Protein AF-A0A542FRR4-F1 (afdb_monomer_lite)

Foldseek 3Di:
DDDDLVQLLVVCQLAPAKEFEAAPAPWFFWDVQCLQLQWFKKKAAQPAQDLLRIADPDDPPPSDFHDGVAHGNQEDLDPPFDQPQPDDPVPPPGGHHYQCDDDPPDDSPNQDADVRMFMEIARQFAVVDNIRGPPDFQFFHRQVSLVVSLVVPDPVCVVQIGLAKFKEKQFQVNLLVLLVVVCVPPPPLSVVCCVVLPGKIKIKIKGKIQWFQDAQPPCLVPDPGRSLQIFGMDMWMKIFIARQDPDHCPPDPPRDGDATQKMWTKFFEFAADPVDDLLPRTMFIDMDGSVPFPDDNSHGYFQQFHRRRTTDRDAFWDQGRYPPLQVDHPCNVQSQPQQDVVSVVVVVVVVVVVVVVVPVPDPDLVVQLVVQLPVQPPPDNPRNSSRNSNSVVVSVVVVVVPDDDPPDQDPVSVRVSNIGNGHDQVSATEEMEDAPVCQVVLVVDPSRRYPYYYYRHDRSSVSYDDLVSQQCPPDDPVHRHRQHFNGARGRPRRSCSRYGDGHRPHSNSVSVVVSVVVVVVPD

Secondary structure (DSSP, 8-state):
-PPPHHHHHHHHHHT--EEEE-TT-----B-HHHHHHTSEEEEESSSSS-GGGBSSPPPTT---SB--SB-TT-EE--TTS-SSS---SS-SSS--EETT--BTTTB-TTTSPPTT-EEEEESS-BTTBSSB-SS----SB-HHHHHHHHHHS-TTTGGGSBS--EEEEE-HHHHHHHHHHHHTT-HHHHHHHHHHH-SEEEEEEEEEEEEE--PPTT-TTSHHHH-TT-EEEEEEEEEEEEEPPSS-TTSSTTPPPPPPSEEEEEEEPBS--TTS-GGGSSEEEEEEETTTS-EETTEEEEEEPTTT--EESSSS-B---B-TTSSS-HHHHHTT----HHHHHHHHHHHHHHHHHHTTS--SHHHHHHHHHHHTTTSTTHHHHHHHHHHHHHHHHHHHTTS--S-PPPHHHHHHHH-B----TTT-EEEEEE-HHHHHHHHT-TT--EEEEEEPPS-HHHHB--TTT-TTSPPBTTB----SBBS---TT-GGGSSSPBPPP-HHHHHHHHHHHHHHHHH-

pLDDT: mean 73.29, std 20.28, range [28.5, 98.12]

Sequence (523 aa):
MALTTEQKLQLIEAYAPVLIFHPDETYVPIKPQLFLEGSALWRVSPTDDDKAHWGKPAVHGETFPRVANIPQRGISLDPGADVEGASDVDGDGVPDWYLGHKQGDQILTYLIGTEGTENFLEHGSWMHATEVTKDSDNRLADIDGAAARWKELPMSFERTMTDWYHADVSEPSDIERLLLSFGASGGDAVDTLRRLLGEIWVVWYYFFYPAHEGTLRRCEFFLDGGHVSSTEGDWHAIAVVVPRPLTLPWEAPGNPFPDPSHVGYSARLRGVSKYLTPDLATTGMFIREWKDASRLGLHPRAFVAKGYHNNHPQPGSQPPANFELLGVPVEELGCGLLESLQDVKEDVEDFIDDLGDFAEGAGITIAKAVAGASIGAGFLGIGAALGAAAGLAAGIAEALAGSDDDDRPTPEEIAAAEEEHAPDREAGYGTVLAPEGLADPLTQIPRESATEIRRWLGPPSARLIDYSTQLWWPSNDVRPGFEGRWGVRVTDDPHDLRSGRKFPAFGLALMNDLAIGFAKLHG

Radius of gyration: 24.57 Å; chains: 1; bounding box: 65×53×79 Å

Structure (mmCIF, N/CA/C/O backbone):
data_AF-A0A542FRR4-F1
#
_entry.id   AF-A0A542FRR4-F1
#
loop_
_atom_site.group_PDB
_atom_site.id
_atom_site.type_symbol
_atom_site.label_atom_id
_atom_site.label_alt_id
_atom_site.label_comp_id
_atom_site.label_asym_id
_atom_site.label_entity_id
_atom_site.label_seq_id
_atom_site.pdbx_PDB_ins_code
_atom_site.Cartn_x
_atom_site.Cartn_y
_atom_site.Cartn_z
_atom_site.occupancy
_atom_site.B_iso_or_equiv
_atom_site.auth_seq_id
_atom_site.auth_comp_id
_atom_site.auth_asym_id
_atom_site.auth_atom_id
_atom_site.pdbx_PDB_model_num
ATOM 1 N N . MET A 1 1 ? -5.666 19.100 20.548 1.00 72.62 1 MET A N 1
ATOM 2 C CA . MET A 1 1 ? -4.227 18.898 20.823 1.00 72.62 1 MET A CA 1
ATOM 3 C C . MET A 1 1 ? -3.794 17.713 19.998 1.00 72.62 1 MET A C 1
ATOM 5 O O . MET A 1 1 ? -4.575 16.771 19.946 1.00 72.62 1 MET A O 1
ATOM 9 N N . ALA A 1 2 ? -2.632 17.806 19.352 1.00 89.00 2 ALA A N 1
ATOM 10 C CA . ALA A 1 2 ? -2.099 16.706 18.561 1.00 89.00 2 ALA A CA 1
ATOM 11 C C . ALA A 1 2 ? -1.704 15.531 19.469 1.00 89.00 2 ALA A C 1
ATOM 13 O O . ALA A 1 2 ? -1.252 15.765 20.596 1.00 89.00 2 ALA A O 1
ATOM 14 N N . LEU A 1 3 ? -1.878 14.301 18.993 1.00 93.25 3 LEU A N 1
ATOM 15 C CA . LEU A 1 3 ? -1.437 13.096 19.693 1.00 93.25 3 LEU A CA 1
ATOM 16 C C . LEU A 1 3 ? 0.095 13.035 19.747 1.00 93.25 3 LEU A C 1
ATOM 18 O O . LEU A 1 3 ? 0.774 13.306 18.754 1.00 93.25 3 LEU A O 1
ATOM 22 N N . THR A 1 4 ? 0.652 12.642 20.895 1.00 95.12 4 THR A N 1
ATOM 23 C CA . THR A 1 4 ? 2.087 12.322 20.987 1.00 95.12 4 THR A CA 1
ATOM 24 C C . THR A 1 4 ? 2.387 10.994 20.295 1.00 95.12 4 THR A C 1
ATOM 26 O O . THR A 1 4 ? 1.492 10.169 20.093 1.00 95.12 4 THR A O 1
ATOM 29 N N . THR A 1 5 ? 3.658 10.750 19.974 1.00 94.69 5 THR A N 1
ATOM 30 C CA . THR A 1 5 ? 4.118 9.470 19.418 1.00 94.69 5 THR A CA 1
ATOM 31 C C . THR A 1 5 ? 3.663 8.290 20.275 1.00 94.69 5 THR A C 1
ATOM 33 O O . THR A 1 5 ? 3.095 7.336 19.757 1.00 94.69 5 THR A O 1
ATOM 36 N N . GLU A 1 6 ? 3.818 8.372 21.596 1.00 94.94 6 GLU A N 1
ATOM 37 C CA . GLU A 1 6 ? 3.415 7.314 22.527 1.00 94.94 6 GLU A CA 1
ATOM 38 C C . GLU A 1 6 ? 1.904 7.056 22.492 1.00 94.94 6 GLU A C 1
ATOM 40 O O . GLU A 1 6 ? 1.474 5.906 22.546 1.00 94.94 6 GLU A O 1
ATOM 45 N N . GLN A 1 7 ? 1.089 8.106 22.364 1.00 95.25 7 GLN A N 1
ATOM 46 C CA . GLN A 1 7 ? -0.368 7.977 22.261 1.00 95.25 7 GLN A CA 1
ATOM 47 C C . GLN A 1 7 ? -0.783 7.327 20.936 1.00 95.25 7 GLN A C 1
ATOM 49 O O . GLN A 1 7 ? -1.684 6.489 20.921 1.00 95.25 7 GLN A O 1
ATOM 54 N N . LYS A 1 8 ? -0.103 7.658 19.829 1.00 96.06 8 LYS A N 1
ATOM 55 C CA . LYS A 1 8 ? -0.320 6.988 18.538 1.00 96.06 8 LYS A CA 1
ATOM 56 C C . LYS A 1 8 ? 0.041 5.505 18.618 1.00 96.06 8 LYS A C 1
ATOM 58 O O . LYS A 1 8 ? -0.744 4.674 18.173 1.00 96.06 8 LYS A O 1
ATOM 63 N N . LEU A 1 9 ? 1.169 5.165 19.245 1.00 95.56 9 LEU A N 1
ATOM 64 C CA . LEU A 1 9 ? 1.584 3.771 19.442 1.00 95.56 9 LEU A CA 1
ATOM 65 C C . LEU A 1 9 ? 0.567 2.976 20.261 1.00 95.56 9 LEU A C 1
ATOM 67 O O . LEU A 1 9 ? 0.203 1.872 19.872 1.00 95.56 9 LEU A O 1
ATOM 71 N N . GLN A 1 10 ? 0.038 3.566 21.332 1.00 94.38 10 GLN A N 1
ATOM 72 C CA . GLN A 1 10 ? -1.015 2.948 22.134 1.00 94.38 10 GLN A CA 1
ATOM 73 C C . GLN A 1 10 ? -2.282 2.633 21.321 1.00 94.38 10 GLN A C 1
ATOM 75 O O . GLN A 1 10 ? -2.850 1.555 21.481 1.00 94.38 10 GLN A O 1
ATOM 80 N N . LEU A 1 11 ? -2.712 3.535 20.430 1.00 95.81 11 LEU A N 1
ATOM 81 C CA . LEU A 1 11 ? -3.839 3.277 19.524 1.00 95.81 11 LEU A CA 1
ATOM 82 C C . LEU A 1 11 ? -3.504 2.167 18.516 1.00 95.81 11 LEU A C 1
ATOM 84 O O . LEU A 1 11 ? -4.295 1.246 18.333 1.00 95.81 11 LEU A O 1
ATOM 88 N N . ILE A 1 12 ? -2.324 2.224 17.896 1.00 96.06 12 ILE A N 1
ATOM 89 C CA . ILE A 1 12 ? -1.874 1.232 16.909 1.00 96.06 12 ILE A CA 1
ATOM 90 C C . ILE A 1 12 ? -1.825 -0.172 17.517 1.00 96.06 12 ILE A C 1
ATOM 92 O O . ILE A 1 12 ? -2.252 -1.130 16.876 1.00 96.06 12 ILE A O 1
ATOM 96 N N . GLU A 1 13 ? -1.328 -0.307 18.744 1.00 94.25 13 GLU A N 1
ATOM 97 C CA . GLU A 1 13 ? -1.279 -1.585 19.456 1.00 94.25 13 GLU A CA 1
ATOM 98 C C . GLU A 1 13 ? -2.676 -2.089 19.828 1.00 94.25 13 GLU A C 1
ATOM 100 O O . GLU A 1 13 ? -2.971 -3.269 19.632 1.00 94.25 13 GLU A O 1
ATOM 105 N N . ALA A 1 14 ? -3.546 -1.202 20.323 1.00 94.31 14 ALA A N 1
ATOM 106 C CA . ALA A 1 14 ? -4.882 -1.564 20.790 1.00 94.31 14 ALA A CA 1
ATOM 107 C C . ALA A 1 14 ? -5.783 -2.128 19.681 1.00 94.31 14 ALA A C 1
ATOM 109 O O . ALA A 1 14 ? -6.585 -3.021 19.953 1.00 94.31 14 ALA A O 1
ATOM 110 N N . TYR A 1 15 ? -5.643 -1.632 18.448 1.00 96.81 15 TYR A N 1
ATOM 111 C CA . TYR A 1 15 ? -6.516 -1.997 17.326 1.00 96.81 15 TYR A CA 1
ATOM 112 C C . TYR A 1 15 ? -5.820 -2.813 16.229 1.00 96.81 15 TYR A C 1
ATOM 114 O O . TYR A 1 15 ? -6.372 -2.969 15.140 1.00 96.81 15 TYR A O 1
ATOM 122 N N . ALA A 1 16 ? -4.612 -3.333 16.490 1.00 96.44 16 ALA A N 1
ATOM 123 C CA . ALA A 1 16 ? -3.816 -4.021 15.474 1.00 96.44 16 ALA A CA 1
ATOM 124 C C . ALA A 1 16 ? -4.591 -5.194 14.836 1.00 96.44 16 ALA A C 1
ATOM 126 O O . ALA A 1 16 ? -5.140 -6.018 15.571 1.00 96.44 16 ALA A O 1
ATOM 127 N N . PRO A 1 17 ? -4.649 -5.302 13.499 1.00 96.50 17 PRO A N 1
ATOM 128 C CA . PRO A 1 17 ? -5.474 -6.294 12.826 1.00 96.50 17 PRO A CA 1
ATOM 129 C C . PRO A 1 17 ? -4.887 -7.704 12.925 1.00 96.50 17 PRO A C 1
ATOM 131 O O . PRO A 1 17 ? -3.686 -7.900 13.141 1.00 96.50 17 PRO A O 1
ATOM 134 N N . VAL A 1 18 ? -5.763 -8.684 12.715 1.00 95.44 18 VAL A N 1
ATOM 135 C CA . VAL A 1 18 ? -5.414 -10.080 12.451 1.00 95.44 18 VAL A CA 1
ATOM 136 C C . VAL A 1 18 ? -5.690 -10.369 10.977 1.00 95.44 18 VAL A C 1
ATOM 138 O O . VAL A 1 18 ? -6.843 -10.277 10.550 1.00 95.44 18 VAL A O 1
ATOM 141 N N . LEU A 1 19 ? -4.655 -10.716 10.209 1.00 95.81 19 LEU A N 1
ATOM 142 C CA . LEU A 1 19 ? -4.815 -11.173 8.826 1.00 95.81 19 LEU A CA 1
ATOM 143 C C . LEU A 1 19 ? -4.908 -12.694 8.795 1.00 95.81 19 LEU A C 1
ATOM 145 O O . LEU A 1 19 ? -4.094 -13.381 9.409 1.00 95.81 19 LEU A O 1
ATOM 149 N N . ILE A 1 20 ? -5.899 -13.210 8.081 1.00 93.62 20 ILE A N 1
ATOM 150 C CA . ILE A 1 20 ? -6.154 -14.637 7.902 1.00 93.62 20 ILE A CA 1
ATOM 151 C C . ILE A 1 20 ? -6.076 -14.897 6.406 1.00 93.62 20 ILE A C 1
ATOM 153 O O . ILE A 1 20 ? -6.931 -14.428 5.663 1.00 93.62 20 ILE A O 1
ATOM 157 N N . PHE A 1 21 ? -5.050 -15.611 5.968 1.00 92.88 21 PHE A N 1
ATOM 158 C CA . PHE A 1 21 ? -4.765 -15.833 4.557 1.00 92.88 21 PHE A CA 1
ATOM 159 C C . PHE A 1 21 ? -5.470 -17.074 4.023 1.00 92.88 21 PHE A C 1
ATOM 161 O O . PHE A 1 21 ? -5.669 -18.059 4.747 1.00 92.88 21 PHE A O 1
ATOM 168 N N . HIS A 1 22 ? -5.831 -17.032 2.740 1.00 90.75 22 HIS A N 1
ATOM 169 C CA . HIS A 1 22 ? -6.219 -18.227 2.001 1.00 90.75 22 HIS A CA 1
ATOM 170 C C . HIS A 1 22 ? -5.103 -19.296 2.106 1.00 90.75 22 HIS A C 1
ATOM 172 O O . HIS A 1 22 ? -3.924 -18.937 2.120 1.00 90.75 22 HIS A O 1
ATOM 178 N N . PRO A 1 23 ? -5.423 -20.601 2.217 1.00 87.75 23 PRO A N 1
ATOM 179 C CA . PRO A 1 23 ? -4.418 -21.667 2.342 1.00 87.75 23 PRO A CA 1
ATOM 180 C C . PRO A 1 23 ? -3.401 -21.710 1.200 1.00 87.75 23 PRO A C 1
ATOM 182 O O . PRO A 1 23 ? -2.237 -22.018 1.438 1.00 87.75 23 PRO A O 1
ATOM 185 N N . ASP A 1 24 ? -3.838 -21.350 -0.003 1.00 86.44 24 ASP A N 1
ATOM 186 C CA . ASP A 1 24 ? -2.984 -21.273 -1.191 1.00 86.44 24 ASP A CA 1
ATOM 187 C C . ASP A 1 24 ? -2.421 -19.867 -1.454 1.00 86.44 24 ASP A C 1
ATOM 189 O O . ASP A 1 24 ? -1.965 -19.608 -2.565 1.00 86.44 24 ASP A O 1
ATOM 193 N N . GLU A 1 25 ? -2.534 -18.929 -0.510 1.00 88.00 25 GLU A N 1
ATOM 194 C CA . GLU A 1 25 ? -1.918 -17.615 -0.689 1.00 88.00 25 GLU A CA 1
ATOM 195 C C . GLU A 1 25 ? -0.401 -17.722 -0.522 1.00 88.00 25 GLU A C 1
ATOM 197 O O . GLU A 1 25 ? 0.100 -18.162 0.518 1.00 88.00 25 GLU A O 1
ATOM 202 N N . THR A 1 26 ? 0.323 -17.322 -1.563 1.00 84.06 26 THR A N 1
ATOM 203 C CA . THR A 1 26 ? 1.782 -17.414 -1.634 1.00 84.06 26 THR A CA 1
ATOM 204 C C . THR A 1 26 ? 2.450 -16.256 -0.898 1.00 84.06 26 THR A C 1
ATOM 206 O O . THR A 1 26 ? 3.522 -16.429 -0.307 1.00 84.06 26 THR A O 1
ATOM 209 N N . TYR A 1 27 ? 1.840 -15.071 -0.930 1.00 88.44 27 TYR A N 1
ATOM 210 C CA . TYR A 1 27 ? 2.467 -13.833 -0.497 1.00 88.44 27 TYR A CA 1
ATOM 211 C C . TYR A 1 27 ? 1.893 -13.328 0.821 1.00 88.44 27 TYR A C 1
ATOM 213 O O . TYR A 1 27 ? 0.690 -13.207 1.028 1.00 88.44 27 TYR A O 1
ATOM 221 N N . VAL A 1 28 ? 2.800 -12.955 1.719 1.00 91.06 28 VAL A N 1
ATOM 222 C CA . VAL A 1 28 ? 2.477 -12.232 2.951 1.00 91.06 28 VAL A CA 1
ATOM 223 C C . VAL A 1 28 ? 3.056 -10.820 2.890 1.00 91.06 28 VAL A C 1
ATOM 225 O O . VAL A 1 28 ? 4.012 -10.594 2.143 1.00 91.06 28 VAL A O 1
ATOM 228 N N . PRO A 1 29 ? 2.530 -9.872 3.684 1.00 94.06 29 PRO A N 1
ATOM 229 C CA . PRO A 1 29 ? 3.061 -8.523 3.742 1.00 94.06 29 PRO A CA 1
ATOM 230 C C . PRO A 1 29 ? 4.539 -8.505 4.125 1.00 94.06 29 PRO A C 1
ATOM 232 O O . PRO A 1 29 ? 4.962 -9.192 5.060 1.00 94.06 29 PRO A O 1
ATOM 235 N N . ILE A 1 30 ? 5.307 -7.671 3.438 1.00 90.88 30 ILE A N 1
ATOM 236 C CA . ILE A 1 30 ? 6.734 -7.473 3.662 1.00 90.88 30 ILE A CA 1
ATOM 237 C C . ILE A 1 30 ? 7.031 -6.034 4.070 1.00 90.88 30 ILE A C 1
ATOM 239 O O . ILE A 1 30 ? 6.204 -5.131 3.931 1.00 90.88 30 ILE A O 1
ATOM 243 N N . LYS A 1 31 ? 8.246 -5.807 4.565 1.00 90.56 31 LYS A N 1
ATOM 244 C CA . LYS A 1 31 ? 8.765 -4.472 4.845 1.00 90.56 31 LYS A CA 1
ATOM 245 C C . LYS A 1 31 ? 9.078 -3.739 3.516 1.00 90.56 31 LYS A C 1
ATOM 247 O O . LYS A 1 31 ? 10.031 -4.130 2.840 1.00 90.56 31 LYS A O 1
ATOM 252 N N . PRO A 1 32 ? 8.338 -2.673 3.141 1.00 91.06 32 PRO A N 1
ATOM 253 C CA . PRO A 1 32 ? 8.438 -2.044 1.813 1.00 91.06 32 PRO A CA 1
ATOM 254 C C . PRO A 1 32 ? 9.821 -1.464 1.484 1.00 91.06 32 PRO A C 1
ATOM 256 O O . PRO A 1 32 ? 10.217 -1.407 0.325 1.00 91.06 32 PRO A O 1
ATOM 259 N N . GLN A 1 33 ? 10.575 -1.059 2.506 1.00 89.44 33 GLN A N 1
ATOM 260 C CA . GLN A 1 33 ? 11.942 -0.553 2.384 1.00 89.44 33 GLN A CA 1
ATOM 261 C C . GLN A 1 33 ? 12.849 -1.534 1.643 1.00 89.44 33 GLN A C 1
ATOM 263 O O . GLN A 1 33 ? 13.678 -1.117 0.854 1.00 89.44 33 GLN A O 1
ATOM 268 N N . LEU A 1 34 ? 12.653 -2.833 1.859 1.00 84.88 34 LEU A N 1
ATOM 269 C CA . LEU A 1 34 ? 13.467 -3.869 1.231 1.00 84.88 34 LEU A CA 1
ATOM 270 C C . LEU A 1 34 ? 13.125 -4.046 -0.239 1.00 84.88 34 LEU A C 1
ATOM 272 O O . LEU A 1 34 ? 14.004 -4.298 -1.055 1.00 84.88 34 LEU A O 1
ATOM 276 N N . PHE A 1 35 ? 11.842 -3.910 -0.574 1.00 89.75 35 PHE A N 1
ATOM 277 C CA . PHE A 1 35 ? 11.420 -3.892 -1.964 1.00 89.75 35 PHE A CA 1
ATOM 278 C C . PHE A 1 35 ? 12.052 -2.699 -2.677 1.00 89.75 35 PHE A C 1
ATOM 280 O O . PHE A 1 35 ? 12.622 -2.879 -3.745 1.00 89.75 35 PHE A O 1
ATOM 287 N N . LEU A 1 36 ? 12.028 -1.513 -2.058 1.00 91.12 36 LEU A N 1
ATOM 288 C CA . LEU A 1 36 ? 12.701 -0.318 -2.570 1.00 91.12 36 LEU A CA 1
ATOM 289 C C . LEU A 1 36 ? 14.206 -0.534 -2.748 1.00 91.12 36 LEU A C 1
ATOM 291 O O . LEU A 1 36 ? 14.693 -0.407 -3.861 1.00 91.12 36 LEU A O 1
ATOM 295 N N . GLU A 1 37 ? 14.926 -0.885 -1.684 1.00 88.69 37 GLU A N 1
ATOM 296 C CA . GLU A 1 37 ? 16.386 -1.062 -1.709 1.00 88.69 37 GLU A CA 1
ATOM 297 C C . GLU A 1 37 ? 16.798 -2.164 -2.696 1.00 88.69 37 GLU A C 1
ATOM 299 O O . GLU A 1 37 ? 17.770 -2.017 -3.425 1.00 88.69 37 GLU A O 1
ATOM 304 N N . GLY A 1 38 ? 16.009 -3.236 -2.814 1.00 88.12 38 GLY A N 1
ATOM 305 C CA . GLY A 1 38 ? 16.245 -4.325 -3.762 1.00 88.12 38 GLY A CA 1
ATOM 306 C C . GLY A 1 38 ? 15.778 -4.067 -5.198 1.00 88.12 38 GLY A C 1
ATOM 307 O O . GLY A 1 38 ? 15.960 -4.950 -6.039 1.00 88.12 38 GLY A O 1
ATOM 308 N N . SER A 1 39 ? 15.156 -2.924 -5.494 1.00 92.56 39 SER A N 1
ATOM 309 C CA . SER A 1 39 ? 14.652 -2.582 -6.832 1.00 92.56 39 SER A CA 1
ATOM 310 C C . SER A 1 39 ? 15.636 -1.724 -7.621 1.00 92.56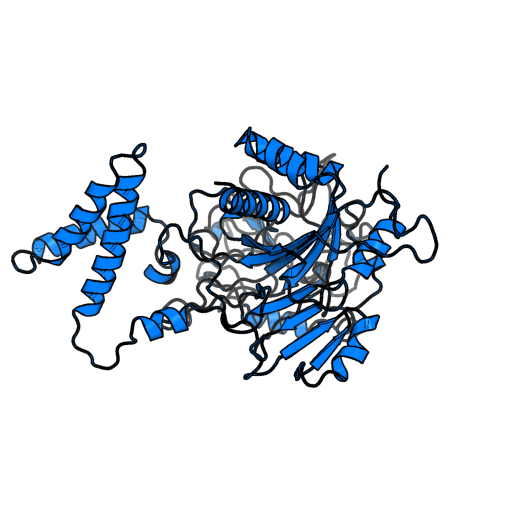 39 SER A C 1
ATOM 312 O O . SER A 1 39 ? 16.478 -1.026 -7.060 1.00 92.56 39 SER A O 1
ATOM 314 N N . ALA A 1 40 ? 15.512 -1.745 -8.944 1.00 94.19 40 ALA A N 1
ATOM 315 C CA . ALA A 1 40 ? 16.036 -0.697 -9.807 1.00 94.19 40 ALA A CA 1
ATOM 316 C C . ALA A 1 40 ? 15.027 0.459 -9.899 1.00 94.19 40 ALA A C 1
ATOM 318 O O . ALA A 1 40 ? 13.816 0.233 -9.885 1.00 94.19 40 ALA A O 1
ATOM 319 N N . LEU A 1 41 ? 15.510 1.698 -10.038 1.00 94.94 41 LEU A N 1
ATOM 320 C CA . LEU A 1 41 ? 14.658 2.862 -10.301 1.00 94.94 41 LEU A CA 1
ATOM 321 C C . LEU A 1 41 ? 14.721 3.230 -11.777 1.00 94.94 41 LEU A C 1
ATOM 323 O O . LEU A 1 41 ? 15.779 3.598 -12.297 1.00 94.94 41 LEU A O 1
ATOM 327 N N . TRP A 1 42 ? 13.569 3.233 -12.425 1.00 94.38 42 TRP A N 1
ATOM 328 C CA . TRP A 1 42 ? 13.403 3.628 -13.813 1.00 94.38 42 TRP A CA 1
ATOM 329 C C . TRP A 1 42 ? 12.629 4.938 -13.913 1.00 94.38 42 TRP A C 1
ATOM 331 O O . TRP A 1 42 ? 11.861 5.298 -13.021 1.00 94.38 42 TRP A O 1
ATOM 341 N N . ARG A 1 43 ? 12.827 5.654 -15.021 1.00 92.06 43 ARG A N 1
ATOM 342 C CA . ARG A 1 43 ? 12.048 6.840 -15.386 1.00 92.06 43 ARG A CA 1
ATOM 343 C C . ARG A 1 43 ? 11.460 6.692 -16.780 1.00 92.06 43 ARG A C 1
ATOM 345 O O . ARG A 1 43 ? 12.124 6.163 -17.657 1.00 92.06 43 ARG A O 1
ATOM 352 N N . VAL A 1 44 ? 10.270 7.227 -16.999 1.00 89.44 44 VAL A N 1
ATOM 353 C CA . VAL A 1 44 ? 9.598 7.300 -18.302 1.00 89.44 44 VAL A CA 1
ATOM 354 C C . VAL A 1 44 ? 9.381 8.767 -18.675 1.00 89.44 44 VAL A C 1
ATOM 356 O O . VAL A 1 44 ? 9.076 9.577 -17.797 1.00 89.44 44 VAL A O 1
ATOM 359 N N . SER A 1 45 ? 9.614 9.132 -19.942 1.00 85.38 45 SER A N 1
ATOM 360 C CA . SER A 1 45 ? 9.492 10.511 -20.448 1.00 85.38 45 SER A CA 1
ATOM 361 C C . SER A 1 45 ? 9.375 10.562 -21.989 1.00 85.38 45 SER A C 1
ATOM 363 O O . SER A 1 45 ? 10.404 10.395 -22.650 1.00 85.38 45 SER A O 1
ATOM 365 N N . PRO A 1 46 ? 8.216 10.919 -22.582 1.00 80.81 46 PRO A N 1
ATOM 366 C CA . PRO A 1 46 ? 6.950 11.287 -21.930 1.00 80.81 46 PRO A CA 1
ATOM 367 C C . PRO A 1 46 ? 6.282 10.077 -21.256 1.00 80.81 46 PRO A C 1
ATOM 369 O O . PRO A 1 46 ? 6.744 8.965 -21.454 1.00 80.81 46 PRO A O 1
ATOM 372 N N . THR A 1 47 ? 5.231 10.270 -20.449 1.00 69.12 47 THR A N 1
ATOM 373 C CA . THR A 1 47 ? 4.510 9.202 -19.712 1.00 69.12 47 THR A CA 1
ATOM 374 C C . THR A 1 47 ? 3.669 8.268 -20.598 1.00 69.12 47 THR A C 1
ATOM 376 O O . THR A 1 47 ? 2.532 7.958 -20.244 1.00 69.12 47 THR A O 1
ATOM 379 N N . ASP A 1 48 ? 4.196 7.835 -21.739 1.00 72.56 48 ASP A N 1
ATOM 380 C CA . ASP A 1 48 ? 3.589 6.822 -22.605 1.00 72.56 48 ASP A CA 1
ATOM 381 C C . ASP A 1 48 ? 4.121 5.411 -22.297 1.00 72.56 48 ASP A C 1
ATOM 383 O O . ASP A 1 48 ? 5.053 5.229 -21.507 1.00 72.56 48 ASP A O 1
ATOM 387 N N . ASP A 1 49 ? 3.490 4.398 -22.892 1.00 67.19 49 ASP A N 1
ATOM 388 C CA . ASP A 1 49 ? 3.859 2.989 -22.700 1.00 67.19 49 ASP A CA 1
ATOM 389 C C . ASP A 1 49 ? 4.987 2.534 -23.637 1.00 67.19 49 ASP A C 1
ATOM 391 O O . ASP A 1 49 ? 5.344 1.356 -23.665 1.00 67.19 49 ASP A O 1
ATOM 395 N N . ASP A 1 50 ? 5.605 3.459 -24.383 1.00 81.56 50 ASP A N 1
ATOM 396 C CA . ASP A 1 50 ? 6.716 3.129 -25.267 1.00 81.56 50 ASP A CA 1
ATOM 397 C C . ASP A 1 50 ? 8.021 2.985 -24.472 1.00 81.56 50 ASP A C 1
ATOM 399 O O . ASP A 1 50 ? 8.641 3.946 -23.995 1.00 81.56 50 ASP A O 1
ATOM 403 N N . LYS A 1 51 ? 8.505 1.744 -24.404 1.00 88.69 51 LYS A N 1
ATOM 404 C CA . LYS A 1 51 ? 9.782 1.390 -23.777 1.00 88.69 51 LYS A CA 1
ATOM 405 C C . LYS A 1 51 ? 11.007 2.092 -24.367 1.00 88.69 51 LYS A C 1
ATOM 407 O O . LYS A 1 51 ? 12.056 2.121 -23.717 1.00 88.69 51 LYS A O 1
ATOM 412 N N . ALA A 1 52 ? 10.916 2.698 -25.554 1.00 87.00 52 ALA A N 1
ATOM 413 C CA . ALA A 1 52 ? 11.987 3.519 -26.124 1.00 87.00 52 ALA A CA 1
ATOM 414 C C . ALA A 1 52 ? 12.383 4.705 -25.219 1.00 87.00 52 ALA A C 1
ATOM 416 O O . ALA A 1 52 ? 13.513 5.210 -25.311 1.00 87.00 52 ALA A O 1
ATOM 417 N N . HIS A 1 53 ? 11.488 5.113 -24.316 1.00 86.75 53 HIS A N 1
ATOM 418 C CA . HIS A 1 53 ? 11.664 6.243 -23.409 1.00 86.75 53 HIS A CA 1
ATOM 419 C C . HIS A 1 53 ? 11.972 5.850 -21.958 1.00 86.75 53 HIS A C 1
ATOM 421 O O . HIS A 1 53 ? 12.095 6.730 -21.105 1.00 86.75 53 HIS A O 1
ATOM 427 N N . TRP A 1 54 ? 12.132 4.559 -21.656 1.00 91.56 54 TRP A N 1
ATOM 428 C CA . TRP A 1 54 ? 12.341 4.092 -20.283 1.00 91.56 54 TRP A CA 1
ATOM 429 C C . TRP A 1 54 ? 13.806 4.197 -19.841 1.00 91.56 54 TRP A C 1
ATOM 431 O O . TRP A 1 54 ? 14.730 3.950 -20.611 1.00 91.56 54 TRP A O 1
ATOM 441 N N . GLY A 1 55 ? 14.054 4.521 -18.580 1.00 90.12 55 GLY A N 1
ATOM 442 C CA . GLY A 1 55 ? 15.389 4.595 -17.993 1.00 90.12 55 GLY A CA 1
ATOM 443 C C . GLY A 1 55 ? 16.199 5.829 -18.411 1.00 90.12 55 GLY A C 1
ATOM 444 O O . GLY A 1 55 ? 15.665 6.899 -18.716 1.00 90.12 55 GLY A O 1
ATOM 445 N N . LYS A 1 56 ? 17.528 5.687 -18.414 1.00 85.81 56 LYS A N 1
ATOM 446 C CA . LYS A 1 56 ? 18.471 6.763 -18.751 1.00 85.81 56 LYS A CA 1
ATOM 447 C C . LYS A 1 56 ? 18.263 7.261 -20.188 1.00 85.81 56 LYS A C 1
ATOM 449 O O . LYS A 1 56 ? 18.053 6.443 -21.084 1.00 85.81 56 LYS A O 1
ATOM 454 N N . PRO A 1 57 ? 18.380 8.580 -20.444 1.00 78.44 57 PRO A N 1
ATOM 455 C CA . PRO A 1 57 ? 18.343 9.110 -21.802 1.00 78.44 57 PRO A CA 1
ATOM 456 C C . PRO A 1 57 ? 19.385 8.429 -22.695 1.00 78.44 57 PRO A C 1
ATOM 458 O O . PRO A 1 57 ? 20.530 8.240 -22.281 1.00 78.44 57 PRO A O 1
ATOM 461 N N . ALA A 1 58 ? 18.996 8.104 -23.928 1.00 71.44 58 ALA A N 1
ATOM 462 C CA . ALA A 1 58 ? 19.895 7.532 -24.924 1.00 71.44 58 ALA A CA 1
ATOM 463 C C . ALA A 1 58 ? 21.101 8.457 -25.163 1.00 71.44 58 ALA A C 1
ATOM 465 O O . ALA A 1 58 ? 20.942 9.645 -25.458 1.00 71.44 58 ALA A O 1
ATOM 466 N N . VAL A 1 59 ? 22.315 7.911 -25.071 1.00 68.44 59 VAL A N 1
ATOM 467 C CA . VAL A 1 59 ? 23.558 8.645 -25.333 1.00 68.44 59 VAL A CA 1
ATOM 468 C C . VAL A 1 59 ? 24.080 8.229 -26.713 1.00 68.44 59 VAL A C 1
ATOM 470 O O . VAL A 1 59 ? 24.153 7.050 -27.031 1.00 68.44 59 VAL A O 1
ATOM 473 N N . HIS A 1 60 ? 24.430 9.198 -27.566 1.00 62.06 60 HIS A N 1
ATOM 474 C CA . HIS A 1 60 ? 25.069 8.961 -28.875 1.00 62.06 60 HIS A CA 1
ATOM 475 C C . HIS A 1 60 ? 24.317 8.046 -29.870 1.00 62.06 60 HIS A C 1
ATOM 477 O O . HIS A 1 60 ? 24.938 7.427 -30.729 1.00 62.06 60 HIS A O 1
ATOM 483 N N . GLY A 1 61 ? 22.982 8.019 -29.828 1.00 65.19 61 GLY A N 1
ATOM 484 C CA . GLY A 1 61 ? 22.160 7.284 -30.801 1.00 65.19 61 GLY A CA 1
ATOM 485 C C . GLY A 1 61 ? 21.951 5.802 -30.477 1.00 65.19 61 GLY A C 1
ATOM 486 O O . GLY A 1 61 ? 21.172 5.147 -31.166 1.00 65.19 61 GLY A O 1
ATOM 487 N N . GLU A 1 62 ? 22.569 5.286 -29.412 1.00 64.75 62 GLU A N 1
ATOM 488 C CA . GLU A 1 62 ? 22.245 3.970 -28.858 1.00 64.75 62 GLU A CA 1
ATOM 489 C C . GLU A 1 62 ? 20.957 4.076 -28.041 1.00 64.75 62 GLU A C 1
ATOM 491 O O . GLU A 1 62 ? 20.910 4.709 -26.988 1.00 64.75 62 GLU A O 1
ATOM 496 N N . THR A 1 63 ? 19.876 3.510 -28.578 1.00 78.69 63 THR A N 1
ATOM 497 C CA . THR A 1 63 ? 18.546 3.562 -27.954 1.00 78.69 63 THR A CA 1
ATOM 498 C C . THR A 1 63 ? 18.260 2.349 -27.080 1.00 78.69 63 THR A C 1
ATOM 500 O O . THR A 1 63 ? 17.375 2.448 -26.243 1.00 78.69 63 THR A O 1
ATOM 503 N N . PHE A 1 64 ? 18.986 1.239 -27.264 1.00 87.38 64 PHE A N 1
ATOM 504 C CA . PHE A 1 64 ? 18.809 -0.038 -26.566 1.00 87.38 64 PHE A CA 1
ATOM 505 C C . PHE A 1 64 ? 20.167 -0.750 -26.363 1.00 87.38 64 PHE A C 1
ATOM 507 O O . PHE A 1 64 ? 21.054 -0.552 -27.198 1.00 87.38 64 PHE A O 1
ATOM 514 N N . PRO A 1 65 ? 20.317 -1.618 -25.340 1.00 90.62 65 PRO A N 1
ATOM 515 C CA . PRO A 1 65 ? 19.342 -1.885 -24.277 1.00 90.62 65 PRO A CA 1
ATOM 516 C C . PRO A 1 65 ? 19.123 -0.653 -23.389 1.00 90.62 65 PRO A C 1
ATOM 518 O O . PRO A 1 65 ? 20.017 0.179 -23.228 1.00 90.62 65 PRO A O 1
ATOM 521 N N . ARG A 1 66 ? 17.908 -0.499 -22.853 1.00 91.75 66 ARG A N 1
ATOM 522 C CA . ARG A 1 66 ? 17.629 0.550 -21.868 1.00 91.75 66 ARG A CA 1
ATOM 523 C C . ARG A 1 66 ? 18.237 0.163 -20.535 1.00 91.75 66 ARG A C 1
ATOM 525 O O . ARG A 1 66 ? 18.331 -1.012 -20.194 1.00 91.75 66 ARG A O 1
ATOM 532 N N . VAL A 1 67 ? 18.622 1.181 -19.779 1.00 91.94 67 VAL A N 1
ATOM 533 C CA . VAL A 1 67 ? 19.264 1.018 -18.479 1.00 91.94 67 VAL A CA 1
ATOM 534 C C . VAL A 1 67 ? 18.523 1.867 -17.464 1.00 91.94 67 VAL A C 1
ATOM 536 O O . VAL A 1 67 ? 18.240 3.037 -17.733 1.00 91.94 67 VAL A O 1
ATOM 539 N N . ALA A 1 68 ? 18.253 1.293 -16.296 1.00 93.75 68 ALA A N 1
ATOM 540 C CA . ALA A 1 68 ? 17.653 1.989 -15.169 1.00 93.75 68 ALA A CA 1
ATOM 541 C C . ALA A 1 68 ? 18.437 3.258 -14.781 1.00 93.75 68 ALA A C 1
ATOM 543 O O . ALA A 1 68 ? 19.654 3.369 -14.988 1.00 93.75 68 ALA A O 1
ATOM 544 N N . ASN A 1 69 ? 17.740 4.224 -14.186 1.00 90.62 69 ASN A N 1
ATOM 545 C CA . ASN A 1 69 ? 18.351 5.436 -13.644 1.00 90.62 69 ASN A CA 1
ATOM 546 C C . ASN A 1 69 ? 19.250 5.085 -12.457 1.00 90.62 69 ASN A C 1
ATOM 548 O O . ASN A 1 69 ? 20.411 5.498 -12.439 1.00 90.62 69 ASN A O 1
ATOM 552 N N . ILE A 1 70 ? 18.719 4.275 -11.542 1.00 91.81 70 ILE A N 1
ATOM 553 C CA . ILE A 1 70 ? 19.449 3.642 -10.444 1.00 91.81 70 ILE A CA 1
ATOM 554 C C . ILE A 1 70 ? 19.378 2.131 -10.692 1.00 91.81 70 ILE A C 1
ATOM 556 O O . ILE A 1 70 ? 18.271 1.620 -10.875 1.00 91.81 70 ILE A O 1
ATOM 560 N N . PRO A 1 71 ? 20.515 1.421 -10.777 1.00 91.88 71 PRO A N 1
ATOM 561 C CA . PRO A 1 71 ? 20.514 -0.025 -10.956 1.00 91.88 71 PRO A CA 1
ATOM 562 C C . PRO A 1 71 ? 19.887 -0.728 -9.750 1.00 91.88 71 PRO A C 1
ATOM 564 O O . PRO A 1 71 ? 19.775 -0.162 -8.664 1.00 91.88 71 PRO A O 1
ATOM 567 N N . GLN A 1 72 ? 19.508 -1.986 -9.946 1.00 89.62 72 GLN A N 1
ATOM 568 C CA . GLN A 1 72 ? 19.010 -2.825 -8.866 1.00 89.62 72 GLN A CA 1
ATOM 569 C C . GLN A 1 72 ? 20.019 -2.895 -7.712 1.00 89.62 72 GLN A C 1
ATOM 571 O O . GLN A 1 72 ? 21.217 -2.986 -7.975 1.00 89.62 72 GLN A O 1
ATOM 576 N N . ARG A 1 73 ? 19.528 -2.866 -6.464 1.00 87.62 73 ARG A N 1
ATOM 577 C CA . ARG A 1 73 ? 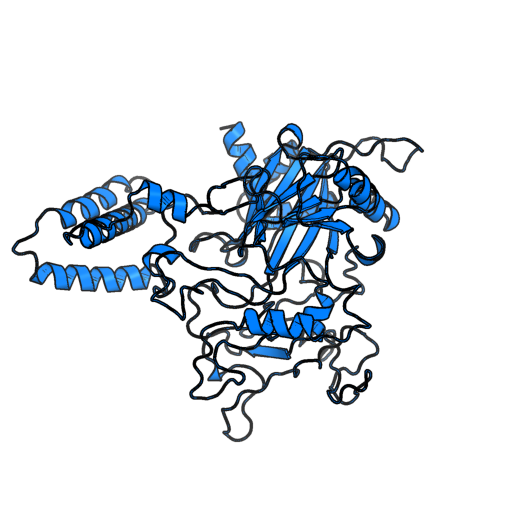20.329 -2.779 -5.222 1.00 87.62 73 ARG A CA 1
ATOM 578 C C . ARG A 1 73 ? 21.047 -1.454 -4.986 1.00 87.62 73 ARG A C 1
ATOM 580 O O . ARG A 1 73 ? 21.582 -1.251 -3.913 1.00 87.62 73 ARG A O 1
ATOM 587 N N . GLY A 1 74 ? 20.985 -0.520 -5.932 1.00 88.94 74 GLY A N 1
ATOM 588 C CA . GLY A 1 74 ? 21.591 0.795 -5.757 1.00 88.94 74 GLY A CA 1
ATOM 589 C C . GLY A 1 74 ? 20.718 1.798 -4.999 1.00 88.94 74 GLY A C 1
ATOM 590 O O . GLY A 1 74 ? 21.146 2.925 -4.788 1.00 88.94 74 GLY A O 1
ATOM 591 N N . ILE A 1 75 ? 19.471 1.484 -4.639 1.00 90.44 75 ILE A N 1
ATOM 592 C CA . ILE A 1 75 ? 18.614 2.437 -3.915 1.00 90.44 75 ILE A CA 1
ATOM 593 C C . ILE A 1 75 ? 18.954 2.378 -2.427 1.00 90.44 75 ILE A C 1
ATOM 595 O O . ILE A 1 75 ? 18.805 1.336 -1.803 1.00 90.44 75 ILE A O 1
ATOM 599 N N . SER A 1 76 ? 19.297 3.523 -1.835 1.00 88.25 76 SER A N 1
ATOM 600 C CA . SER A 1 76 ? 19.500 3.650 -0.392 1.00 88.25 76 SER A CA 1
ATOM 601 C C . SER A 1 76 ? 18.459 4.564 0.252 1.00 88.25 76 SER A C 1
ATOM 603 O O . SER A 1 76 ? 18.100 5.625 -0.274 1.00 88.25 76 SER A O 1
ATOM 605 N N . LEU A 1 77 ? 17.983 4.164 1.432 1.00 86.88 77 LEU A N 1
ATOM 606 C CA . LEU A 1 77 ? 17.097 4.966 2.278 1.00 86.88 77 LEU A CA 1
ATOM 607 C C . LEU A 1 77 ? 17.846 5.690 3.406 1.00 86.88 77 LEU A C 1
ATOM 609 O O . LEU A 1 77 ? 17.222 6.445 4.155 1.00 86.88 77 LEU A O 1
ATOM 613 N N . ASP A 1 78 ? 19.160 5.483 3.530 1.00 83.38 78 ASP A N 1
ATOM 614 C CA . ASP A 1 78 ? 20.001 6.147 4.526 1.00 83.38 78 ASP A CA 1
ATOM 615 C C . ASP A 1 78 ? 20.410 7.551 4.038 1.00 83.38 78 ASP A C 1
ATOM 617 O O . ASP A 1 78 ? 21.109 7.666 3.030 1.00 83.38 78 ASP A O 1
ATOM 621 N N . PRO A 1 79 ? 20.051 8.640 4.750 1.00 77.69 79 PRO A N 1
ATOM 622 C CA . PRO A 1 79 ? 20.509 9.989 4.413 1.00 77.69 79 PRO A CA 1
ATOM 623 C C . PRO A 1 79 ? 22.034 10.177 4.454 1.00 77.69 79 PRO A C 1
ATOM 625 O O . PRO A 1 79 ? 22.527 11.201 3.980 1.00 77.69 79 PRO A O 1
ATOM 628 N N . GLY A 1 80 ? 22.769 9.253 5.083 1.00 74.50 80 GLY A N 1
ATOM 629 C CA . GLY A 1 80 ? 24.229 9.211 5.096 1.00 74.50 80 GLY A CA 1
ATOM 630 C C . GLY A 1 80 ? 24.860 8.564 3.859 1.00 74.50 80 GLY A C 1
ATOM 631 O O . GLY A 1 80 ? 26.074 8.695 3.693 1.00 74.50 80 GLY A O 1
ATOM 632 N N . ALA A 1 81 ? 24.075 7.892 3.012 1.00 72.38 81 ALA A N 1
ATOM 633 C CA . ALA A 1 81 ? 24.547 7.312 1.759 1.00 72.38 81 ALA A CA 1
ATOM 634 C C . ALA A 1 81 ? 24.803 8.389 0.693 1.00 72.38 81 ALA A C 1
ATOM 636 O O . ALA A 1 81 ? 24.316 9.522 0.779 1.00 72.38 81 ALA A O 1
ATOM 637 N N . ASP A 1 82 ? 25.593 8.039 -0.322 1.00 67.19 82 ASP A N 1
ATOM 638 C CA . ASP A 1 82 ? 25.880 8.946 -1.426 1.00 67.19 82 ASP A CA 1
ATOM 639 C C . ASP A 1 82 ? 24.637 9.196 -2.286 1.00 67.19 82 ASP A C 1
ATOM 641 O O . ASP A 1 82 ? 23.755 8.364 -2.457 1.00 67.19 82 ASP A O 1
ATOM 645 N N . VAL A 1 83 ? 24.554 10.406 -2.812 1.00 66.38 83 VAL A N 1
ATOM 646 C CA . VAL A 1 83 ? 23.458 10.898 -3.632 1.00 66.38 83 VAL A CA 1
ATOM 647 C C . VAL A 1 83 ? 23.728 10.769 -5.134 1.00 66.38 83 VAL A C 1
ATOM 649 O O . VAL A 1 83 ? 22.791 10.846 -5.933 1.00 66.38 83 VAL A O 1
ATOM 652 N N . GLU A 1 84 ? 24.992 10.586 -5.526 1.00 68.88 84 GLU A N 1
ATOM 653 C CA . GLU A 1 84 ? 25.427 10.530 -6.928 1.00 68.88 84 GLU A CA 1
ATOM 654 C C . GLU A 1 84 ? 25.893 9.133 -7.377 1.00 68.88 84 GLU A C 1
ATOM 656 O O . GLU A 1 84 ? 26.164 8.949 -8.567 1.00 68.88 84 GLU A O 1
ATOM 661 N N . GLY A 1 85 ? 25.929 8.134 -6.485 1.00 70.00 85 GLY A N 1
ATOM 662 C CA . GLY A 1 85 ? 26.363 6.777 -6.835 1.00 70.00 85 GLY A CA 1
ATOM 663 C C . GLY A 1 85 ? 27.869 6.628 -7.009 1.00 70.00 85 GLY A C 1
ATOM 664 O O . GLY A 1 85 ? 28.323 5.916 -7.906 1.00 70.00 85 GLY A O 1
ATOM 665 N N . ALA A 1 86 ? 28.658 7.334 -6.202 1.00 71.44 86 ALA A N 1
ATOM 666 C CA . ALA A 1 86 ? 30.111 7.217 -6.130 1.00 71.44 86 ALA A CA 1
ATOM 667 C C . ALA A 1 86 ? 30.600 6.405 -4.914 1.00 71.44 86 ALA A C 1
ATOM 669 O O . ALA A 1 86 ? 31.775 6.028 -4.890 1.00 71.44 86 ALA A O 1
ATOM 670 N N . SER A 1 87 ? 29.743 6.108 -3.929 1.00 73.88 87 SER A N 1
ATOM 671 C CA . SER A 1 87 ? 30.054 5.201 -2.815 1.00 73.88 87 SER A CA 1
ATOM 672 C C . SER A 1 87 ? 29.232 3.922 -2.868 1.00 73.88 87 SER A C 1
ATOM 674 O O . SER A 1 87 ? 28.048 3.991 -3.147 1.00 73.88 87 SER A O 1
ATOM 676 N N . ASP A 1 88 ? 29.848 2.804 -2.513 1.00 78.31 88 ASP A N 1
ATOM 677 C CA . ASP A 1 88 ? 29.222 1.503 -2.255 1.00 78.31 88 ASP A CA 1
ATOM 678 C C . ASP A 1 88 ? 29.439 1.229 -0.754 1.00 78.31 88 ASP A C 1
ATOM 680 O O . ASP A 1 88 ? 30.542 0.858 -0.333 1.00 78.31 88 ASP A O 1
ATOM 684 N N . VAL A 1 89 ? 28.472 1.634 0.078 1.00 72.94 89 VAL A N 1
ATOM 685 C CA . VAL A 1 89 ? 28.603 1.651 1.547 1.00 72.94 89 VAL A CA 1
ATOM 686 C C . VAL A 1 89 ? 28.416 0.250 2.122 1.00 72.94 89 VAL A C 1
ATOM 688 O O . VAL A 1 89 ? 29.047 -0.077 3.135 1.00 72.94 89 VAL A O 1
ATOM 691 N N . ASP A 1 90 ? 27.580 -0.573 1.492 1.00 70.19 90 ASP A N 1
ATOM 692 C CA . ASP A 1 90 ? 27.300 -1.940 1.927 1.00 70.19 90 ASP A CA 1
ATOM 693 C C . ASP A 1 90 ? 28.278 -2.985 1.348 1.00 70.19 90 ASP A C 1
ATOM 695 O O . ASP A 1 90 ? 28.412 -4.082 1.904 1.00 70.19 90 ASP A O 1
ATOM 699 N N . GLY A 1 91 ? 29.066 -2.604 0.338 1.00 74.50 91 GLY A N 1
ATOM 700 C CA . GLY A 1 91 ? 30.140 -3.393 -0.253 1.00 74.50 91 GLY A CA 1
ATOM 701 C C . GLY A 1 91 ? 29.647 -4.487 -1.197 1.00 74.50 91 GLY A C 1
ATOM 702 O O . GLY A 1 91 ? 30.369 -5.477 -1.385 1.00 74.50 91 GLY A O 1
ATOM 703 N N . ASP A 1 92 ? 28.434 -4.364 -1.739 1.00 76.88 92 ASP A N 1
ATOM 704 C CA . ASP A 1 92 ? 27.828 -5.363 -2.620 1.00 76.88 92 ASP A CA 1
ATOM 705 C C . ASP A 1 92 ? 28.314 -5.273 -4.084 1.00 76.88 92 ASP A C 1
ATOM 707 O O . ASP A 1 92 ? 28.061 -6.175 -4.893 1.00 76.88 92 ASP A O 1
ATOM 711 N N . GLY A 1 93 ? 29.109 -4.245 -4.403 1.00 82.00 93 GLY A N 1
ATOM 712 C CA . GLY A 1 93 ? 29.656 -3.975 -5.729 1.00 82.00 93 GLY A CA 1
ATOM 713 C C . GLY A 1 93 ? 28.785 -3.056 -6.589 1.00 82.00 93 GLY A C 1
ATOM 714 O O . GLY A 1 93 ? 29.157 -2.791 -7.740 1.00 82.00 93 GLY A O 1
ATOM 715 N N . VAL A 1 94 ? 27.660 -2.570 -6.063 1.00 83.12 94 VAL A N 1
ATOM 716 C CA . VAL A 1 94 ? 26.761 -1.594 -6.677 1.00 83.12 94 VAL A CA 1
ATOM 717 C C . VAL A 1 94 ? 26.855 -0.289 -5.880 1.00 83.12 94 VAL A C 1
ATOM 719 O O . VAL A 1 94 ? 26.783 -0.299 -4.660 1.00 83.12 94 VAL A O 1
ATOM 722 N N . PRO A 1 95 ? 27.055 0.872 -6.528 1.00 85.06 95 PRO A N 1
ATOM 723 C CA . PRO A 1 95 ? 27.021 2.128 -5.792 1.00 85.06 95 PRO A CA 1
ATOM 724 C C . PRO A 1 95 ? 25.641 2.397 -5.178 1.00 85.06 95 PRO A C 1
ATOM 726 O O . PRO A 1 95 ? 24.622 1.972 -5.708 1.00 85.06 95 PRO A O 1
ATOM 729 N N . ASP A 1 96 ? 25.608 3.171 -4.105 1.00 82.88 96 ASP A N 1
ATOM 730 C CA . ASP A 1 96 ? 24.394 3.601 -3.431 1.00 82.88 96 ASP A CA 1
ATOM 731 C C . ASP A 1 96 ? 23.931 4.970 -3.935 1.00 82.88 96 ASP A C 1
ATOM 733 O O . ASP A 1 96 ? 24.716 5.910 -4.094 1.00 82.88 96 ASP A O 1
ATOM 737 N N . TRP A 1 97 ? 22.621 5.101 -4.112 1.00 88.62 97 TRP A N 1
ATOM 738 C CA . TRP A 1 97 ? 21.914 6.332 -4.429 1.00 88.62 97 TRP A CA 1
ATOM 739 C C . TRP A 1 97 ? 20.847 6.593 -3.371 1.00 88.62 97 TRP A C 1
ATOM 741 O O . TRP A 1 97 ? 19.806 5.932 -3.327 1.00 88.62 97 TRP A O 1
ATOM 751 N N . TYR A 1 98 ? 21.067 7.611 -2.543 1.00 88.31 98 TYR A N 1
ATOM 752 C CA . TYR A 1 98 ? 20.077 8.055 -1.575 1.00 88.31 98 TYR A CA 1
ATOM 753 C C . TYR A 1 98 ? 18.822 8.579 -2.282 1.00 88.31 98 TYR A C 1
ATOM 755 O O . TYR A 1 98 ? 18.847 9.587 -3.000 1.00 88.31 98 TYR A O 1
ATOM 763 N N . LEU A 1 99 ? 17.689 7.924 -2.023 1.00 86.12 99 LEU A N 1
ATOM 764 C CA . LEU A 1 99 ? 16.416 8.222 -2.677 1.00 86.12 99 LEU A CA 1
ATOM 765 C C . LEU A 1 99 ? 15.932 9.654 -2.388 1.00 86.12 99 LEU A C 1
ATOM 767 O O . LEU A 1 99 ? 15.315 10.295 -3.235 1.00 86.12 99 LEU A O 1
ATOM 771 N N . GLY A 1 100 ? 16.266 10.200 -1.215 1.00 83.31 100 GLY A N 1
ATOM 772 C CA . GLY A 1 100 ? 15.940 11.575 -0.830 1.00 83.31 100 GLY A CA 1
ATOM 773 C C . GLY A 1 100 ? 16.865 12.647 -1.423 1.00 83.31 100 GLY A C 1
ATOM 774 O O . GLY A 1 100 ? 16.881 13.769 -0.905 1.00 83.31 100 GLY A O 1
ATOM 775 N N . HIS A 1 101 ? 17.658 12.327 -2.455 1.00 82.06 101 HIS A N 1
ATOM 776 C CA . HIS A 1 101 ? 18.516 13.294 -3.137 1.00 82.06 101 HIS A CA 1
ATOM 777 C C . HIS A 1 101 ? 17.719 14.504 -3.641 1.00 82.06 101 HIS A C 1
ATOM 779 O O . HIS A 1 101 ? 16.681 14.371 -4.293 1.00 82.06 101 HIS A O 1
ATOM 785 N N . LYS A 1 102 ? 18.252 15.698 -3.363 1.00 78.31 102 LYS A N 1
ATOM 786 C CA . LYS A 1 102 ? 17.712 16.972 -3.833 1.00 78.31 102 LYS A CA 1
ATOM 787 C C . LYS A 1 102 ? 18.581 17.540 -4.945 1.00 78.31 102 LYS A C 1
ATOM 789 O O . LYS A 1 102 ? 19.763 17.802 -4.732 1.00 78.31 102 LYS A O 1
ATOM 794 N N . GLN A 1 103 ? 17.968 17.816 -6.090 1.00 72.25 103 GLN A N 1
ATOM 795 C CA . GLN A 1 103 ? 18.558 18.631 -7.141 1.00 72.25 103 GLN A CA 1
ATOM 796 C C . GLN A 1 103 ? 18.149 20.098 -6.937 1.00 72.25 103 GLN A C 1
ATOM 798 O O . GLN A 1 103 ? 16.967 20.453 -6.983 1.00 72.25 103 GLN A O 1
ATOM 803 N N . GLY A 1 104 ? 19.136 20.967 -6.696 1.00 72.88 104 GLY A N 1
ATOM 804 C CA . GLY A 1 104 ? 18.878 22.346 -6.270 1.00 72.88 104 GLY A CA 1
ATOM 805 C C . GLY A 1 104 ? 18.156 22.402 -4.917 1.00 72.88 104 GLY A C 1
ATOM 806 O O . GLY A 1 104 ? 18.299 21.505 -4.090 1.00 72.88 104 GLY A O 1
ATOM 807 N N . ASP A 1 105 ? 17.363 23.449 -4.687 1.00 65.19 105 ASP A N 1
ATOM 808 C CA . ASP A 1 105 ? 16.770 23.685 -3.364 1.00 65.19 105 ASP A CA 1
ATOM 809 C C . ASP A 1 105 ? 15.512 22.842 -3.064 1.00 65.19 105 ASP A C 1
ATOM 811 O O . ASP A 1 105 ? 15.078 22.817 -1.909 1.00 65.19 105 ASP A O 1
ATOM 815 N N . GLN A 1 106 ? 14.891 22.164 -4.047 1.00 65.12 106 GLN A N 1
ATOM 816 C CA . GLN A 1 106 ? 13.554 21.563 -3.846 1.00 65.12 106 GLN A CA 1
ATOM 817 C C . GLN A 1 106 ? 13.215 20.283 -4.629 1.00 65.12 106 GLN A C 1
ATOM 819 O O . GLN A 1 106 ? 12.235 19.633 -4.271 1.00 65.12 106 GLN A O 1
ATOM 824 N N . ILE A 1 107 ? 13.963 19.883 -5.663 1.00 65.94 107 ILE A N 1
ATOM 825 C CA . ILE A 1 107 ? 13.522 18.768 -6.519 1.00 65.94 107 ILE A CA 1
ATOM 826 C C . ILE A 1 107 ? 14.026 17.446 -5.945 1.00 65.94 107 ILE A C 1
ATOM 828 O O . ILE A 1 107 ? 15.220 17.167 -5.992 1.00 65.94 107 ILE A O 1
ATOM 832 N N . LEU A 1 108 ? 13.119 16.624 -5.420 1.00 74.81 108 LEU A N 1
ATOM 833 C CA . LEU A 1 108 ? 13.418 15.252 -5.009 1.00 74.81 108 LEU A CA 1
ATOM 834 C C . LEU A 1 108 ? 13.349 14.331 -6.229 1.00 74.81 108 LEU A C 1
ATOM 836 O O . LEU A 1 108 ? 12.375 13.608 -6.427 1.00 74.81 108 LEU A O 1
ATOM 840 N N . THR A 1 109 ? 14.374 14.412 -7.077 1.00 74.44 109 THR A N 1
ATOM 841 C CA . THR A 1 109 ? 14.385 13.873 -8.446 1.00 74.44 109 THR A CA 1
ATOM 842 C C . THR A 1 109 ? 14.061 12.375 -8.532 1.00 74.44 109 THR A C 1
ATOM 844 O O . THR A 1 109 ? 13.531 11.929 -9.548 1.00 74.44 109 THR A O 1
ATOM 847 N N . TYR A 1 110 ? 14.351 11.590 -7.494 1.00 84.25 110 TYR A N 1
ATOM 848 C CA . TYR A 1 110 ? 14.044 10.155 -7.466 1.00 84.25 110 TYR A CA 1
ATOM 849 C C . TYR A 1 110 ? 12.699 9.817 -6.809 1.00 84.25 110 TYR A C 1
ATOM 851 O O . TYR A 1 110 ? 12.147 8.750 -7.067 1.00 84.25 110 TYR A O 1
ATOM 859 N N . LEU A 1 111 ? 12.145 10.728 -6.005 1.00 83.44 111 LEU A N 1
ATOM 860 C CA . LEU A 1 111 ? 10.857 10.541 -5.334 1.00 83.44 111 LEU A CA 1
ATOM 861 C C . LEU A 1 111 ? 9.685 11.025 -6.186 1.00 83.44 111 LEU A C 1
ATOM 863 O O . LEU A 1 111 ? 8.640 10.386 -6.200 1.00 83.44 111 LEU A O 1
ATOM 867 N N . ILE A 1 112 ? 9.870 12.127 -6.913 1.00 82.19 112 ILE A N 1
ATOM 868 C CA . ILE A 1 112 ? 8.796 12.844 -7.603 1.00 82.19 112 ILE A CA 1
ATOM 869 C C . ILE A 1 112 ? 9.069 12.861 -9.108 1.00 82.19 112 ILE A C 1
ATOM 871 O O . ILE A 1 112 ? 10.180 13.177 -9.548 1.00 82.19 112 ILE A O 1
ATOM 875 N N . GLY A 1 113 ? 8.046 12.536 -9.899 1.00 70.75 113 GLY A N 1
ATOM 876 C CA . GLY A 1 113 ? 8.064 12.763 -11.342 1.00 70.75 113 GLY A CA 1
ATOM 877 C C . GLY A 1 113 ? 7.951 14.259 -11.646 1.00 70.75 113 GLY A C 1
ATOM 878 O O . GLY A 1 113 ? 7.103 14.954 -11.098 1.00 70.75 113 GLY A O 1
ATOM 879 N N . THR A 1 114 ? 8.799 14.785 -12.526 1.00 73.00 114 THR A N 1
ATOM 880 C CA . THR A 1 114 ? 8.573 16.114 -13.122 1.00 73.00 114 THR A CA 1
ATOM 881 C C . THR A 1 114 ? 7.423 16.067 -14.134 1.00 73.00 114 THR A C 1
ATOM 883 O O . THR A 1 114 ? 7.038 14.983 -14.570 1.00 73.00 114 THR A O 1
ATOM 886 N N . GLU A 1 115 ? 6.878 17.222 -14.532 1.00 76.06 115 GLU A N 1
ATOM 887 C CA . GLU A 1 115 ? 5.788 17.306 -15.518 1.00 76.06 115 GLU A CA 1
ATOM 888 C C . GLU A 1 115 ? 6.101 16.477 -16.779 1.00 76.06 115 GLU A C 1
ATOM 890 O O . GLU A 1 115 ? 7.141 16.659 -17.413 1.00 76.06 115 GLU A O 1
ATOM 895 N N . GLY A 1 116 ? 5.213 15.534 -17.114 1.00 79.81 116 GLY A N 1
ATOM 896 C CA . GLY A 1 116 ? 5.386 14.624 -18.250 1.00 79.81 116 GLY A CA 1
ATOM 897 C C . GLY A 1 116 ? 6.365 13.468 -18.019 1.00 79.81 116 GLY A C 1
ATOM 898 O O . GLY A 1 116 ? 6.723 12.793 -18.980 1.00 79.81 116 GLY A O 1
ATOM 899 N N . THR A 1 117 ? 6.785 13.210 -16.777 1.00 85.31 117 THR A N 1
ATOM 900 C CA . THR A 1 117 ? 7.645 12.070 -16.424 1.00 85.31 117 THR A CA 1
ATOM 901 C C . THR A 1 117 ? 7.078 11.258 -15.266 1.00 85.31 117 THR A C 1
ATOM 903 O O . THR A 1 117 ? 6.398 11.794 -14.394 1.00 85.31 117 THR A O 1
ATOM 906 N N . GLU A 1 118 ? 7.410 9.972 -15.221 1.00 89.38 118 GLU A N 1
ATOM 907 C CA . GLU A 1 118 ? 7.018 9.064 -14.141 1.00 89.38 118 GLU A CA 1
ATOM 908 C C . GLU A 1 118 ? 8.206 8.194 -13.727 1.00 89.38 118 GLU A C 1
ATOM 910 O O . GLU A 1 118 ? 8.991 7.781 -14.578 1.00 89.38 118 GLU A O 1
ATOM 915 N N . ASN A 1 119 ? 8.337 7.911 -12.429 1.00 92.62 119 ASN A N 1
ATOM 916 C CA . ASN A 1 119 ? 9.295 6.928 -11.930 1.00 92.62 119 ASN A CA 1
ATOM 917 C C . ASN A 1 119 ? 8.578 5.596 -11.649 1.00 92.62 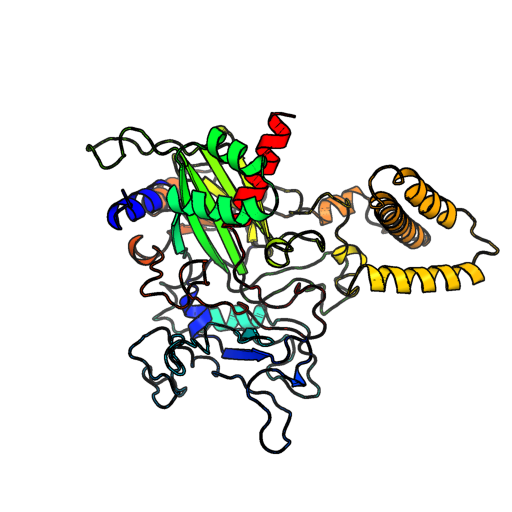119 ASN A C 1
ATOM 919 O O . ASN A 1 119 ? 7.428 5.595 -11.206 1.00 92.62 119 ASN A O 1
ATOM 923 N N . PHE A 1 120 ? 9.257 4.470 -11.849 1.00 94.56 120 PHE A N 1
ATOM 924 C CA . PHE A 1 120 ? 8.760 3.149 -11.452 1.00 94.56 120 PHE A CA 1
ATOM 925 C C . PHE A 1 120 ? 9.892 2.266 -10.921 1.00 94.56 120 PHE A C 1
ATOM 927 O O . PHE A 1 120 ? 11.060 2.472 -11.260 1.00 94.56 120 PHE A O 1
ATOM 934 N N . LEU A 1 121 ? 9.541 1.315 -10.058 1.00 95.38 121 LEU A N 1
ATOM 935 C CA . LEU A 1 121 ? 10.470 0.348 -9.475 1.00 95.38 121 LEU A CA 1
ATOM 936 C C . LEU A 1 121 ? 10.469 -0.943 -10.287 1.00 95.38 121 LEU A C 1
ATOM 938 O O . LEU A 1 121 ? 9.418 -1.386 -10.712 1.00 95.38 121 LEU A O 1
ATOM 942 N N . GLU A 1 122 ? 11.617 -1.574 -10.467 1.00 94.69 122 GLU A N 1
ATOM 943 C CA . GLU A 1 122 ? 11.708 -2.912 -11.059 1.00 94.69 122 GLU A CA 1
ATOM 944 C C . GLU A 1 122 ? 12.411 -3.844 -10.079 1.00 94.69 122 GLU A C 1
ATOM 946 O O . GLU A 1 122 ? 13.574 -3.618 -9.741 1.00 94.69 122 GLU A O 1
ATOM 951 N N . HIS A 1 123 ? 11.701 -4.865 -9.597 1.00 90.81 123 HIS A N 1
ATOM 952 C CA . HIS A 1 123 ? 12.235 -5.817 -8.627 1.00 90.81 123 HIS A CA 1
ATOM 953 C C . HIS A 1 123 ? 12.511 -7.186 -9.253 1.00 90.81 123 HIS A C 1
ATOM 955 O O . HIS A 1 123 ? 13.607 -7.726 -9.090 1.00 90.81 123 HIS A O 1
ATOM 961 N N . GLY A 1 124 ? 11.515 -7.749 -9.941 1.00 85.81 124 GLY A N 1
ATOM 962 C CA . GLY A 1 124 ? 11.513 -9.088 -10.535 1.00 85.81 124 GLY A CA 1
ATOM 963 C C . GLY A 1 124 ? 11.987 -9.142 -11.982 1.00 85.81 124 GLY A C 1
ATOM 964 O O . GLY A 1 124 ? 12.548 -10.167 -12.370 1.00 85.81 124 GLY A O 1
ATOM 965 N N . SER A 1 125 ? 11.860 -8.023 -12.704 1.00 89.88 125 SER A N 1
ATOM 966 C CA . SER A 1 125 ? 12.029 -7.857 -14.157 1.00 89.88 125 SER A CA 1
ATOM 967 C C . SER A 1 125 ? 10.742 -8.190 -14.938 1.00 89.88 125 SER A C 1
ATOM 969 O O . SER A 1 125 ? 9.642 -8.192 -14.386 1.00 89.88 125 SER A O 1
ATOM 971 N N . TRP A 1 126 ? 10.837 -8.396 -16.255 1.00 92.75 126 TRP A N 1
ATOM 972 C CA . TRP A 1 126 ? 9.684 -8.711 -17.100 1.00 92.75 126 TRP A CA 1
ATOM 973 C C . TRP A 1 126 ? 9.643 -10.197 -17.425 1.00 92.75 126 TRP A C 1
ATOM 975 O O . TRP A 1 126 ? 10.680 -10.843 -17.605 1.00 92.75 126 TRP A O 1
ATOM 985 N N . MET A 1 127 ? 8.435 -10.736 -17.569 1.00 87.81 127 MET A N 1
ATOM 986 C CA . MET A 1 127 ? 8.253 -12.121 -17.976 1.00 87.81 127 MET A CA 1
ATOM 987 C C . MET A 1 127 ? 8.942 -12.340 -19.328 1.00 87.81 127 MET A C 1
ATOM 989 O O . MET A 1 127 ? 8.787 -11.554 -20.265 1.00 87.81 127 MET A O 1
ATOM 993 N N . HIS A 1 128 ? 9.767 -13.385 -19.405 1.00 85.69 128 HIS A N 1
ATOM 994 C CA . HIS A 1 128 ? 10.569 -13.738 -20.583 1.00 85.69 128 HIS A CA 1
ATOM 995 C C . HIS A 1 128 ? 11.626 -12.699 -21.019 1.00 85.69 128 HIS A C 1
ATOM 997 O O . HIS A 1 128 ? 12.273 -12.898 -22.051 1.00 85.69 128 HIS A O 1
ATOM 1003 N N . ALA A 1 129 ? 11.861 -11.631 -20.246 1.00 87.12 129 ALA A N 1
ATOM 1004 C CA . ALA A 1 129 ? 12.838 -10.597 -20.575 1.00 87.12 129 ALA A CA 1
ATOM 1005 C C . ALA A 1 129 ? 13.493 -9.975 -19.327 1.00 87.12 129 ALA A C 1
ATOM 1007 O O . ALA A 1 129 ? 12.895 -9.192 -18.594 1.00 87.12 129 ALA A O 1
ATOM 1008 N N . THR A 1 130 ? 14.788 -10.238 -19.146 1.00 85.12 130 THR A N 1
ATOM 1009 C CA . THR A 1 130 ? 15.601 -9.617 -18.082 1.00 85.12 130 THR A CA 1
ATOM 1010 C C . THR A 1 130 ? 16.157 -8.244 -18.467 1.00 85.12 130 THR A C 1
ATOM 1012 O O . THR A 1 130 ? 16.771 -7.573 -17.647 1.00 85.12 130 THR A O 1
ATOM 1015 N N . GLU A 1 131 ? 15.990 -7.831 -19.725 1.00 88.94 131 GLU A N 1
ATOM 1016 C CA . GLU A 1 131 ? 16.452 -6.549 -20.254 1.00 88.94 131 GLU A CA 1
ATOM 1017 C C . GLU A 1 131 ? 15.357 -5.898 -21.103 1.00 88.94 131 GLU A C 1
ATOM 1019 O O . GLU A 1 131 ? 14.525 -6.572 -21.716 1.00 88.94 131 GLU A O 1
ATOM 1024 N N . VAL A 1 132 ? 15.403 -4.570 -21.198 1.00 92.44 132 VAL A N 1
ATOM 1025 C CA . VAL A 1 132 ? 14.563 -3.796 -22.115 1.00 92.44 132 VAL A CA 1
ATOM 1026 C C . VAL A 1 132 ? 15.369 -3.552 -23.385 1.00 92.44 132 VAL A C 1
ATOM 1028 O O . VAL A 1 132 ? 16.189 -2.637 -23.468 1.00 92.44 132 VAL A O 1
ATOM 1031 N N . THR A 1 133 ? 15.168 -4.402 -24.383 1.00 92.44 133 THR A N 1
ATOM 1032 C CA . THR A 1 133 ? 15.823 -4.324 -25.692 1.00 92.44 133 THR A CA 1
ATOM 1033 C C . THR A 1 133 ? 14.832 -3.865 -26.756 1.00 92.44 133 THR A C 1
ATOM 1035 O O . THR A 1 133 ? 13.645 -3.681 -26.487 1.00 92.44 133 THR A O 1
ATOM 1038 N N . LYS A 1 134 ? 15.298 -3.692 -27.996 1.00 89.44 134 LYS A N 1
ATOM 1039 C CA . LYS A 1 134 ? 14.398 -3.398 -29.114 1.00 89.44 134 LYS A CA 1
ATOM 1040 C C . LYS A 1 134 ? 13.372 -4.520 -29.320 1.00 89.44 134 LYS A C 1
ATOM 1042 O O . LYS A 1 134 ? 12.205 -4.227 -29.563 1.00 89.44 134 LYS A O 1
ATOM 1047 N N . ASP A 1 135 ? 13.801 -5.768 -29.152 1.00 90.62 135 ASP A N 1
ATOM 1048 C CA . ASP A 1 135 ? 13.045 -6.958 -29.552 1.00 90.62 135 ASP A CA 1
ATOM 1049 C C . ASP A 1 135 ? 12.360 -7.679 -28.373 1.00 90.62 135 ASP A C 1
ATOM 1051 O O . ASP A 1 135 ? 11.627 -8.637 -28.591 1.00 90.62 135 ASP A O 1
ATOM 1055 N N . SER A 1 136 ? 12.586 -7.247 -27.126 1.00 91.88 136 SER A N 1
ATOM 1056 C CA . SER A 1 136 ? 11.887 -7.787 -25.948 1.00 91.88 136 SER A CA 1
ATOM 1057 C C . SER A 1 136 ? 10.431 -7.331 -25.914 1.00 91.88 136 SER A C 1
ATOM 1059 O O . SER A 1 136 ? 10.136 -6.222 -26.329 1.00 91.88 136 SER A O 1
ATOM 1061 N N . ASP A 1 137 ? 9.507 -8.133 -25.401 1.00 86.25 137 ASP A N 1
ATOM 1062 C CA . ASP A 1 137 ? 8.102 -7.710 -25.387 1.00 86.25 137 ASP A CA 1
ATOM 1063 C C . ASP A 1 137 ? 7.811 -6.759 -24.216 1.00 86.25 137 ASP A C 1
ATOM 1065 O O . ASP A 1 137 ? 7.277 -5.672 -24.403 1.00 86.25 137 ASP A O 1
ATOM 1069 N N . ASN A 1 138 ? 8.279 -7.122 -23.013 1.00 91.38 138 ASN A N 1
ATOM 1070 C CA . ASN A 1 138 ? 8.080 -6.375 -21.762 1.00 91.38 138 ASN A CA 1
ATOM 1071 C C . ASN A 1 138 ? 6.596 -6.124 -21.407 1.00 91.38 138 ASN A C 1
ATOM 1073 O O . ASN A 1 138 ? 6.297 -5.166 -20.700 1.00 91.38 138 ASN A O 1
ATOM 1077 N N . ARG A 1 139 ? 5.680 -6.995 -21.856 1.00 87.31 139 ARG A N 1
ATOM 1078 C CA . ARG A 1 139 ? 4.219 -6.867 -21.669 1.00 87.31 139 ARG A CA 1
ATOM 1079 C C . ARG A 1 139 ? 3.683 -7.409 -20.344 1.00 87.31 139 ARG A C 1
ATOM 1081 O O . ARG A 1 139 ? 2.519 -7.182 -20.022 1.00 87.31 139 ARG A O 1
ATOM 1088 N N . LEU A 1 140 ? 4.494 -8.156 -19.598 1.00 87.75 140 LEU A N 1
ATOM 1089 C CA . LEU A 1 140 ? 4.096 -8.804 -18.348 1.00 87.75 140 LEU A CA 1
ATOM 1090 C C . LEU A 1 140 ? 5.204 -8.677 -17.303 1.00 87.75 140 LEU A C 1
ATOM 1092 O O . LEU A 1 140 ? 6.392 -8.732 -17.632 1.00 87.75 140 LEU A O 1
ATOM 1096 N N . ALA A 1 141 ? 4.805 -8.520 -16.045 1.00 90.50 141 ALA A N 1
ATOM 1097 C CA . ALA A 1 141 ? 5.705 -8.532 -14.901 1.00 90.50 141 ALA A CA 1
ATOM 1098 C C . ALA A 1 141 ? 6.136 -9.967 -14.554 1.00 90.50 141 ALA A C 1
ATOM 1100 O O . ALA A 1 141 ? 5.317 -10.887 -14.600 1.00 90.50 141 ALA A O 1
ATOM 1101 N N . ASP A 1 142 ? 7.400 -10.168 -14.174 1.00 90.44 142 ASP A N 1
ATOM 1102 C CA . ASP A 1 142 ? 7.880 -11.468 -13.690 1.00 90.44 142 ASP A CA 1
ATOM 1103 C C . ASP A 1 142 ? 7.602 -11.616 -12.185 1.00 90.44 142 ASP A C 1
ATOM 1105 O O . ASP A 1 142 ? 8.474 -11.412 -11.337 1.00 90.44 142 ASP A O 1
ATOM 1109 N N . ILE A 1 143 ? 6.354 -11.940 -11.837 1.00 87.00 143 ILE A N 1
ATOM 1110 C CA . ILE A 1 143 ? 5.917 -12.083 -10.436 1.00 87.00 143 ILE A CA 1
ATOM 1111 C C . ILE A 1 143 ? 6.608 -13.249 -9.712 1.00 87.00 143 ILE A C 1
ATOM 1113 O O . ILE A 1 143 ? 6.869 -13.161 -8.508 1.00 87.00 143 ILE A O 1
ATOM 1117 N N . ASP A 1 144 ? 6.965 -14.308 -10.443 1.00 83.69 144 ASP A N 1
ATOM 1118 C CA . ASP A 1 144 ? 7.738 -15.435 -9.922 1.00 83.69 144 ASP A CA 1
ATOM 1119 C C . ASP A 1 144 ? 9.193 -15.026 -9.686 1.00 83.69 144 ASP A C 1
ATOM 1121 O O . ASP A 1 144 ? 9.761 -15.330 -8.635 1.00 83.69 144 ASP A O 1
ATOM 1125 N N . GLY A 1 145 ? 9.785 -14.279 -10.620 1.00 84.06 145 GLY A N 1
ATOM 1126 C CA . GLY A 1 145 ? 11.101 -13.664 -10.472 1.00 84.06 145 GLY A CA 1
ATOM 1127 C C . GLY A 1 145 ? 11.159 -12.707 -9.282 1.00 84.06 145 GLY A C 1
ATOM 1128 O O . GLY A 1 145 ? 12.085 -12.787 -8.471 1.00 84.06 145 GLY A O 1
ATOM 1129 N N . ALA A 1 146 ? 10.138 -11.865 -9.101 1.00 82.06 146 ALA A N 1
ATOM 1130 C CA . ALA A 1 146 ? 10.006 -10.990 -7.936 1.00 82.06 146 ALA A CA 1
ATOM 1131 C C . ALA A 1 146 ? 9.931 -11.802 -6.631 1.00 82.06 146 ALA A C 1
ATOM 1133 O O . ALA A 1 146 ? 10.622 -11.494 -5.656 1.00 82.06 146 ALA A O 1
ATOM 1134 N N . ALA A 1 147 ? 9.154 -12.890 -6.623 1.00 76.25 147 ALA A N 1
ATOM 1135 C CA . ALA A 1 147 ? 9.035 -13.796 -5.482 1.00 76.25 147 ALA A CA 1
ATOM 1136 C C . ALA A 1 147 ? 10.332 -14.560 -5.173 1.00 76.25 147 ALA A C 1
ATOM 1138 O O . ALA A 1 147 ? 10.645 -14.818 -4.008 1.00 76.25 147 ALA A O 1
ATOM 1139 N N . ALA A 1 148 ? 11.070 -14.972 -6.202 1.00 78.38 148 ALA A N 1
ATOM 1140 C CA . ALA A 1 148 ? 12.327 -15.694 -6.067 1.00 78.38 148 ALA A CA 1
ATOM 1141 C C . ALA A 1 148 ? 13.422 -14.778 -5.521 1.00 78.38 148 ALA A C 1
ATOM 1143 O O . ALA A 1 148 ? 14.068 -15.125 -4.535 1.00 78.38 148 ALA A O 1
ATOM 1144 N N . ARG A 1 149 ? 13.562 -13.570 -6.077 1.00 77.12 149 ARG A N 1
ATOM 1145 C CA . ARG A 1 149 ? 14.541 -12.575 -5.614 1.00 77.12 149 ARG A CA 1
ATOM 1146 C C . ARG A 1 149 ? 14.312 -12.176 -4.164 1.00 77.12 149 ARG A C 1
ATOM 1148 O O . ARG A 1 149 ? 15.276 -12.051 -3.413 1.00 77.12 149 ARG A O 1
ATOM 1155 N N . TRP A 1 150 ? 13.050 -12.079 -3.745 1.00 69.19 150 TRP A N 1
ATOM 1156 C CA . TRP A 1 150 ? 12.693 -11.902 -2.340 1.00 69.19 150 TRP A CA 1
ATOM 1157 C C . TRP A 1 150 ? 13.295 -12.987 -1.428 1.00 69.19 150 TRP A C 1
ATOM 1159 O O . TRP A 1 150 ? 13.802 -12.682 -0.350 1.00 69.19 150 TRP A O 1
ATOM 1169 N N . LYS A 1 151 ? 13.277 -14.252 -1.867 1.00 68.62 151 LYS A N 1
ATOM 1170 C CA . LYS A 1 151 ? 13.817 -15.402 -1.119 1.00 68.62 151 LYS A CA 1
ATOM 1171 C C . LYS A 1 151 ? 15.344 -15.506 -1.170 1.00 68.62 151 LYS A C 1
ATOM 1173 O O . LYS A 1 151 ? 15.914 -16.287 -0.419 1.00 68.62 151 LYS A O 1
ATOM 1178 N N . GLU A 1 152 ? 15.999 -14.766 -2.060 1.00 69.25 152 GLU A N 1
ATOM 1179 C CA . GLU A 1 152 ? 17.456 -14.782 -2.242 1.00 69.25 152 GLU A CA 1
ATOM 1180 C C . GLU A 1 152 ? 18.177 -13.660 -1.475 1.00 69.25 152 GLU A C 1
ATOM 1182 O O . GLU A 1 152 ? 19.412 -13.620 -1.452 1.00 69.25 152 GLU A O 1
ATOM 1187 N N . LEU A 1 153 ? 17.438 -12.747 -0.831 1.00 63.41 153 LEU A N 1
ATOM 1188 C CA . LEU A 1 153 ? 18.025 -11.729 0.042 1.00 63.41 153 LEU A CA 1
ATOM 1189 C C . LEU A 1 153 ? 18.724 -12.406 1.247 1.00 63.41 153 LEU A C 1
ATOM 1191 O O . LEU A 1 153 ? 18.181 -13.353 1.807 1.00 63.41 153 LEU A O 1
ATOM 1195 N N . PRO A 1 154 ? 19.929 -11.967 1.672 1.00 55.91 154 PRO A N 1
ATOM 1196 C CA . PRO A 1 154 ? 20.767 -12.711 2.624 1.00 55.91 154 PRO A CA 1
ATOM 1197 C C . PRO A 1 154 ? 20.066 -13.162 3.928 1.00 55.91 154 PRO A C 1
ATOM 1199 O O . PRO A 1 154 ? 19.323 -12.412 4.549 1.00 55.91 154 PRO A O 1
ATOM 1202 N N . MET A 1 155 ? 20.393 -14.351 4.455 1.00 43.59 155 MET A N 1
ATOM 1203 C CA . MET A 1 155 ? 19.767 -14.913 5.676 1.00 43.59 155 MET A CA 1
ATOM 1204 C C . MET A 1 155 ? 19.887 -14.070 6.966 1.00 43.59 155 MET A C 1
ATOM 1206 O O . MET A 1 155 ? 19.111 -14.266 7.902 1.00 43.59 155 MET A O 1
ATOM 1210 N N . SER A 1 156 ? 20.843 -13.135 7.076 1.00 46.81 156 SER A N 1
ATOM 1211 C CA . SER A 1 156 ? 20.912 -12.204 8.228 1.00 46.81 156 SER A CA 1
ATOM 1212 C C . SER A 1 156 ? 19.743 -11.214 8.268 1.00 46.81 156 SER A C 1
ATOM 1214 O O . SER A 1 156 ? 19.534 -10.523 9.264 1.00 46.81 156 SER A O 1
ATOM 1216 N N . PHE A 1 157 ? 19.007 -11.165 7.169 1.00 51.03 157 PHE A N 1
ATOM 1217 C CA . PHE A 1 157 ? 17.957 -10.235 6.835 1.00 51.03 157 PHE A CA 1
ATOM 1218 C C . PHE A 1 157 ? 16.600 -10.985 6.871 1.00 51.03 157 PHE A C 1
ATOM 1220 O O . PHE A 1 157 ? 15.702 -10.528 7.568 1.00 51.03 157 PHE A O 1
ATOM 1227 N N . GLU A 1 158 ? 16.492 -12.200 6.309 1.00 46.12 158 GLU A N 1
ATOM 1228 C CA . GLU A 1 158 ? 15.261 -13.013 6.110 1.00 46.12 158 GLU A CA 1
ATOM 1229 C C . GLU A 1 158 ? 14.223 -13.093 7.257 1.00 46.12 158 GLU A C 1
ATOM 1231 O O . GLU A 1 158 ? 13.026 -13.175 6.989 1.00 46.12 158 GLU A O 1
ATOM 1236 N N . ARG A 1 159 ? 14.615 -13.064 8.541 1.00 48.66 159 ARG A N 1
ATOM 1237 C CA . ARG A 1 159 ? 13.656 -13.173 9.669 1.00 48.66 159 ARG A CA 1
ATOM 1238 C C . ARG A 1 159 ? 13.098 -11.847 10.180 1.00 48.66 159 ARG A C 1
ATOM 1240 O O . ARG A 1 159 ? 12.356 -11.869 11.152 1.00 48.66 159 ARG A O 1
ATOM 1247 N N . THR A 1 160 ? 13.459 -10.708 9.599 1.00 55.69 160 THR A N 1
ATOM 1248 C CA . THR A 1 160 ? 12.939 -9.382 9.997 1.00 55.69 160 THR A CA 1
ATOM 1249 C C . THR A 1 160 ? 12.150 -8.695 8.878 1.00 55.69 160 THR A C 1
ATOM 1251 O O . THR A 1 160 ? 11.877 -7.498 8.973 1.00 55.69 160 THR A O 1
ATOM 1254 N N . MET A 1 161 ? 11.788 -9.444 7.827 1.00 67.50 161 MET A N 1
ATOM 1255 C CA . MET A 1 161 ? 11.389 -8.884 6.529 1.00 67.50 161 MET A CA 1
ATOM 1256 C C . MET A 1 161 ? 9.944 -9.142 6.118 1.00 67.50 161 MET A C 1
ATOM 1258 O O . MET A 1 161 ? 9.349 -8.293 5.460 1.00 67.50 161 MET A O 1
ATOM 1262 N N . THR A 1 162 ? 9.405 -10.312 6.457 1.00 79.50 162 THR A N 1
ATOM 1263 C CA . THR A 1 162 ? 8.001 -10.681 6.231 1.00 79.50 162 THR A CA 1
ATOM 1264 C C . THR A 1 162 ? 7.160 -10.304 7.446 1.00 79.50 162 THR A C 1
ATOM 1266 O O . THR A 1 162 ? 7.681 -9.838 8.456 1.00 79.50 162 THR A O 1
ATOM 1269 N N . ASP A 1 163 ? 5.854 -10.532 7.377 1.00 90.31 163 ASP A N 1
ATOM 1270 C CA . ASP A 1 163 ? 4.928 -10.372 8.498 1.00 90.31 163 ASP A CA 1
ATOM 1271 C C . ASP A 1 163 ? 5.009 -8.961 9.085 1.00 90.31 163 ASP A C 1
ATOM 1273 O O . ASP A 1 163 ? 5.169 -8.749 10.296 1.00 90.31 163 ASP A O 1
ATOM 1277 N N . TRP A 1 164 ? 4.951 -7.984 8.180 1.00 93.25 164 TRP A N 1
ATOM 1278 C CA . TRP A 1 164 ? 5.144 -6.576 8.482 1.00 93.25 164 TRP A CA 1
ATOM 1279 C C . TRP A 1 164 ? 3.923 -5.744 8.096 1.00 93.25 164 TRP A C 1
ATOM 1281 O O . TRP A 1 164 ? 3.210 -6.039 7.144 1.00 93.25 164 TRP A O 1
ATOM 1291 N N . TYR A 1 165 ? 3.708 -4.657 8.825 1.00 95.94 165 TYR A N 1
ATOM 1292 C CA . TYR A 1 165 ? 2.819 -3.583 8.406 1.00 95.94 165 TYR A CA 1
ATOM 1293 C C . TYR A 1 165 ? 3.416 -2.249 8.829 1.00 95.94 165 TYR A C 1
ATOM 1295 O O . TYR A 1 165 ? 4.190 -2.174 9.788 1.00 95.94 165 TYR A O 1
ATOM 1303 N N . HIS A 1 166 ? 3.007 -1.193 8.141 1.00 96.31 166 HIS A N 1
ATOM 1304 C CA . HIS A 1 166 ? 3.193 0.177 8.595 1.00 96.31 166 HIS A CA 1
ATOM 1305 C C . HIS A 1 166 ? 1.874 0.740 9.109 1.00 96.31 166 HIS A C 1
ATOM 1307 O O . HIS A 1 166 ? 0.813 0.332 8.653 1.00 96.31 166 HIS A O 1
ATOM 1313 N N . ALA A 1 167 ? 1.914 1.639 10.084 1.00 97.12 167 ALA A N 1
ATOM 1314 C CA . ALA A 1 167 ? 0.704 2.209 10.655 1.00 97.12 167 ALA A CA 1
ATOM 1315 C C . ALA A 1 167 ? 0.811 3.711 10.887 1.00 97.12 167 ALA A C 1
ATOM 1317 O O . ALA A 1 167 ? 1.881 4.236 11.188 1.00 97.12 167 ALA A O 1
ATOM 1318 N N . ASP A 1 168 ? -0.326 4.387 10.775 1.00 95.44 168 ASP A N 1
ATOM 1319 C CA . ASP A 1 168 ? -0.477 5.818 11.024 1.00 95.44 168 ASP A CA 1
ATOM 1320 C C . ASP A 1 168 ? -1.787 6.076 11.775 1.00 95.44 168 ASP A C 1
ATOM 1322 O O . ASP A 1 168 ? -2.699 5.248 11.782 1.00 95.44 168 ASP A O 1
ATOM 1326 N N . VAL A 1 169 ? -1.886 7.236 12.413 1.00 95.81 169 VAL A N 1
ATOM 1327 C CA . VAL A 1 169 ? -3.108 7.697 13.067 1.00 95.81 169 VAL A CA 1
ATOM 1328 C C . VAL A 1 169 ? -3.468 9.057 12.497 1.00 95.81 169 VAL A C 1
ATOM 1330 O O . VAL A 1 169 ? -2.807 10.054 12.802 1.00 95.81 169 VAL A O 1
ATOM 1333 N N . SER A 1 170 ? -4.546 9.085 11.714 1.00 93.81 170 SER A N 1
ATOM 1334 C CA . SER A 1 170 ? -5.177 10.322 11.268 1.00 93.81 170 SER A CA 1
ATOM 1335 C C . SER A 1 170 ? -5.996 10.915 12.408 1.00 93.81 170 SER A C 1
ATOM 1337 O O . SER A 1 170 ? -6.912 10.286 12.948 1.00 93.81 170 SER A O 1
ATOM 1339 N N . GLU A 1 171 ? -5.658 12.143 12.775 1.00 92.38 171 GLU A N 1
ATOM 1340 C CA . GLU A 1 171 ? -6.340 12.916 13.805 1.00 92.38 171 GLU A CA 1
ATOM 1341 C C . GLU A 1 171 ? -7.548 13.663 13.212 1.00 92.38 171 GLU A C 1
ATOM 1343 O O . GLU A 1 171 ? -7.637 13.804 11.990 1.00 92.38 171 GLU A O 1
ATOM 1348 N N . PRO A 1 172 ? -8.474 14.205 14.031 1.00 89.44 172 PRO A N 1
ATOM 1349 C CA . PRO A 1 172 ? -9.650 14.905 13.509 1.00 89.44 172 PRO A CA 1
ATOM 1350 C C . PRO A 1 172 ? -9.318 16.012 12.494 1.00 89.44 172 PRO A C 1
ATOM 1352 O O . PRO A 1 172 ? -10.046 16.198 11.524 1.00 89.44 172 PRO A O 1
ATOM 1355 N N . SER A 1 173 ? -8.191 16.709 12.670 1.00 87.69 173 SER A N 1
ATOM 1356 C CA . SER A 1 173 ? -7.711 17.721 11.720 1.00 87.69 173 SER A CA 1
ATOM 1357 C C . SER A 1 173 ? -7.233 17.140 10.387 1.00 87.69 173 SER A C 1
ATOM 1359 O O . SER A 1 173 ? -7.320 17.810 9.363 1.00 87.69 173 SER A O 1
ATOM 1361 N N . ASP A 1 174 ? -6.707 15.917 10.376 1.00 88.00 174 ASP A N 1
ATOM 1362 C CA . ASP A 1 174 ? -6.288 15.238 9.147 1.00 88.00 174 ASP A CA 1
ATOM 1363 C C . ASP A 1 174 ? -7.513 14.784 8.359 1.00 88.00 174 ASP A C 1
ATOM 1365 O O . ASP A 1 174 ? -7.602 15.027 7.158 1.00 88.00 174 ASP A O 1
ATOM 1369 N N . ILE A 1 175 ? -8.503 14.230 9.065 1.00 86.19 175 ILE A N 1
ATOM 1370 C CA . ILE A 1 175 ? -9.797 13.859 8.489 1.00 86.19 175 ILE A CA 1
ATOM 1371 C C . ILE A 1 175 ? -10.520 15.086 7.937 1.00 86.19 175 ILE A C 1
ATOM 1373 O O . ILE A 1 175 ? -11.069 15.030 6.843 1.00 86.19 175 ILE A O 1
ATOM 1377 N N . GLU A 1 176 ? -10.491 16.220 8.639 1.00 82.50 176 GLU A N 1
ATOM 1378 C CA . GLU A 1 176 ? -11.091 17.451 8.128 1.00 82.50 176 GLU A CA 1
ATOM 1379 C C . GLU A 1 176 ? -10.435 17.917 6.822 1.00 82.50 176 GLU A C 1
ATOM 1381 O O . GLU A 1 176 ? -11.141 18.323 5.899 1.00 82.50 176 GLU A O 1
ATOM 1386 N N . ARG A 1 177 ? -9.106 17.826 6.710 1.00 82.06 177 ARG A N 1
ATOM 1387 C CA . ARG A 1 177 ? -8.393 18.166 5.470 1.00 82.06 177 ARG A CA 1
ATOM 1388 C C . ARG A 1 177 ? -8.749 17.219 4.329 1.00 82.06 177 ARG A C 1
ATOM 1390 O O . ARG A 1 177 ? -9.036 17.694 3.235 1.00 82.06 177 ARG A O 1
ATOM 1397 N N . LEU A 1 178 ? -8.819 15.921 4.609 1.00 79.38 178 LEU A N 1
ATOM 1398 C CA . LEU A 1 178 ? -9.243 14.904 3.648 1.00 79.38 178 LEU A CA 1
ATOM 1399 C C . LEU A 1 178 ? -10.696 15.115 3.181 1.00 79.38 178 LEU A C 1
ATOM 1401 O O . LEU A 1 178 ? -11.017 14.978 2.006 1.00 79.38 178 LEU A O 1
ATOM 1405 N N . LEU A 1 179 ? -11.589 15.510 4.088 1.00 76.75 179 LEU A N 1
ATOM 1406 C CA . LEU A 1 179 ? -12.968 15.860 3.745 1.00 76.75 179 LEU A CA 1
ATOM 1407 C C . LEU A 1 179 ? -13.048 17.144 2.907 1.00 76.75 179 LEU A C 1
ATOM 1409 O O . LEU A 1 179 ? -13.927 17.267 2.059 1.00 76.75 179 LEU A O 1
ATOM 1413 N N . LEU A 1 180 ? -12.153 18.111 3.124 1.00 75.69 180 LEU A N 1
ATOM 1414 C CA . LEU A 1 180 ? -12.092 19.332 2.317 1.00 75.69 180 LEU A CA 1
ATOM 1415 C C . LEU A 1 180 ? -11.548 19.070 0.907 1.00 75.69 180 LEU A C 1
ATOM 1417 O O . LEU A 1 180 ? -12.075 19.656 -0.040 1.00 75.69 180 LEU A O 1
ATOM 1421 N N . SER A 1 181 ? -10.553 18.189 0.752 1.00 70.19 181 SER A N 1
ATOM 1422 C CA . SER A 1 181 ? -10.080 17.771 -0.575 1.00 70.19 181 SER A CA 1
ATOM 1423 C C . SER A 1 181 ? -11.166 17.005 -1.339 1.00 70.19 181 SER A C 1
ATOM 1425 O O . SER A 1 181 ? -11.344 17.229 -2.534 1.00 70.19 181 SER A O 1
ATOM 1427 N N . PHE A 1 182 ? -11.991 16.222 -0.634 1.00 64.94 182 PHE A N 1
ATOM 1428 C CA . PHE A 1 182 ? -13.202 15.597 -1.178 1.00 64.94 182 PHE A CA 1
ATOM 1429 C C . PHE A 1 182 ? -14.283 16.634 -1.571 1.00 64.94 182 PHE A C 1
ATOM 1431 O O . PHE A 1 182 ? -14.860 16.594 -2.660 1.00 64.94 182 PHE A O 1
ATOM 1438 N N . GLY A 1 183 ? -14.532 17.621 -0.702 1.00 54.41 183 GLY A N 1
ATOM 1439 C CA . GLY A 1 183 ? -15.593 18.630 -0.820 1.00 54.41 183 GLY A CA 1
ATOM 1440 C C . GLY A 1 183 ? -15.488 19.600 -1.996 1.00 54.41 183 GLY A C 1
ATOM 1441 O O . GLY A 1 183 ? -16.495 20.213 -2.354 1.00 54.41 183 GLY A O 1
ATOM 1442 N N . ALA A 1 184 ? -14.331 19.694 -2.657 1.00 50.78 184 ALA A N 1
ATOM 1443 C CA . ALA A 1 184 ? -14.180 20.435 -3.912 1.00 50.78 184 ALA A CA 1
ATOM 1444 C C . ALA A 1 184 ? -15.096 19.910 -5.045 1.00 50.78 184 ALA A C 1
ATOM 1446 O O . ALA A 1 184 ? -15.252 20.582 -6.064 1.00 50.78 184 ALA A O 1
ATOM 1447 N N . SER A 1 185 ? -15.743 18.751 -4.849 1.00 47.31 185 SER A N 1
ATOM 1448 C CA . SER A 1 185 ? -16.646 18.103 -5.809 1.00 47.31 185 SER A CA 1
ATOM 1449 C C . SER A 1 185 ? -18.068 17.781 -5.289 1.00 47.31 185 SER A C 1
ATOM 1451 O O . SER A 1 185 ? -18.890 17.293 -6.063 1.00 47.31 185 SER A O 1
ATOM 1453 N N . GLY A 1 186 ? -18.437 18.124 -4.041 1.00 49.88 186 GLY A N 1
ATOM 1454 C CA . GLY A 1 186 ? -19.790 17.856 -3.510 1.00 49.88 186 GLY A CA 1
ATOM 1455 C C . GLY A 1 186 ? -20.083 18.463 -2.129 1.00 49.88 186 GLY A C 1
ATOM 1456 O O . GLY A 1 186 ? -19.751 17.879 -1.099 1.00 49.88 186 GLY A O 1
ATOM 1457 N N . GLY A 1 187 ? -20.739 19.629 -2.097 1.00 51.56 187 GLY A N 1
ATOM 1458 C CA . GLY A 1 187 ? -20.887 20.467 -0.894 1.00 51.56 187 GLY A CA 1
ATOM 1459 C C . GLY A 1 187 ? -21.759 19.920 0.250 1.00 51.56 187 GLY A C 1
ATOM 1460 O O . GLY A 1 187 ? -21.502 20.265 1.399 1.00 51.56 187 GLY A O 1
ATOM 1461 N N . ASP A 1 188 ? -22.733 19.040 -0.011 1.00 61.28 188 ASP A N 1
ATOM 1462 C CA . ASP A 1 188 ? -23.655 18.537 1.033 1.00 61.28 188 ASP A CA 1
ATOM 1463 C C . ASP A 1 188 ? -23.169 17.245 1.726 1.00 61.28 188 ASP A C 1
ATOM 1465 O O . ASP A 1 188 ? -23.543 16.952 2.869 1.00 61.28 188 ASP A O 1
ATOM 1469 N N . ALA A 1 189 ? -22.302 16.469 1.067 1.00 60.28 189 ALA A N 1
ATOM 1470 C CA . ALA A 1 189 ? -21.790 15.202 1.596 1.00 60.28 189 ALA A CA 1
ATOM 1471 C C . ALA A 1 189 ? -20.797 15.418 2.749 1.00 60.28 189 ALA A C 1
ATOM 1473 O O . ALA A 1 189 ? -20.839 14.702 3.749 1.00 60.28 189 ALA A O 1
ATOM 1474 N N . VAL A 1 190 ? -19.952 16.449 2.653 1.00 66.50 190 VAL A N 1
ATOM 1475 C CA . VAL A 1 190 ? -18.940 16.777 3.671 1.00 66.50 190 VAL A CA 1
ATOM 1476 C C . VAL A 1 190 ? -19.576 17.173 4.999 1.00 66.50 190 VAL A C 1
ATOM 1478 O O . VAL A 1 190 ? -19.183 16.667 6.048 1.00 66.50 190 VAL A O 1
ATOM 1481 N N . ASP A 1 191 ? -20.585 18.042 4.974 1.00 68.62 191 ASP A N 1
ATOM 1482 C CA . ASP A 1 191 ? -21.264 18.478 6.196 1.00 68.62 191 ASP A CA 1
ATOM 1483 C C . ASP A 1 191 ? -22.079 17.347 6.836 1.00 68.62 191 ASP A C 1
ATOM 1485 O O . ASP A 1 191 ? -22.178 17.267 8.064 1.00 68.62 191 ASP A O 1
ATOM 1489 N N . THR A 1 192 ? -22.612 16.439 6.017 1.00 67.88 192 THR A N 1
ATOM 1490 C CA . THR A 1 192 ? -23.290 15.225 6.483 1.00 67.88 192 THR A CA 1
ATOM 1491 C C . THR A 1 192 ? -22.302 14.277 7.165 1.00 67.88 192 THR A C 1
ATOM 1493 O O . THR A 1 192 ? -22.518 13.903 8.318 1.00 67.88 192 THR A O 1
ATOM 1496 N N . LEU A 1 193 ? -21.171 13.970 6.521 1.00 69.56 193 LEU A N 1
ATOM 1497 C CA . LEU A 1 193 ? -20.106 13.144 7.098 1.00 69.56 193 LEU A CA 1
ATOM 1498 C C . LEU A 1 193 ? -19.556 13.738 8.398 1.00 69.56 193 LEU A C 1
ATOM 1500 O O . LEU A 1 193 ? -19.422 13.022 9.387 1.00 69.56 193 LEU A O 1
ATOM 1504 N N . ARG A 1 194 ? -19.315 15.055 8.443 1.00 73.88 194 ARG A N 1
ATOM 1505 C CA . ARG A 1 194 ? -18.862 15.754 9.659 1.00 73.88 194 ARG A CA 1
ATOM 1506 C C . ARG A 1 194 ? -19.821 15.567 10.831 1.00 73.88 194 ARG A C 1
ATOM 1508 O O . ARG A 1 194 ? -19.384 15.301 11.948 1.00 73.88 194 ARG A O 1
ATOM 1515 N N . ARG A 1 195 ? -21.129 15.712 10.594 1.00 73.19 195 ARG A N 1
ATOM 1516 C CA . ARG A 1 195 ? -22.151 15.567 11.646 1.00 73.19 195 ARG A CA 1
ATOM 1517 C C . ARG A 1 195 ? -22.299 14.126 12.122 1.00 73.19 195 ARG A C 1
ATOM 1519 O O . ARG A 1 195 ? -22.575 13.922 13.300 1.00 73.19 195 ARG A O 1
ATOM 1526 N N . LEU A 1 196 ? -22.148 13.160 11.218 1.00 70.25 196 LEU A N 1
ATOM 1527 C CA . LEU A 1 196 ? -22.344 11.740 11.511 1.00 70.25 196 LEU A CA 1
ATOM 1528 C C . LEU A 1 196 ? -21.134 11.109 12.198 1.00 70.25 196 LEU A C 1
ATOM 1530 O O . LEU A 1 196 ? -21.305 10.334 13.135 1.00 70.25 196 LEU A O 1
ATOM 1534 N N . LEU A 1 197 ? -19.922 11.451 11.759 1.00 74.00 197 LEU A N 1
ATOM 1535 C CA . LEU A 1 197 ? -18.695 10.893 12.324 1.00 74.00 197 LEU A CA 1
ATOM 1536 C C . LEU A 1 197 ? -18.335 11.559 13.660 1.00 74.00 197 LEU A C 1
ATOM 1538 O O . LEU A 1 197 ? -17.834 10.889 14.559 1.00 74.00 197 LEU A O 1
ATOM 1542 N N . GLY A 1 198 ? -18.628 12.853 13.828 1.00 82.62 198 GLY A N 1
ATOM 1543 C CA . GLY A 1 198 ? -18.179 13.606 14.998 1.00 82.62 198 GLY A CA 1
ATOM 1544 C C . GLY A 1 198 ? -16.650 13.713 15.043 1.00 82.62 198 GLY A C 1
ATOM 1545 O O . GLY A 1 198 ? -15.996 13.807 14.006 1.00 82.62 198 GLY A O 1
ATOM 1546 N N . GLU A 1 199 ? -16.063 13.711 16.243 1.00 89.06 199 GLU A N 1
ATOM 1547 C CA . GLU A 1 199 ? -14.606 13.617 16.379 1.00 89.06 199 GLU A CA 1
ATOM 1548 C C . GLU A 1 199 ? -14.169 12.151 16.317 1.00 89.06 199 GLU A C 1
ATOM 1550 O O . GLU A 1 199 ? -14.495 11.360 17.204 1.00 89.06 199 GLU A O 1
ATOM 1555 N N . ILE A 1 200 ? -13.399 11.801 15.288 1.00 92.31 200 ILE A N 1
ATOM 1556 C CA . ILE A 1 200 ? -12.863 10.452 15.090 1.00 92.31 200 ILE A CA 1
ATOM 1557 C C . ILE A 1 200 ? -11.343 10.460 14.982 1.00 92.31 200 ILE A C 1
ATOM 1559 O O . ILE A 1 200 ? -10.730 11.432 14.537 1.00 92.31 200 ILE A O 1
ATOM 1563 N N . TRP A 1 201 ? -10.751 9.335 15.355 1.00 95.06 201 TRP A N 1
ATOM 1564 C CA . TRP A 1 201 ? -9.439 8.914 14.892 1.00 95.06 201 TRP A CA 1
ATOM 1565 C C . TRP A 1 201 ? -9.618 7.852 13.815 1.00 95.06 201 TRP A C 1
ATOM 1567 O O . TRP A 1 201 ? -10.533 7.031 13.903 1.00 95.06 201 TRP A O 1
ATOM 1577 N N . VAL A 1 202 ? -8.728 7.832 12.829 1.00 96.44 202 VAL A N 1
ATOM 1578 C CA . VAL A 1 202 ? -8.598 6.679 11.933 1.00 96.44 202 VAL A CA 1
ATOM 1579 C C . VAL A 1 202 ? -7.216 6.090 12.130 1.00 96.44 202 VAL A C 1
ATOM 1581 O O . VAL A 1 202 ? -6.213 6.768 11.911 1.00 96.44 202 VAL A O 1
ATOM 1584 N N . VAL A 1 203 ? -7.173 4.841 12.588 1.00 97.81 203 VAL A N 1
ATOM 1585 C CA . VAL A 1 203 ? -5.929 4.082 12.713 1.00 97.81 203 VAL A CA 1
ATOM 1586 C C . VAL A 1 203 ? -5.759 3.271 11.439 1.00 97.81 203 VAL A C 1
ATOM 1588 O O . VAL A 1 203 ? -6.575 2.400 11.138 1.00 97.81 203 VAL A O 1
ATOM 1591 N N . TRP A 1 204 ? -4.722 3.596 10.680 1.00 97.69 204 TRP A N 1
ATOM 1592 C CA . TRP A 1 204 ? -4.402 2.956 9.415 1.00 97.69 204 TRP A CA 1
ATOM 1593 C C . TRP A 1 204 ? -3.352 1.878 9.617 1.00 97.69 204 TRP A C 1
ATOM 1595 O O . TRP A 1 204 ? -2.361 2.102 10.309 1.00 97.69 204 TRP A O 1
ATOM 1605 N N . TYR A 1 205 ? -3.550 0.744 8.956 1.00 98.12 205 TYR A N 1
ATOM 1606 C CA . TYR A 1 205 ? -2.582 -0.338 8.843 1.00 98.12 205 TYR A CA 1
ATOM 1607 C C . TYR A 1 205 ? -2.365 -0.613 7.363 1.00 98.12 205 TYR A C 1
ATOM 1609 O O . TYR A 1 205 ? -3.300 -1.026 6.685 1.00 98.12 205 TYR A O 1
ATOM 1617 N N . TYR A 1 206 ? -1.159 -0.360 6.875 1.00 97.38 206 TYR A N 1
ATOM 1618 C CA . TYR A 1 206 ? -0.750 -0.515 5.488 1.00 97.38 206 TYR A CA 1
ATOM 1619 C C . TYR A 1 206 ? 0.104 -1.769 5.330 1.00 97.38 206 TYR A C 1
ATOM 1621 O O . TYR A 1 206 ? 1.073 -1.977 6.068 1.00 97.38 206 TYR A O 1
ATOM 1629 N N . PHE A 1 207 ? -0.243 -2.569 4.335 1.00 96.88 207 PHE A N 1
ATOM 1630 C CA . PHE A 1 207 ? 0.404 -3.823 3.989 1.00 96.88 207 PHE A CA 1
ATOM 1631 C C . PHE A 1 207 ? 0.952 -3.707 2.578 1.00 96.88 207 PHE A C 1
ATOM 1633 O O . PHE A 1 207 ? 0.233 -3.284 1.673 1.00 96.88 207 PHE A O 1
ATOM 1640 N N . PHE A 1 208 ? 2.213 -4.084 2.405 1.00 94.56 208 PHE A N 1
ATOM 1641 C CA . PHE A 1 208 ? 2.832 -4.151 1.093 1.00 94.56 208 PHE A CA 1
ATOM 1642 C C . PHE A 1 208 ? 3.143 -5.600 0.754 1.00 94.56 208 PHE A C 1
ATOM 1644 O O . PHE A 1 208 ? 3.873 -6.260 1.492 1.00 94.56 208 PHE A O 1
ATOM 1651 N N . TYR A 1 209 ? 2.596 -6.086 -0.348 1.00 92.94 209 TYR A N 1
ATOM 1652 C CA . TYR A 1 209 ? 2.870 -7.402 -0.900 1.00 92.94 209 TYR A CA 1
ATOM 1653 C C . TYR A 1 209 ? 3.883 -7.258 -2.039 1.00 92.94 209 TYR A C 1
ATOM 1655 O O . TYR A 1 209 ? 3.780 -6.319 -2.825 1.00 92.94 209 TYR A O 1
ATOM 1663 N N . PRO A 1 210 ? 4.872 -8.157 -2.157 1.00 90.06 210 PRO A N 1
ATOM 1664 C CA . PRO A 1 210 ? 5.888 -8.052 -3.203 1.00 90.06 210 PRO A CA 1
ATOM 1665 C C . PRO A 1 210 ? 5.334 -8.311 -4.609 1.00 90.06 210 PRO A C 1
ATOM 1667 O O . PRO A 1 210 ? 5.931 -7.861 -5.585 1.00 90.06 210 PRO A O 1
ATOM 1670 N N . ALA A 1 211 ? 4.213 -9.022 -4.724 1.00 89.88 211 ALA A N 1
ATOM 1671 C CA . ALA A 1 211 ? 3.575 -9.340 -5.992 1.00 89.88 211 ALA A CA 1
ATOM 1672 C C . ALA A 1 211 ? 2.064 -9.529 -5.824 1.00 89.88 211 ALA A C 1
ATOM 1674 O O . ALA A 1 211 ? 1.581 -9.845 -4.735 1.00 89.88 211 ALA A O 1
ATOM 1675 N N . HIS A 1 212 ? 1.347 -9.352 -6.927 1.00 88.00 212 HIS A N 1
ATOM 1676 C CA . HIS A 1 212 ? -0.087 -9.544 -7.081 1.00 88.00 212 HIS A CA 1
ATOM 1677 C C . HIS A 1 212 ? -0.346 -10.573 -8.188 1.00 88.00 212 HIS A C 1
ATOM 1679 O O . HIS A 1 212 ? 0.127 -10.408 -9.315 1.00 88.00 212 HIS A O 1
ATOM 1685 N N . GLU A 1 213 ? -1.124 -11.613 -7.890 1.00 85.81 213 GLU A N 1
ATOM 1686 C CA . GLU A 1 213 ? -1.497 -12.659 -8.852 1.00 85.81 213 GLU A CA 1
ATOM 1687 C C . GLU A 1 213 ? -2.919 -12.426 -9.365 1.00 85.81 213 GLU A C 1
ATOM 1689 O O . GLU A 1 213 ? -3.897 -13.014 -8.897 1.00 85.81 213 GLU A O 1
ATOM 1694 N N . GLY A 1 214 ? -3.015 -11.552 -10.362 1.00 75.81 214 GLY A N 1
ATOM 1695 C CA . GLY A 1 214 ? -4.252 -11.227 -11.051 1.00 75.81 214 GLY A CA 1
ATOM 1696 C C . GLY A 1 214 ? -4.472 -12.147 -12.247 1.00 75.81 214 GLY A C 1
ATOM 1697 O O . GLY A 1 214 ? -4.142 -11.794 -13.382 1.00 75.81 214 GLY A O 1
ATOM 1698 N N . THR A 1 215 ? -4.996 -13.348 -11.990 1.00 68.62 215 THR A N 1
ATOM 1699 C CA . THR A 1 215 ? -5.414 -14.259 -13.066 1.00 68.62 215 THR A CA 1
ATOM 1700 C C . THR A 1 215 ? -6.888 -14.049 -13.402 1.00 68.62 215 THR A C 1
ATOM 1702 O O . THR A 1 215 ? -7.732 -13.980 -12.500 1.00 68.62 215 THR A O 1
ATOM 1705 N N . LEU A 1 216 ? -7.211 -13.946 -14.696 1.00 61.91 216 LEU A N 1
ATOM 1706 C CA . LEU A 1 216 ? -8.592 -14.049 -15.172 1.00 61.91 216 LEU A CA 1
ATOM 1707 C C . LEU A 1 216 ? -8.846 -15.474 -15.652 1.00 61.91 216 LEU A C 1
ATOM 1709 O O . LEU A 1 216 ? -8.225 -15.955 -16.604 1.00 61.91 216 LEU A O 1
ATOM 1713 N N . ARG A 1 217 ? -9.787 -16.152 -14.990 1.00 53.88 217 ARG A N 1
ATOM 1714 C CA . ARG A 1 217 ? -10.282 -17.452 -15.451 1.00 53.88 217 ARG A CA 1
ATOM 1715 C C . ARG A 1 217 ? -10.896 -17.287 -16.842 1.00 53.88 217 ARG A C 1
ATOM 1717 O O . ARG A 1 217 ? -11.564 -16.290 -17.097 1.00 53.88 217 ARG A O 1
ATOM 1724 N N . ARG A 1 218 ? -10.722 -18.286 -17.710 1.00 53.28 218 ARG A N 1
ATOM 1725 C CA . ARG A 1 218 ? -11.126 -18.316 -19.136 1.00 53.28 218 ARG A CA 1
ATOM 1726 C C . ARG A 1 218 ? -10.266 -17.486 -20.083 1.00 53.28 218 ARG A C 1
ATOM 1728 O O . ARG A 1 218 ? -10.478 -17.541 -21.293 1.00 53.28 218 ARG A O 1
ATOM 1735 N N . CYS A 1 219 ? -9.279 -16.770 -19.554 1.00 58.16 219 CYS A N 1
ATOM 1736 C CA . CYS A 1 219 ? -8.264 -16.088 -20.344 1.00 58.16 219 CYS A CA 1
ATOM 1737 C C . CYS A 1 219 ? -6.953 -16.886 -20.404 1.00 58.16 219 CYS A C 1
ATOM 1739 O O . CYS A 1 219 ? -5.934 -16.333 -20.792 1.00 58.16 219 CYS A O 1
ATOM 1741 N N . GLU A 1 220 ? -6.951 -18.184 -20.067 1.00 62.16 220 GLU A N 1
ATOM 1742 C CA . GLU A 1 220 ? -5.727 -18.999 -19.984 1.00 62.16 220 GLU A CA 1
ATOM 1743 C C . GLU A 1 220 ? -5.022 -19.160 -21.341 1.00 62.16 220 GLU A C 1
ATOM 1745 O O . GLU A 1 220 ? -3.833 -19.464 -21.406 1.00 62.16 220 GLU A O 1
ATOM 1750 N N . PHE A 1 221 ? -5.747 -18.947 -22.441 1.00 52.22 221 PHE A N 1
ATOM 1751 C CA . PHE A 1 221 ? -5.203 -18.979 -23.800 1.00 52.22 221 PHE A CA 1
ATOM 1752 C C . PHE A 1 221 ? -4.645 -17.625 -24.269 1.00 52.22 221 PHE A C 1
ATOM 1754 O O . PHE A 1 221 ? -4.072 -17.551 -25.356 1.00 52.22 221 PHE A O 1
ATOM 1761 N N . PHE A 1 222 ? -4.802 -16.568 -23.468 1.00 51.81 222 PHE A N 1
ATOM 1762 C CA . PHE A 1 222 ? -4.367 -15.205 -23.765 1.00 51.81 222 PHE A CA 1
ATOM 1763 C C . PHE A 1 222 ? -3.297 -14.763 -22.754 1.00 51.81 222 PHE A C 1
ATOM 1765 O O . PHE A 1 222 ? -3.363 -15.133 -21.585 1.00 51.81 222 PHE A O 1
ATOM 1772 N N . LEU A 1 223 ? -2.302 -13.994 -23.219 1.00 56.78 223 LEU A N 1
ATOM 1773 C CA . LEU A 1 223 ? -1.216 -13.411 -22.406 1.00 56.78 223 LEU A CA 1
ATOM 1774 C C . LEU A 1 223 ? -0.639 -14.384 -21.349 1.00 56.78 223 LEU A C 1
ATOM 1776 O O . LEU A 1 223 ? -0.922 -14.266 -20.157 1.00 56.78 223 LEU A O 1
ATOM 1780 N N . ASP A 1 224 ? 0.145 -15.362 -21.817 1.00 61.84 224 ASP A N 1
ATOM 1781 C CA . ASP A 1 224 ? 0.920 -16.323 -21.010 1.00 61.84 224 ASP A CA 1
ATOM 1782 C C . ASP A 1 224 ? 0.163 -16.987 -19.845 1.00 61.84 224 ASP A C 1
ATOM 1784 O O . ASP A 1 224 ? 0.707 -17.183 -18.766 1.00 61.84 224 ASP A O 1
ATOM 1788 N N . GLY A 1 225 ? -1.089 -17.405 -20.062 1.00 58.75 225 GLY A N 1
ATOM 1789 C CA . GLY A 1 225 ? -1.838 -18.186 -19.069 1.00 58.75 225 GLY A CA 1
ATOM 1790 C C . GLY A 1 225 ? -2.858 -17.389 -18.260 1.00 58.75 225 GLY A C 1
ATOM 1791 O O . GLY A 1 225 ? -3.313 -17.870 -17.224 1.00 58.75 225 GLY A O 1
ATOM 1792 N N . GLY A 1 226 ? -3.252 -16.200 -18.725 1.00 61.53 226 GLY A N 1
ATOM 1793 C CA . GLY A 1 226 ? -4.286 -15.391 -18.082 1.00 61.53 226 GLY A CA 1
ATOM 1794 C C . GLY A 1 226 ? -3.766 -14.435 -17.007 1.00 61.53 226 GLY A C 1
ATOM 1795 O O . GLY A 1 226 ? -4.574 -13.948 -16.217 1.00 61.53 226 GLY A O 1
ATOM 1796 N N . HIS A 1 227 ? -2.461 -14.124 -16.989 1.00 70.81 227 HIS A N 1
ATOM 1797 C CA . HIS A 1 227 ? -1.803 -13.155 -16.088 1.00 70.81 227 HIS A CA 1
ATOM 1798 C C . HIS A 1 227 ? -2.106 -11.690 -16.449 1.00 70.81 227 HIS A C 1
ATOM 1800 O O . HIS A 1 227 ? -1.228 -10.834 -16.545 1.00 70.81 227 HIS A O 1
ATOM 1806 N N . VAL A 1 228 ? -3.373 -11.388 -16.685 1.00 67.19 228 VAL A N 1
ATOM 1807 C CA . VAL A 1 228 ? -3.817 -10.131 -17.298 1.00 67.19 228 VAL A CA 1
ATOM 1808 C C . VAL A 1 228 ? -3.901 -8.958 -16.321 1.00 67.19 228 VAL A C 1
ATOM 1810 O O . VAL A 1 228 ? -4.033 -7.823 -16.763 1.00 67.19 228 VAL A O 1
ATOM 1813 N N . SER A 1 229 ? -3.801 -9.202 -15.011 1.00 75.19 229 SER A N 1
ATOM 1814 C CA . SER A 1 229 ? -3.711 -8.150 -13.986 1.00 75.19 229 SER A CA 1
ATOM 1815 C C . SER A 1 229 ? -2.627 -8.425 -12.940 1.00 75.19 229 SER A C 1
ATOM 1817 O O . SER A 1 229 ? -2.614 -7.819 -11.868 1.00 75.19 229 SER A O 1
ATOM 1819 N N . SER A 1 230 ? -1.696 -9.336 -13.247 1.00 85.31 230 SER A N 1
ATOM 1820 C CA . SER A 1 230 ? -0.533 -9.625 -12.409 1.00 85.31 230 SER A CA 1
ATOM 1821 C C . SER A 1 230 ? 0.453 -8.459 -12.407 1.00 85.31 230 SER A C 1
ATOM 1823 O O . SER A 1 230 ? 0.862 -7.993 -13.466 1.00 85.31 230 SER A O 1
ATOM 1825 N N . THR A 1 231 ? 0.862 -8.018 -11.216 1.00 88.50 231 THR A N 1
ATOM 1826 C CA . THR A 1 231 ? 1.773 -6.876 -11.041 1.00 88.50 231 THR A CA 1
ATOM 1827 C C . THR A 1 231 ? 2.836 -7.181 -9.991 1.00 88.50 231 THR A C 1
ATOM 1829 O O . THR A 1 231 ? 2.587 -7.898 -9.020 1.00 88.50 231 THR A O 1
ATOM 1832 N N . GLU A 1 232 ? 4.024 -6.601 -10.143 1.00 91.31 232 GLU A N 1
ATOM 1833 C CA . GLU A 1 232 ? 4.954 -6.452 -9.020 1.00 91.31 232 GLU A CA 1
ATOM 1834 C C . GLU A 1 232 ? 4.431 -5.386 -8.064 1.00 91.31 232 GLU A C 1
ATOM 1836 O O . GLU A 1 232 ? 3.898 -4.384 -8.529 1.00 91.31 232 GLU A O 1
ATOM 1841 N N . GLY A 1 233 ? 4.640 -5.581 -6.762 1.00 90.44 233 GLY A N 1
ATOM 1842 C CA . GLY A 1 233 ? 4.290 -4.617 -5.726 1.00 90.44 233 GLY A CA 1
ATOM 1843 C C . GLY A 1 233 ? 2.786 -4.384 -5.581 1.00 90.44 233 GLY A C 1
ATOM 1844 O O . GLY A 1 233 ? 2.082 -4.020 -6.522 1.00 90.44 233 GLY A O 1
ATOM 1845 N N . ASP A 1 234 ? 2.270 -4.545 -4.367 1.00 90.94 234 ASP A N 1
ATOM 1846 C CA . ASP A 1 234 ? 0.861 -4.287 -4.119 1.00 90.94 234 ASP A CA 1
ATOM 1847 C C . ASP A 1 234 ? 0.581 -3.717 -2.735 1.00 90.94 234 ASP A C 1
ATOM 1849 O O . ASP A 1 234 ? 1.032 -4.242 -1.720 1.00 90.94 234 ASP A O 1
ATOM 1853 N N . TRP A 1 235 ? -0.190 -2.634 -2.691 1.00 93.56 235 TRP A N 1
ATOM 1854 C CA . TRP A 1 235 ? -0.542 -1.951 -1.453 1.00 93.56 235 TRP A CA 1
ATOM 1855 C C . TRP A 1 235 ? -1.979 -2.241 -1.059 1.00 93.56 235 TRP A C 1
ATOM 1857 O O . TRP A 1 235 ? -2.908 -2.074 -1.847 1.00 93.56 235 TRP A O 1
ATOM 1867 N N . HIS A 1 236 ? -2.156 -2.567 0.215 1.00 95.00 236 HIS A N 1
ATOM 1868 C CA . HIS A 1 236 ? -3.453 -2.753 0.851 1.00 95.00 236 HIS A CA 1
ATOM 1869 C C . HIS A 1 236 ? -3.496 -2.045 2.199 1.00 95.00 236 HIS A C 1
ATOM 1871 O O . HIS A 1 236 ? -2.461 -1.753 2.801 1.00 95.00 236 HIS A O 1
ATOM 1877 N N . ALA A 1 237 ? -4.700 -1.770 2.689 1.00 96.81 237 ALA A N 1
ATOM 1878 C CA . ALA A 1 237 ? -4.913 -1.090 3.949 1.00 96.81 237 ALA A CA 1
ATOM 1879 C C . ALA A 1 237 ? -6.139 -1.606 4.712 1.00 96.81 237 ALA A C 1
ATOM 1881 O O . ALA A 1 237 ? -7.174 -1.951 4.140 1.00 96.81 237 ALA A O 1
ATOM 1882 N N . ILE A 1 238 ? -6.039 -1.565 6.039 1.00 98.12 238 ILE A N 1
ATOM 1883 C CA . ILE A 1 238 ? -7.176 -1.646 6.957 1.00 98.12 238 ILE A CA 1
ATOM 1884 C C . ILE A 1 238 ? -7.272 -0.319 7.703 1.00 98.12 238 ILE A C 1
ATOM 1886 O O . ILE A 1 238 ? -6.284 0.161 8.261 1.00 98.12 238 ILE A O 1
ATOM 1890 N N . ALA A 1 239 ? -8.470 0.258 7.734 1.00 97.88 239 ALA A N 1
ATOM 1891 C CA . ALA A 1 239 ? -8.766 1.484 8.463 1.00 97.88 239 ALA A CA 1
ATOM 1892 C C . ALA A 1 239 ? -9.696 1.185 9.635 1.00 97.88 239 ALA A C 1
ATOM 1894 O O . ALA A 1 239 ? -10.824 0.742 9.431 1.00 97.88 239 ALA A O 1
ATOM 1895 N N . VAL A 1 240 ? -9.263 1.466 10.860 1.00 97.94 240 VAL A N 1
ATOM 1896 C CA . VAL A 1 240 ? -10.112 1.353 12.051 1.00 97.94 240 VAL A CA 1
ATOM 1897 C C . VAL A 1 240 ? -10.604 2.743 12.429 1.00 97.94 240 VAL A C 1
ATOM 1899 O O . VAL A 1 240 ? -9.820 3.598 12.841 1.00 97.94 240 VAL A O 1
ATOM 1902 N N . VAL A 1 241 ? -11.908 2.976 12.279 1.00 96.00 241 VAL A N 1
ATOM 1903 C CA . VAL A 1 241 ? -12.543 4.263 12.581 1.00 96.00 241 VAL A CA 1
ATOM 1904 C C . VAL A 1 241 ? -12.980 4.263 14.039 1.00 96.00 241 VAL A C 1
ATOM 1906 O O . VAL A 1 241 ? -13.896 3.539 14.428 1.00 96.00 241 VAL A O 1
ATOM 1909 N N . VAL A 1 242 ? -12.328 5.083 14.855 1.00 95.81 242 VAL A N 1
ATOM 1910 C CA . VAL A 1 242 ? -12.476 5.091 16.310 1.00 95.81 242 VAL A CA 1
ATOM 1911 C C . VAL A 1 242 ? -13.102 6.411 16.759 1.00 95.81 242 VAL A C 1
ATOM 1913 O O . VAL A 1 242 ? -12.502 7.466 16.547 1.00 95.81 242 VAL A O 1
ATOM 1916 N N . PRO A 1 243 ? -14.278 6.399 17.410 1.00 92.75 243 PRO A N 1
ATOM 1917 C CA . PRO A 1 243 ? -14.824 7.595 18.038 1.00 92.75 243 PRO A CA 1
ATOM 1918 C C . PRO A 1 243 ? -13.860 8.126 19.097 1.00 92.75 243 PRO A C 1
ATOM 1920 O O . PRO A 1 243 ? -13.405 7.376 19.963 1.00 92.75 243 PRO A O 1
ATOM 1923 N N . ARG A 1 244 ? -13.569 9.426 19.066 1.00 90.38 244 ARG A N 1
ATOM 1924 C CA . ARG A 1 244 ? -12.744 10.056 20.092 1.00 90.38 244 ARG A CA 1
ATOM 1925 C C . ARG A 1 244 ? -13.559 10.185 21.386 1.00 90.38 244 ARG A C 1
ATOM 1927 O O . ARG A 1 244 ? -14.559 10.906 21.406 1.00 90.38 244 ARG A O 1
ATOM 1934 N N . PRO A 1 245 ? -13.161 9.515 22.482 1.00 87.94 245 PRO A N 1
ATOM 1935 C CA . PRO A 1 245 ? -13.904 9.583 23.729 1.00 87.94 245 PRO A CA 1
ATOM 1936 C C . PRO A 1 245 ? -13.671 10.930 24.422 1.00 87.94 245 PRO A C 1
ATOM 1938 O O . PRO A 1 245 ? -12.631 11.569 24.249 1.00 87.94 245 PRO A O 1
ATOM 1941 N N . LEU A 1 246 ? -14.627 11.339 25.262 1.00 84.88 246 LEU A N 1
ATOM 1942 C CA . LEU A 1 246 ? -14.492 12.542 26.096 1.00 84.88 246 LEU A CA 1
ATOM 1943 C C . LEU A 1 246 ? -13.346 12.425 27.108 1.00 84.88 246 LEU A C 1
ATOM 1945 O O . LEU A 1 246 ? -12.708 13.423 27.428 1.00 84.88 246 LEU A O 1
ATOM 1949 N N . THR A 1 247 ? -13.109 11.215 27.616 1.00 84.81 247 THR A N 1
ATOM 1950 C CA . THR A 1 247 ? -11.988 10.885 28.501 1.00 84.81 247 THR A CA 1
ATOM 1951 C C . THR A 1 247 ? -11.051 9.959 27.749 1.00 84.81 247 THR A C 1
ATOM 1953 O O . THR A 1 247 ? -11.478 8.911 27.264 1.00 84.81 247 THR A O 1
ATOM 1956 N N . LEU A 1 248 ? -9.786 10.351 27.626 1.00 88.19 248 LEU A N 1
ATOM 1957 C CA . LEU A 1 248 ? -8.838 9.643 26.775 1.00 88.19 248 LEU A CA 1
ATOM 1958 C C . LEU A 1 248 ? -8.317 8.367 27.468 1.00 88.19 248 LEU A C 1
ATOM 1960 O O . LEU A 1 248 ? -8.172 8.345 28.698 1.00 88.19 248 LEU A O 1
ATOM 1964 N N . PRO A 1 249 ? -7.975 7.309 26.704 1.00 86.44 249 PRO A N 1
ATOM 1965 C CA . PRO A 1 249 ? -7.486 6.045 27.269 1.00 86.44 249 PRO A CA 1
ATOM 1966 C C . PRO A 1 249 ? -6.230 6.194 28.145 1.00 86.44 249 PRO A C 1
ATOM 1968 O O . PRO A 1 249 ? -6.029 5.445 29.093 1.00 86.44 249 PRO A O 1
ATOM 1971 N N . TRP A 1 250 ? -5.402 7.202 27.871 1.00 89.19 250 TRP A N 1
ATOM 1972 C CA . TRP A 1 250 ? -4.148 7.471 28.584 1.00 89.19 250 TRP A CA 1
ATOM 1973 C C . TRP A 1 250 ? -4.265 8.487 29.729 1.00 89.19 250 TRP A C 1
ATOM 1975 O O . TRP A 1 250 ? -3.263 8.787 30.374 1.00 89.19 250 TRP A O 1
ATOM 1985 N N . GLU A 1 251 ? -5.450 9.040 30.005 1.00 87.19 251 GLU A N 1
ATOM 1986 C CA . GLU A 1 251 ? -5.629 10.011 31.099 1.00 87.19 251 GLU A CA 1
ATOM 1987 C C . GLU A 1 251 ? -5.694 9.356 32.485 1.00 87.19 251 GLU A C 1
ATOM 1989 O O . GLU A 1 251 ? -5.364 9.999 33.482 1.00 87.19 251 GLU A O 1
ATOM 1994 N N . ALA A 1 252 ? -6.084 8.080 32.569 1.00 78.81 252 ALA A N 1
ATOM 1995 C CA . ALA A 1 252 ? -6.089 7.327 33.817 1.00 78.81 252 ALA A CA 1
ATOM 1996 C C . ALA A 1 252 ? -5.785 5.837 33.579 1.00 78.81 252 ALA A C 1
ATOM 1998 O O . ALA A 1 252 ? -6.305 5.252 32.625 1.00 78.81 252 ALA A O 1
ATOM 1999 N N . PRO A 1 253 ? -4.992 5.186 34.455 1.00 74.44 253 PRO A N 1
ATOM 2000 C CA . PRO A 1 253 ? -4.770 3.746 34.384 1.00 74.44 253 PRO A CA 1
ATOM 2001 C C . PRO A 1 253 ? -6.092 2.973 34.418 1.00 74.44 253 PRO A C 1
ATOM 2003 O O . PRO A 1 253 ? -6.898 3.155 35.330 1.00 74.44 253 PRO A O 1
ATOM 2006 N N . GLY A 1 254 ? -6.294 2.086 33.444 1.00 75.38 254 GLY A N 1
ATOM 2007 C CA . GLY A 1 254 ? -7.496 1.256 33.344 1.00 75.38 254 GLY A CA 1
ATOM 2008 C C . GLY A 1 254 ? -8.652 1.875 32.554 1.00 75.38 254 GLY A C 1
ATOM 2009 O O . GLY A 1 254 ? -9.682 1.215 32.424 1.00 75.38 254 GLY A O 1
ATOM 2010 N N . ASN A 1 255 ? -8.501 3.083 31.996 1.00 82.81 255 ASN A N 1
ATOM 2011 C CA . ASN A 1 255 ? -9.457 3.579 31.007 1.00 82.81 255 ASN A CA 1
ATOM 2012 C C . ASN A 1 255 ? -9.419 2.672 29.765 1.00 82.81 255 ASN A C 1
ATOM 2014 O O . ASN A 1 255 ? -8.348 2.495 29.178 1.00 82.81 255 ASN A O 1
ATOM 2018 N N . PRO A 1 256 ? -10.555 2.081 29.356 1.00 88.06 256 PRO A N 1
ATOM 2019 C CA . PRO A 1 256 ? -10.577 1.223 28.187 1.00 88.06 256 PRO A CA 1
ATOM 2020 C C . PRO A 1 256 ? -10.441 2.058 26.913 1.00 88.06 256 PRO A C 1
ATOM 2022 O O . PRO A 1 256 ? -10.936 3.184 26.821 1.00 88.06 256 PRO A O 1
ATOM 2025 N N . PHE A 1 257 ? -9.815 1.464 25.905 1.00 93.19 257 PHE A N 1
ATOM 2026 C CA . PHE A 1 257 ? -9.952 1.935 24.535 1.00 93.19 257 PHE A CA 1
ATOM 2027 C C . PHE A 1 257 ? -11.416 1.769 24.085 1.00 93.19 257 PHE A C 1
ATOM 2029 O O . PHE A 1 257 ? -12.026 0.743 24.408 1.00 93.19 257 PHE A O 1
ATOM 2036 N N . PRO A 1 258 ? -12.013 2.771 23.413 1.00 93.81 258 PRO A N 1
ATOM 2037 C CA . PRO A 1 258 ? -13.389 2.672 22.938 1.00 93.81 258 PRO A CA 1
ATOM 2038 C C . PRO A 1 258 ? -13.531 1.597 21.855 1.00 93.81 258 PRO A C 1
ATOM 2040 O O . PRO A 1 258 ? -12.602 1.328 21.100 1.00 93.81 258 PRO A O 1
ATOM 2043 N N . ASP A 1 259 ? -14.723 1.016 21.740 1.00 95.12 259 ASP A N 1
ATOM 2044 C CA . ASP A 1 259 ? -15.058 0.230 20.555 1.00 95.12 259 ASP A CA 1
ATOM 2045 C C . ASP A 1 259 ? -15.016 1.148 19.310 1.00 95.12 259 ASP A C 1
ATOM 2047 O O . ASP A 1 259 ? -15.584 2.249 19.343 1.00 95.12 259 ASP A O 1
ATOM 2051 N N . PRO A 1 260 ? -14.369 0.720 18.210 1.00 96.12 260 PRO A N 1
ATOM 2052 C CA . PRO A 1 260 ? -14.497 1.365 16.911 1.00 96.12 260 PRO A CA 1
ATOM 2053 C C . PRO A 1 260 ? -15.960 1.519 16.479 1.00 96.12 260 PRO A C 1
ATOM 2055 O O . PRO A 1 260 ? -16.844 0.782 16.916 1.00 96.12 260 PRO A O 1
ATOM 2058 N N . SER A 1 261 ? -16.228 2.467 15.583 1.00 93.75 261 SER A N 1
ATOM 2059 C CA . SER A 1 261 ? -17.531 2.581 14.923 1.00 93.75 261 SER A CA 1
ATOM 2060 C C . SER A 1 261 ? -17.571 1.754 13.643 1.00 93.75 261 SER A C 1
ATOM 2062 O O . SER A 1 261 ? -18.573 1.093 13.373 1.00 93.75 261 SER A O 1
ATOM 2064 N N . HIS A 1 262 ? -16.473 1.752 12.884 1.00 94.00 262 HIS A N 1
ATOM 2065 C CA . HIS A 1 262 ? -16.372 1.086 11.591 1.00 94.00 262 HIS A CA 1
ATOM 2066 C C . HIS A 1 262 ? -14.973 0.523 11.347 1.00 94.00 262 HIS A C 1
ATOM 2068 O O . HIS A 1 262 ? -13.989 0.967 11.944 1.00 94.00 262 HIS A O 1
ATOM 2074 N N . VAL A 1 263 ? -14.897 -0.418 10.410 1.00 96.19 263 VAL A N 1
ATOM 2075 C CA . VAL A 1 263 ? -13.647 -0.899 9.818 1.00 96.19 263 VAL A CA 1
ATOM 2076 C C . VAL A 1 263 ? -13.775 -0.827 8.307 1.00 96.19 263 VAL A C 1
ATOM 2078 O O . VAL A 1 263 ? -14.767 -1.303 7.753 1.00 96.19 263 VAL A O 1
ATOM 2081 N N . GLY A 1 264 ? -12.789 -0.218 7.662 1.00 94.75 264 GLY A N 1
ATOM 2082 C CA . GLY A 1 264 ? -12.603 -0.252 6.221 1.00 94.75 264 GLY A CA 1
ATOM 2083 C C . GLY A 1 264 ? -11.578 -1.318 5.846 1.00 94.75 264 GLY A C 1
ATOM 2084 O O . GLY A 1 264 ? -10.518 -1.399 6.468 1.00 94.75 264 GLY A O 1
ATOM 2085 N N . TYR A 1 265 ? -11.878 -2.089 4.810 1.00 93.88 265 TYR A N 1
ATOM 2086 C CA . TYR A 1 265 ? -11.014 -3.125 4.260 1.00 93.88 265 TYR A CA 1
ATOM 2087 C C . TYR A 1 265 ? -10.718 -2.802 2.799 1.00 93.88 265 TYR A C 1
ATOM 2089 O O . TYR A 1 265 ? -11.650 -2.700 2.003 1.00 93.88 265 TYR A O 1
ATOM 2097 N N . SER A 1 266 ? -9.449 -2.598 2.443 1.00 91.69 266 SER A N 1
ATOM 2098 C CA . SER A 1 266 ? -9.105 -2.311 1.053 1.00 91.69 266 SER A CA 1
ATOM 2099 C C . SER A 1 266 ? -9.323 -3.520 0.157 1.00 91.69 266 SER A C 1
ATOM 2101 O O . SER A 1 266 ? -9.064 -4.662 0.549 1.00 91.69 266 SER A O 1
ATOM 2103 N N . ALA A 1 267 ? -9.700 -3.232 -1.078 1.00 86.38 267 ALA A N 1
ATOM 2104 C CA . ALA A 1 267 ? -9.695 -4.198 -2.153 1.00 86.38 267 ALA A CA 1
ATOM 2105 C C . ALA A 1 267 ? -9.260 -3.534 -3.457 1.00 86.38 267 ALA A C 1
ATOM 2107 O O . ALA A 1 267 ? -9.579 -2.370 -3.722 1.00 86.38 267 ALA A O 1
ATOM 2108 N N . ARG A 1 268 ? -8.531 -4.292 -4.270 1.00 81.12 268 ARG A N 1
ATOM 2109 C CA . ARG A 1 268 ? -8.302 -3.988 -5.672 1.00 81.12 268 ARG A CA 1
ATOM 2110 C C . ARG A 1 268 ? -9.617 -4.176 -6.407 1.00 81.12 268 ARG A C 1
ATOM 2112 O O . ARG A 1 268 ? -10.202 -5.256 -6.358 1.00 81.12 268 ARG A O 1
ATOM 2119 N N . LEU A 1 269 ? -10.066 -3.107 -7.052 1.00 72.31 269 LEU A N 1
ATOM 2120 C CA . LEU A 1 269 ? -11.268 -3.152 -7.865 1.00 72.31 269 LEU A CA 1
ATOM 2121 C C . LEU A 1 269 ? -10.956 -3.828 -9.199 1.00 72.31 269 LEU A C 1
ATOM 2123 O O . LEU A 1 269 ? -9.890 -3.581 -9.764 1.00 72.31 269 LEU A O 1
ATOM 2127 N N . ARG A 1 270 ? -11.887 -4.649 -9.692 1.00 62.62 270 ARG A N 1
ATOM 2128 C CA . ARG A 1 270 ? -11.867 -5.140 -11.076 1.00 62.62 270 ARG A CA 1
ATOM 2129 C C . ARG A 1 270 ? -12.773 -4.258 -11.935 1.00 62.62 270 ARG A C 1
ATOM 2131 O O . ARG A 1 270 ? -13.881 -3.901 -11.516 1.00 62.62 270 ARG A O 1
ATOM 2138 N N . GLY A 1 271 ? -12.328 -3.932 -13.142 1.00 49.75 271 GLY A N 1
ATOM 2139 C CA . GLY A 1 271 ? -13.076 -3.150 -14.118 1.00 49.75 271 GLY A CA 1
ATOM 2140 C C . GLY A 1 271 ? -12.658 -1.680 -14.241 1.00 49.75 271 GLY A C 1
ATOM 2141 O O . GLY A 1 271 ? -12.300 -0.998 -13.282 1.00 49.75 271 GLY A O 1
ATOM 2142 N N . VAL A 1 272 ? -12.834 -1.156 -15.456 1.00 42.75 272 VAL A N 1
ATOM 2143 C CA . VAL A 1 272 ? -12.531 0.230 -15.822 1.00 42.75 272 VAL A CA 1
ATOM 2144 C C . VAL A 1 272 ? -13.612 1.178 -15.303 1.00 42.75 272 VAL A C 1
ATOM 2146 O O . VAL A 1 272 ? -14.695 1.288 -15.885 1.00 42.75 272 VAL A O 1
ATOM 2149 N N . SER A 1 273 ? -13.309 1.960 -14.266 1.00 40.56 273 SER A N 1
ATOM 2150 C CA . SER A 1 273 ? -14.083 3.168 -13.972 1.00 40.56 273 SER A CA 1
ATOM 2151 C C . SER A 1 273 ? -13.370 4.405 -14.503 1.00 40.56 273 SER A C 1
ATOM 2153 O O . SER A 1 273 ? -12.708 5.133 -13.770 1.00 40.56 273 SER A O 1
ATOM 2155 N N . LYS A 1 274 ? -13.588 4.717 -15.785 1.00 37.53 274 LYS A N 1
ATOM 2156 C CA . LYS A 1 274 ? -13.203 6.018 -16.374 1.00 37.53 274 LYS A CA 1
ATOM 2157 C C . LYS A 1 274 ? -13.948 7.218 -15.762 1.00 37.53 274 LYS A C 1
ATOM 2159 O O . LYS A 1 274 ? -13.726 8.356 -16.164 1.00 37.53 274 LYS A O 1
ATOM 2164 N N . TYR A 1 275 ? -14.894 6.954 -14.859 1.00 38.06 275 TYR A N 1
ATOM 2165 C CA . TYR A 1 275 ? -15.731 7.948 -14.190 1.00 38.06 275 TYR A CA 1
ATOM 2166 C C . TYR A 1 275 ? -15.261 8.262 -12.765 1.00 38.06 275 TYR A C 1
ATOM 2168 O O . TYR A 1 275 ? -15.756 9.216 -12.167 1.00 38.06 275 TYR A O 1
ATOM 2176 N N . LEU A 1 276 ? -14.317 7.484 -12.230 1.00 44.34 276 LEU A N 1
ATOM 2177 C CA . LEU A 1 276 ? -13.591 7.815 -11.011 1.00 44.34 276 LEU A CA 1
ATOM 2178 C C . LEU A 1 276 ? -12.295 8.546 -11.381 1.00 44.34 276 LEU A C 1
ATOM 2180 O O . LEU A 1 276 ? -11.784 8.414 -12.493 1.00 44.34 276 LEU A O 1
ATOM 2184 N N . THR A 1 277 ? -11.765 9.352 -10.461 1.00 43.78 277 THR A N 1
ATOM 2185 C CA . THR A 1 277 ? -10.417 9.914 -10.616 1.00 43.78 277 THR A CA 1
ATOM 2186 C C . THR A 1 277 ? -9.418 8.770 -10.848 1.00 43.78 277 THR A C 1
ATOM 2188 O O . THR A 1 277 ? -9.615 7.710 -10.252 1.00 43.78 277 THR A O 1
ATOM 2191 N N . PRO A 1 278 ? -8.350 8.950 -11.652 1.00 49.97 278 PRO A N 1
ATOM 2192 C CA . PRO A 1 278 ? -7.346 7.906 -11.902 1.00 49.97 278 PRO A CA 1
ATOM 2193 C C . PRO A 1 278 ? -6.865 7.195 -10.623 1.00 49.97 278 PRO A C 1
ATOM 2195 O O . PRO A 1 278 ? -6.705 5.980 -10.609 1.00 49.97 278 PRO A O 1
ATOM 2198 N N . ASP A 1 279 ? -6.770 7.935 -9.514 1.00 47.47 279 ASP A N 1
ATOM 2199 C CA . ASP A 1 279 ? -6.345 7.439 -8.195 1.00 47.47 279 ASP A CA 1
ATOM 2200 C C . ASP A 1 279 ? -7.348 6.499 -7.487 1.00 47.47 279 ASP A C 1
ATOM 2202 O O . ASP A 1 279 ? -6.990 5.822 -6.524 1.00 47.47 279 ASP A O 1
ATOM 2206 N N . LEU A 1 280 ? -8.608 6.460 -7.935 1.00 51.56 280 LEU A N 1
ATOM 2207 C CA . LEU A 1 280 ? -9.690 5.611 -7.408 1.00 51.56 280 LEU A CA 1
ATOM 2208 C C . LEU A 1 280 ? -10.118 4.518 -8.401 1.00 51.56 280 LEU A C 1
ATOM 2210 O O . LEU A 1 280 ? -10.979 3.703 -8.078 1.00 51.56 280 LEU A O 1
ATOM 2214 N N . ALA A 1 281 ? -9.542 4.493 -9.606 1.00 57.56 281 ALA A N 1
ATOM 2215 C CA . ALA A 1 281 ? -9.972 3.596 -10.674 1.00 57.56 281 ALA A CA 1
ATOM 2216 C C . ALA A 1 281 ? -9.742 2.109 -10.345 1.00 57.56 281 ALA A C 1
ATOM 2218 O O . ALA A 1 281 ? -10.448 1.264 -10.881 1.00 57.56 281 ALA A O 1
ATOM 2219 N N . THR A 1 282 ? -8.798 1.787 -9.449 1.00 67.88 282 THR A N 1
ATOM 2220 C CA . THR A 1 282 ? -8.351 0.400 -9.199 1.00 67.88 282 THR A CA 1
ATOM 2221 C C . THR A 1 282 ? -8.332 -0.009 -7.721 1.00 67.88 282 THR A C 1
ATOM 2223 O O . THR A 1 282 ? -7.922 -1.126 -7.402 1.00 67.88 282 THR A O 1
ATOM 2226 N N . THR A 1 283 ? -8.750 0.856 -6.787 1.00 77.25 283 THR A N 1
ATOM 2227 C CA . THR A 1 283 ? -8.771 0.545 -5.341 1.00 77.25 283 THR A CA 1
ATOM 2228 C C . THR A 1 283 ? -9.993 1.148 -4.652 1.00 77.25 283 THR A C 1
ATOM 2230 O O . THR A 1 283 ? -10.257 2.340 -4.787 1.00 77.25 283 THR A O 1
ATOM 2233 N N . GLY A 1 284 ? -10.704 0.334 -3.869 1.00 79.94 284 GLY A N 1
ATOM 2234 C CA . GLY A 1 284 ? -11.846 0.734 -3.040 1.00 79.94 284 GLY A CA 1
ATOM 2235 C C . GLY A 1 284 ? -11.702 0.265 -1.589 1.00 79.94 284 GLY A C 1
ATOM 2236 O O . GLY A 1 284 ? -10.744 -0.438 -1.251 1.00 79.94 284 GLY A O 1
ATOM 2237 N N . MET A 1 285 ? -12.642 0.652 -0.716 1.00 85.50 285 MET A N 1
ATOM 2238 C CA . MET A 1 285 ? -12.666 0.216 0.683 1.00 85.50 285 MET A CA 1
ATOM 2239 C C . MET A 1 285 ? -14.042 -0.293 1.121 1.00 85.50 285 MET A C 1
ATOM 2241 O O . MET A 1 285 ? -14.983 0.452 1.375 1.00 85.50 285 MET A O 1
ATOM 2245 N N . PHE A 1 286 ? -14.145 -1.591 1.377 1.00 85.12 286 PHE A N 1
ATOM 2246 C CA . PHE A 1 286 ? -15.350 -2.150 1.970 1.00 85.12 286 PHE A CA 1
ATOM 2247 C C . PHE A 1 286 ? -15.476 -1.741 3.427 1.00 85.12 286 PHE A C 1
ATOM 2249 O O . PHE A 1 286 ? -14.655 -2.118 4.260 1.00 85.12 286 PHE A O 1
ATOM 2256 N N . ILE A 1 287 ? -16.541 -1.021 3.758 1.00 86.81 287 ILE A N 1
ATOM 2257 C CA . ILE A 1 287 ? -16.793 -0.609 5.135 1.00 86.81 287 ILE A CA 1
ATOM 2258 C C . ILE A 1 287 ? -17.808 -1.537 5.792 1.00 86.81 287 ILE A C 1
ATOM 2260 O O . ILE A 1 287 ? -18.807 -1.960 5.195 1.00 86.81 287 ILE A O 1
ATOM 2264 N N . ARG A 1 288 ? -17.544 -1.849 7.058 1.00 89.50 288 ARG A N 1
ATOM 2265 C CA . ARG A 1 288 ? -18.467 -2.540 7.955 1.00 89.50 288 ARG A CA 1
ATOM 2266 C C . ARG A 1 288 ? -18.590 -1.781 9.260 1.00 89.50 288 ARG A C 1
ATOM 2268 O O . ARG A 1 288 ? -17.605 -1.253 9.773 1.00 89.50 288 ARG A O 1
ATOM 2275 N N . GLU A 1 289 ? -19.797 -1.764 9.813 1.00 91.56 289 GLU A N 1
ATOM 2276 C CA . GLU A 1 289 ? -19.988 -1.347 11.197 1.00 91.56 289 GLU A CA 1
ATOM 2277 C C . GLU A 1 289 ? -19.247 -2.310 12.130 1.00 91.56 289 GLU A C 1
ATOM 2279 O O . GLU A 1 289 ? -19.247 -3.526 11.930 1.00 91.56 289 GLU A O 1
ATOM 2284 N N . TRP A 1 290 ? -18.646 -1.777 13.191 1.00 93.88 290 TRP A N 1
ATOM 2285 C CA . TRP A 1 290 ? -17.848 -2.563 14.135 1.00 93.88 290 TRP A CA 1
ATOM 2286 C C . TRP A 1 290 ? -18.626 -3.707 14.795 1.00 93.88 290 TRP A C 1
ATOM 2288 O O . TRP A 1 290 ? -18.067 -4.765 15.089 1.00 93.88 290 TRP A O 1
ATOM 2298 N N . LYS A 1 291 ? -19.933 -3.516 15.009 1.00 92.69 291 LYS A N 1
ATOM 2299 C CA . LYS A 1 291 ? -20.813 -4.544 15.582 1.00 92.69 291 LYS A CA 1
ATOM 2300 C C . LYS A 1 291 ? -20.966 -5.774 14.672 1.00 92.69 291 LYS A C 1
ATOM 2302 O O . LYS A 1 291 ? -21.201 -6.861 15.192 1.00 92.69 291 LYS A O 1
ATOM 2307 N N . ASP A 1 292 ? -20.795 -5.596 13.361 1.00 90.62 292 ASP A N 1
ATOM 2308 C CA . ASP A 1 292 ? -20.959 -6.629 12.331 1.00 90.62 292 ASP A CA 1
ATOM 2309 C C . ASP A 1 292 ? -19.606 -7.124 11.779 1.00 90.62 292 ASP A C 1
ATOM 2311 O O . ASP A 1 292 ? -19.547 -8.069 10.987 1.00 90.62 292 ASP A O 1
ATOM 2315 N N . ALA A 1 293 ? -18.502 -6.498 12.197 1.00 89.69 293 ALA A N 1
ATOM 2316 C CA . ALA A 1 293 ? -17.154 -6.883 11.810 1.00 89.69 293 ALA A CA 1
ATOM 2317 C C . ALA A 1 293 ? -16.708 -8.174 12.518 1.00 89.69 293 ALA A C 1
ATOM 2319 O O . ALA A 1 293 ? -16.942 -8.381 13.713 1.00 89.69 293 ALA A O 1
ATOM 2320 N N . SER A 1 294 ? -15.999 -9.036 11.788 1.00 90.06 294 SER A N 1
ATOM 2321 C CA . SER A 1 294 ? -15.278 -10.161 12.384 1.00 90.06 294 SER A CA 1
ATOM 2322 C C . SER A 1 294 ? -14.111 -9.627 13.221 1.00 90.06 294 SER A C 1
ATOM 2324 O O . SER A 1 294 ? -13.300 -8.846 12.724 1.00 90.06 294 SER A O 1
ATOM 2326 N N . ARG A 1 295 ? -14.025 -10.004 14.506 1.00 91.69 295 ARG A N 1
ATOM 2327 C CA . ARG A 1 295 ? -13.054 -9.415 15.448 1.00 91.69 295 ARG A CA 1
ATOM 2328 C C . ARG A 1 295 ? -12.672 -10.311 16.626 1.00 91.69 295 ARG A C 1
ATOM 2330 O O . ARG A 1 295 ? -13.389 -11.245 16.983 1.00 91.69 295 ARG A O 1
ATOM 2337 N N . LEU A 1 296 ? -11.553 -9.969 17.262 1.00 89.56 296 LEU A N 1
ATOM 2338 C CA . LEU A 1 296 ? -11.053 -10.503 18.531 1.00 89.56 296 LEU A CA 1
ATOM 2339 C C . LEU A 1 296 ? -10.855 -9.355 19.518 1.00 89.56 296 LEU A C 1
ATOM 2341 O O . LEU A 1 296 ? -9.839 -8.667 19.483 1.00 89.56 296 LEU A O 1
ATOM 2345 N N . GLY A 1 297 ? -11.829 -9.121 20.396 1.00 91.19 297 GLY A N 1
ATOM 2346 C CA . GLY A 1 297 ? -11.804 -7.932 21.251 1.00 91.19 297 GLY A CA 1
ATOM 2347 C C . GLY A 1 297 ? -11.818 -6.659 20.400 1.00 91.19 297 GLY A C 1
ATOM 2348 O O . GLY A 1 297 ? -12.805 -6.412 19.705 1.00 91.19 297 GLY A O 1
ATOM 2349 N N . LEU A 1 298 ? -10.725 -5.890 20.454 1.00 95.00 298 LEU A N 1
ATOM 2350 C CA . LEU A 1 298 ? -10.504 -4.659 19.681 1.00 95.00 298 LEU A CA 1
ATOM 2351 C C . LEU A 1 298 ? -9.740 -4.871 18.364 1.00 95.00 298 LEU A C 1
ATOM 2353 O O . LEU A 1 298 ? -9.514 -3.920 17.624 1.00 95.00 298 LEU A O 1
ATOM 2357 N N . HIS A 1 299 ? -9.390 -6.115 18.039 1.00 95.50 299 HIS A N 1
ATOM 2358 C CA . HIS A 1 299 ? -8.600 -6.453 16.860 1.00 95.50 299 HIS A CA 1
ATOM 2359 C C . HIS A 1 299 ? -9.517 -6.903 15.711 1.00 95.50 299 HIS A C 1
ATOM 2361 O O . HIS A 1 299 ? -10.127 -7.976 15.822 1.00 95.50 299 HIS A O 1
ATOM 2367 N N . PRO A 1 300 ? -9.659 -6.125 14.621 1.00 96.00 300 PRO A N 1
ATOM 2368 C CA . PRO A 1 300 ? -10.413 -6.566 13.455 1.00 96.00 300 PRO A CA 1
ATOM 2369 C C . PRO A 1 300 ? -9.729 -7.765 12.800 1.00 96.00 300 PRO A C 1
ATOM 2371 O O . PRO A 1 300 ? -8.502 -7.858 12.758 1.00 96.00 300 PRO A O 1
ATOM 2374 N N . ARG A 1 301 ? -10.537 -8.674 12.263 1.00 93.69 301 ARG A N 1
ATOM 2375 C CA . ARG A 1 301 ? -10.079 -9.751 11.386 1.00 93.69 301 ARG A CA 1
ATOM 2376 C C . ARG A 1 301 ? -10.302 -9.342 9.941 1.00 93.69 301 ARG A C 1
ATOM 2378 O O . ARG A 1 301 ? -11.381 -8.844 9.616 1.00 93.69 301 ARG A O 1
ATOM 2385 N N . ALA A 1 302 ? -9.308 -9.599 9.105 1.00 94.25 302 ALA A N 1
ATOM 2386 C CA . ALA A 1 302 ? -9.418 -9.527 7.658 1.00 94.25 302 ALA A CA 1
ATOM 2387 C C . ALA A 1 302 ? -9.063 -10.887 7.055 1.00 94.25 302 ALA A C 1
ATOM 2389 O O . ALA A 1 302 ? -8.063 -11.499 7.432 1.00 94.25 302 ALA A O 1
ATOM 2390 N N . PHE A 1 303 ? -9.906 -11.355 6.144 1.00 92.56 303 PHE A N 1
ATOM 2391 C CA . PHE A 1 303 ? -9.724 -12.593 5.401 1.00 92.56 303 PHE A CA 1
ATOM 2392 C C . PHE A 1 303 ? -9.151 -12.229 4.034 1.00 92.56 303 PHE A C 1
ATOM 2394 O O . PHE A 1 303 ? -9.825 -11.566 3.250 1.00 92.56 303 PHE A O 1
ATOM 2401 N N . VAL A 1 304 ? -7.896 -12.592 3.794 1.00 92.56 304 VAL A N 1
ATOM 2402 C CA . VAL A 1 304 ? -7.126 -12.178 2.619 1.00 92.56 304 VAL A CA 1
ATOM 2403 C C . VAL A 1 304 ? -7.335 -13.193 1.502 1.00 92.56 304 VAL A C 1
ATOM 2405 O O . VAL A 1 304 ? -6.996 -14.369 1.667 1.00 92.56 304 VAL A O 1
ATOM 2408 N N . ALA A 1 305 ? -7.934 -12.746 0.398 1.00 88.69 305 ALA A N 1
ATOM 2409 C CA . ALA A 1 305 ? -8.214 -13.583 -0.764 1.00 88.69 305 ALA A CA 1
ATOM 2410 C C . ALA A 1 305 ? -6.948 -13.948 -1.543 1.00 88.69 305 ALA A C 1
ATOM 2412 O O . ALA A 1 305 ? -6.010 -13.154 -1.623 1.00 88.69 305 ALA A O 1
ATOM 2413 N N . LYS A 1 306 ? -6.978 -15.137 -2.157 1.00 86.69 306 LYS A N 1
ATOM 2414 C CA . LYS A 1 306 ? -5.882 -15.655 -2.979 1.00 86.69 306 LYS A CA 1
ATOM 2415 C C . LYS A 1 306 ? -5.562 -14.728 -4.159 1.00 86.69 306 LYS A C 1
ATOM 2417 O O . LYS A 1 306 ? -6.464 -14.361 -4.913 1.00 86.69 306 LYS A O 1
ATOM 2422 N N . GLY A 1 307 ? -4.286 -14.413 -4.340 1.00 82.06 307 GLY A N 1
ATOM 2423 C CA . GLY A 1 307 ? -3.675 -13.693 -5.453 1.00 82.06 307 GLY A CA 1
ATOM 2424 C C . GLY A 1 30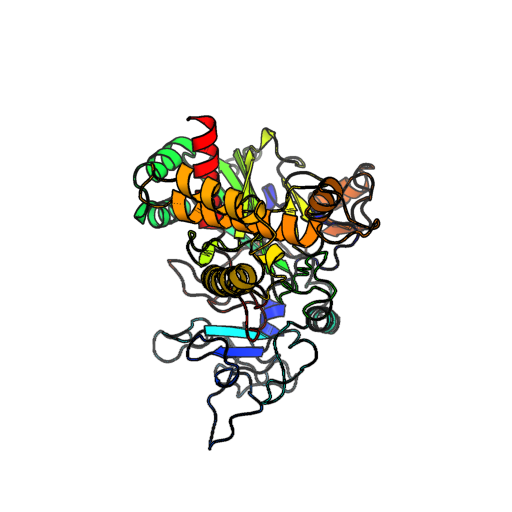7 ? -3.944 -12.191 -5.470 1.00 82.06 307 GLY A C 1
ATOM 2425 O O . GLY A 1 307 ? -3.020 -11.402 -5.668 1.00 82.06 307 GLY A O 1
ATOM 2426 N N . TYR A 1 308 ? -5.193 -11.789 -5.212 1.00 80.12 308 TYR A N 1
ATOM 2427 C CA . TYR A 1 308 ? -5.606 -10.386 -5.238 1.00 80.12 308 TYR A CA 1
ATOM 2428 C C . TYR A 1 308 ? -5.269 -9.617 -3.956 1.00 80.12 308 TYR A C 1
ATOM 2430 O O . TYR A 1 308 ? -5.265 -8.385 -3.957 1.00 80.12 308 TYR A O 1
ATOM 2438 N N . HIS A 1 309 ? -5.032 -10.340 -2.857 1.00 88.25 309 HIS A N 1
ATOM 2439 C CA . HIS A 1 309 ? -4.826 -9.810 -1.503 1.00 88.25 309 HIS A CA 1
ATOM 2440 C C . HIS A 1 309 ? -5.978 -8.955 -0.968 1.00 88.25 309 HIS A C 1
ATOM 2442 O O . HIS A 1 309 ? -5.814 -8.212 0.003 1.00 88.25 309 HIS A O 1
ATOM 2448 N N . ASN A 1 310 ? -7.159 -9.063 -1.579 1.00 89.25 310 ASN A N 1
ATOM 2449 C CA . ASN A 1 310 ? -8.332 -8.315 -1.157 1.00 89.25 310 ASN A CA 1
ATOM 2450 C C . ASN A 1 310 ? -8.703 -8.687 0.277 1.00 89.25 310 ASN A C 1
ATOM 2452 O O . ASN A 1 310 ? -8.777 -9.863 0.645 1.00 89.25 310 ASN A O 1
ATOM 2456 N N . ASN A 1 311 ? -8.902 -7.660 1.103 1.00 91.75 311 ASN A N 1
ATOM 2457 C CA . ASN A 1 311 ? -9.229 -7.836 2.506 1.00 91.75 311 ASN A CA 1
ATOM 2458 C C . ASN A 1 311 ? -10.743 -7.930 2.651 1.00 91.75 311 ASN A C 1
ATOM 2460 O O . ASN A 1 311 ? -11.466 -6.963 2.411 1.00 91.75 311 ASN A O 1
ATOM 2464 N N . HIS A 1 312 ? -11.228 -9.078 3.109 1.00 89.69 312 HIS A N 1
ATOM 2465 C CA . HIS A 1 312 ? -12.650 -9.283 3.332 1.00 89.69 312 HIS A CA 1
ATOM 2466 C C . HIS A 1 312 ? -13.003 -9.285 4.822 1.00 89.69 312 HIS A C 1
ATOM 2468 O O . HIS A 1 312 ? -12.239 -9.782 5.654 1.00 89.69 312 HIS A O 1
ATOM 2474 N N . PRO A 1 313 ? -14.186 -8.766 5.190 1.00 87.75 313 PRO A N 1
ATOM 2475 C CA . PRO A 1 313 ? -14.640 -8.742 6.579 1.00 87.75 313 PRO A CA 1
ATOM 2476 C C . PRO A 1 313 ? -15.132 -10.104 7.087 1.00 87.75 313 PRO A C 1
ATOM 2478 O O . PRO A 1 313 ? -15.313 -10.277 8.294 1.00 87.75 313 PRO A O 1
ATOM 2481 N N . GLN A 1 314 ? -15.410 -11.051 6.187 1.00 86.50 314 GLN A N 1
ATOM 2482 C CA . GLN A 1 314 ? -15.966 -12.370 6.488 1.00 86.50 314 GLN A CA 1
ATOM 2483 C C . GLN A 1 314 ? -15.226 -13.458 5.691 1.00 86.50 314 GLN A C 1
ATOM 2485 O O . GLN A 1 314 ? -14.691 -13.150 4.626 1.00 86.50 314 GLN A O 1
ATOM 2490 N N . PRO A 1 315 ? -15.163 -14.700 6.211 1.00 86.19 315 PRO A N 1
ATOM 2491 C CA . PRO A 1 315 ? -14.576 -15.828 5.495 1.00 86.19 315 PRO A CA 1
ATOM 2492 C C . PRO A 1 315 ? -15.513 -16.341 4.398 1.00 86.19 315 PRO A C 1
ATOM 2494 O O . PRO A 1 315 ? -16.712 -16.050 4.403 1.00 86.19 315 PRO A O 1
ATOM 2497 N N . GLY A 1 316 ? -14.969 -17.204 3.544 1.00 79.31 316 GLY A N 1
ATOM 2498 C CA . GLY A 1 316 ? -15.691 -17.851 2.457 1.00 79.31 316 GLY A CA 1
ATOM 2499 C C . GLY A 1 316 ? -15.887 -16.932 1.264 1.00 79.31 316 GLY A C 1
ATOM 2500 O O . GLY A 1 316 ? -15.479 -15.773 1.283 1.00 79.31 316 GLY A O 1
ATOM 2501 N N . SER A 1 317 ? -16.521 -17.473 0.231 1.00 76.06 317 SER A N 1
ATOM 2502 C CA . SER A 1 317 ? -16.672 -16.794 -1.046 1.00 76.06 317 SER A CA 1
ATOM 2503 C C . SER A 1 317 ? -17.269 -15.389 -0.915 1.00 76.06 317 SER A C 1
ATOM 2505 O O . SER A 1 317 ? -18.291 -15.192 -0.246 1.00 76.06 317 SER A O 1
ATOM 2507 N N . GLN A 1 318 ? -16.597 -14.412 -1.522 1.00 73.56 318 GLN A N 1
ATOM 2508 C CA . GLN A 1 318 ? -17.034 -13.024 -1.553 1.00 73.56 318 GLN A CA 1
ATOM 2509 C C . GLN A 1 318 ? -17.261 -12.589 -2.999 1.00 73.56 318 GLN A C 1
ATOM 2511 O O . GLN A 1 318 ? -16.497 -12.989 -3.885 1.00 73.56 318 GLN A O 1
ATOM 2516 N N . PRO A 1 319 ? -18.275 -11.739 -3.251 1.00 64.25 319 PRO A N 1
ATOM 2517 C CA . PRO A 1 319 ? -18.383 -11.107 -4.551 1.00 64.25 319 PRO A CA 1
ATOM 2518 C C . PRO A 1 319 ? -17.088 -10.326 -4.816 1.00 64.25 319 PRO A C 1
ATOM 2520 O O . PRO A 1 319 ? -16.575 -9.685 -3.886 1.00 64.25 319 PRO A O 1
ATOM 2523 N N . PRO A 1 320 ? -16.556 -10.377 -6.046 1.00 62.47 320 PRO A N 1
ATOM 2524 C CA . PRO A 1 320 ? -15.385 -9.598 -6.402 1.00 62.47 320 PRO A CA 1
ATOM 2525 C C . PRO A 1 320 ? -15.647 -8.119 -6.137 1.00 62.47 320 PRO A C 1
ATOM 2527 O O . PRO A 1 320 ? -16.788 -7.638 -6.190 1.00 62.47 320 PRO A O 1
ATOM 2530 N N . ALA A 1 321 ? -14.582 -7.389 -5.828 1.00 61.25 321 ALA A N 1
ATOM 2531 C CA . ALA A 1 321 ? -14.665 -5.957 -5.618 1.00 61.25 321 ALA A CA 1
ATOM 2532 C C . ALA A 1 321 ? -14.920 -5.240 -6.950 1.00 61.25 321 ALA A C 1
ATOM 2534 O O . ALA A 1 321 ? -14.011 -4.714 -7.578 1.00 61.25 321 ALA A O 1
ATOM 2535 N N . ASN A 1 322 ? -16.170 -5.235 -7.403 1.00 56.47 322 ASN A N 1
ATOM 2536 C CA . ASN A 1 322 ? -16.552 -4.666 -8.688 1.00 56.47 322 ASN A CA 1
ATOM 2537 C C . ASN A 1 322 ? -17.284 -3.341 -8.492 1.00 56.47 322 ASN A C 1
ATOM 2539 O O . ASN A 1 322 ? -18.095 -3.171 -7.576 1.00 56.47 322 ASN A O 1
ATOM 2543 N N . PHE A 1 323 ? -17.064 -2.406 -9.414 1.00 45.81 323 PHE A N 1
ATOM 2544 C CA . PHE A 1 323 ? -17.974 -1.281 -9.579 1.00 45.81 323 PHE A CA 1
ATOM 2545 C C . PHE A 1 323 ? -19.254 -1.820 -10.246 1.00 45.81 323 PHE A C 1
ATOM 2547 O O . PHE A 1 323 ? -19.283 -2.060 -11.451 1.00 45.81 323 PHE A O 1
ATOM 2554 N N . GLU A 1 324 ? -20.319 -2.031 -9.464 1.00 37.69 324 GLU A N 1
ATOM 2555 C CA . GLU A 1 324 ? -21.628 -2.582 -9.889 1.00 37.69 324 GLU A CA 1
ATOM 2556 C C . GLU A 1 324 ? -22.361 -1.766 -10.981 1.00 37.69 324 GLU A C 1
ATOM 2558 O O . GLU A 1 324 ? -23.531 -2.014 -11.265 1.00 37.69 324 GLU A O 1
ATOM 2563 N N . LEU A 1 325 ? -21.729 -0.779 -11.621 1.00 35.44 325 LEU A N 1
ATOM 2564 C CA . LEU A 1 325 ? -22.411 0.060 -12.605 1.00 35.44 325 LEU A CA 1
ATOM 2565 C C . LEU A 1 325 ? -22.771 -0.705 -13.895 1.00 35.44 325 LEU A C 1
ATOM 2567 O O . LEU A 1 325 ? -23.665 -0.264 -14.614 1.00 35.44 325 LEU A O 1
ATOM 2571 N N . LEU A 1 326 ? -22.107 -1.833 -14.190 1.00 34.84 326 LEU A N 1
ATOM 2572 C CA . LEU A 1 326 ? -22.287 -2.582 -15.445 1.00 34.84 326 LEU A CA 1
ATOM 2573 C C . LEU A 1 326 ? -22.513 -4.096 -15.296 1.00 34.84 326 LEU A C 1
ATOM 2575 O O . LEU A 1 326 ? -22.749 -4.754 -16.303 1.00 34.84 326 LEU A O 1
ATOM 2579 N N . GLY A 1 327 ? -22.478 -4.664 -14.087 1.00 35.94 327 GLY A N 1
ATOM 2580 C CA . GLY A 1 327 ? -22.755 -6.092 -13.855 1.00 35.94 327 GLY A CA 1
ATOM 2581 C C . GLY A 1 327 ? -21.792 -7.098 -14.512 1.00 35.94 327 GLY A C 1
ATOM 2582 O O . GLY A 1 327 ? -21.916 -8.279 -14.225 1.00 35.94 327 GLY A O 1
ATOM 2583 N N . VAL A 1 328 ? -20.843 -6.654 -15.346 1.00 42.34 328 VAL A N 1
ATOM 2584 C CA . VAL A 1 328 ? -19.745 -7.449 -15.921 1.00 42.34 328 VAL A CA 1
ATOM 2585 C C . VAL A 1 328 ? -18.505 -6.544 -16.043 1.00 42.34 328 VAL A C 1
ATOM 2587 O O . VAL A 1 328 ? -18.623 -5.447 -16.605 1.00 42.34 328 VAL A O 1
ATOM 2590 N N . PRO A 1 329 ? -17.328 -6.934 -15.522 1.00 47.44 329 PRO A N 1
ATOM 2591 C CA . PRO A 1 329 ? -16.084 -6.186 -15.703 1.00 47.44 329 PRO A CA 1
ATOM 2592 C C . PRO A 1 329 ? -15.671 -6.160 -17.182 1.00 47.44 329 PRO A C 1
ATOM 2594 O O . PRO A 1 329 ? -15.541 -7.196 -17.824 1.00 47.44 329 PRO A O 1
ATOM 2597 N N . VAL A 1 330 ? -15.428 -4.971 -17.742 1.00 44.00 330 VAL A N 1
ATOM 2598 C CA . VAL A 1 330 ? -15.020 -4.798 -19.157 1.00 44.00 330 VAL A CA 1
ATOM 2599 C C . VAL A 1 330 ? -13.713 -5.541 -19.482 1.00 44.00 330 VAL A C 1
ATOM 2601 O O . VAL A 1 330 ? -13.517 -6.006 -20.599 1.00 44.00 330 VAL A O 1
ATOM 2604 N N . GLU A 1 331 ? -12.850 -5.714 -18.486 1.00 47.75 331 GLU A N 1
ATOM 2605 C CA . GLU A 1 331 ? -11.580 -6.444 -18.575 1.00 47.75 331 GLU A CA 1
ATOM 2606 C C . GLU A 1 331 ? -11.778 -7.942 -18.842 1.00 47.75 331 GLU A C 1
ATOM 2608 O O . GLU A 1 331 ? -10.984 -8.550 -19.560 1.00 47.75 331 GLU A O 1
ATOM 2613 N N . GLU A 1 332 ? -12.869 -8.517 -18.330 1.00 50.56 332 GLU A N 1
ATOM 2614 C CA . GLU A 1 332 ? -13.236 -9.922 -18.532 1.00 50.56 332 GLU A CA 1
ATOM 2615 C C . GLU A 1 332 ? -13.828 -10.164 -19.924 1.00 50.56 332 GLU A C 1
ATOM 2617 O O . GLU A 1 332 ? -13.667 -11.245 -20.483 1.00 50.56 332 GLU A O 1
ATOM 2622 N N . LEU A 1 333 ? -14.447 -9.144 -20.530 1.00 48.53 333 LEU A N 1
ATOM 2623 C CA . LEU A 1 333 ? -14.958 -9.226 -21.903 1.00 48.53 333 LEU A CA 1
ATOM 2624 C C . LEU A 1 333 ? -13.834 -9.248 -22.949 1.00 48.53 333 LEU A C 1
ATOM 2626 O O . LEU A 1 333 ? -14.043 -9.757 -24.048 1.00 48.53 333 LEU A O 1
ATOM 2630 N N . GLY A 1 334 ? -12.660 -8.700 -22.615 1.00 50.69 334 GLY A N 1
ATOM 2631 C CA . GLY A 1 334 ? -11.528 -8.567 -23.532 1.00 50.69 334 GLY A CA 1
ATOM 2632 C C . GLY A 1 334 ? -10.267 -9.335 -23.147 1.00 50.69 334 GLY A C 1
ATOM 2633 O O . GLY A 1 334 ? -9.295 -9.247 -23.885 1.00 50.69 334 GLY A O 1
ATOM 2634 N N . CYS A 1 335 ? -10.218 -10.033 -22.006 1.00 53.66 335 CYS A N 1
ATOM 2635 C CA . CYS A 1 335 ? -8.986 -10.643 -21.476 1.00 53.66 335 CYS A CA 1
ATOM 2636 C C . CYS A 1 335 ? -7.786 -9.673 -21.425 1.00 53.66 335 CYS A C 1
ATOM 2638 O O . CYS A 1 335 ? -6.652 -10.057 -21.707 1.00 53.66 335 CYS A O 1
ATOM 2640 N N . GLY A 1 336 ? -8.041 -8.395 -21.123 1.00 52.84 336 GLY A N 1
ATOM 2641 C CA . GLY A 1 336 ? -7.014 -7.346 -21.158 1.00 52.84 336 GLY A CA 1
ATOM 2642 C C . GLY A 1 336 ? -6.482 -6.996 -22.559 1.00 52.84 336 GLY A C 1
ATOM 2643 O O . GLY A 1 336 ? -5.446 -6.353 -22.658 1.00 52.84 336 GLY A O 1
ATOM 2644 N N . LEU A 1 337 ? -7.152 -7.414 -23.641 1.00 51.53 337 LEU A N 1
ATOM 2645 C CA . LEU A 1 337 ? -6.807 -7.048 -25.026 1.00 51.53 337 LEU A CA 1
ATOM 2646 C C . LEU A 1 337 ? -7.506 -5.772 -25.506 1.00 51.53 337 LEU A C 1
ATOM 2648 O O . LEU A 1 337 ? -7.083 -5.186 -26.494 1.00 51.53 337 LEU A O 1
ATOM 2652 N N . LEU A 1 338 ? -8.593 -5.370 -24.846 1.00 49.28 338 LEU A N 1
ATOM 2653 C CA . LEU A 1 338 ? -9.367 -4.190 -25.222 1.00 49.28 338 LEU A CA 1
ATOM 2654 C C . LEU A 1 338 ? -8.860 -2.989 -24.418 1.00 49.28 338 LEU A C 1
ATOM 2656 O O . LEU A 1 338 ? -8.977 -2.968 -23.192 1.00 49.28 338 LEU A O 1
ATOM 2660 N N . GLU A 1 339 ? -8.290 -2.010 -25.119 1.00 45.19 339 GLU A N 1
ATOM 2661 C CA . GLU A 1 339 ? -7.585 -0.863 -24.528 1.00 45.19 339 GLU A CA 1
ATOM 2662 C C . GLU A 1 339 ? -8.531 0.263 -24.081 1.00 45.19 339 GLU A C 1
ATOM 2664 O O . GLU A 1 339 ? -8.190 1.055 -23.200 1.00 45.19 339 GLU A O 1
ATOM 2669 N N . SER A 1 340 ? -9.753 0.320 -24.622 1.00 46.41 340 SER A N 1
ATOM 2670 C CA . SER A 1 340 ? -10.778 1.269 -24.197 1.00 46.41 340 SER A CA 1
ATOM 2671 C C . SER A 1 340 ? -12.187 0.889 -24.665 1.00 46.41 340 SER A C 1
ATOM 2673 O O . SER A 1 340 ? -12.388 0.185 -25.649 1.00 46.41 340 SER A O 1
ATOM 2675 N N . LEU A 1 341 ? -13.212 1.462 -24.019 1.00 43.38 341 LEU A N 1
ATOM 2676 C CA . LEU A 1 341 ? -14.605 1.403 -24.498 1.00 43.38 341 LEU A CA 1
ATOM 2677 C C . LEU A 1 341 ? -14.806 2.033 -25.895 1.00 43.38 341 LEU A C 1
ATOM 2679 O O . LEU A 1 341 ? -15.873 1.845 -26.474 1.00 43.38 341 LEU A O 1
ATOM 2683 N N . GLN A 1 342 ? -13.855 2.835 -26.392 1.00 46.66 342 GLN A N 1
ATOM 2684 C CA . GLN A 1 342 ? -13.874 3.359 -27.761 1.00 46.66 342 GLN A CA 1
ATOM 2685 C C . GLN A 1 342 ? -13.342 2.334 -28.754 1.00 46.66 342 GLN A C 1
ATOM 2687 O O . GLN A 1 342 ? -13.969 2.185 -29.791 1.00 46.66 342 GLN A O 1
ATOM 2692 N N . ASP A 1 343 ? -12.311 1.572 -28.399 1.00 45.44 343 ASP A N 1
ATOM 2693 C CA . ASP A 1 343 ? -11.824 0.455 -29.221 1.00 45.44 343 ASP A CA 1
ATOM 2694 C C . ASP A 1 343 ? -12.882 -0.641 -29.270 1.00 45.44 343 ASP A C 1
ATOM 2696 O O . ASP A 1 343 ? -13.239 -1.111 -30.338 1.00 45.44 343 ASP A O 1
ATOM 2700 N N . VAL A 1 344 ? -13.544 -0.911 -28.136 1.00 44.53 344 VAL A N 1
ATOM 2701 C CA . VAL A 1 344 ? -14.751 -1.747 -28.126 1.00 44.53 344 VAL A CA 1
ATOM 2702 C C . VAL A 1 344 ? -15.841 -1.160 -29.019 1.00 44.53 344 VAL A C 1
ATOM 2704 O O . VAL A 1 344 ? -16.574 -1.913 -29.630 1.00 44.53 344 VAL A O 1
ATOM 2707 N N . LYS A 1 345 ? -15.997 0.165 -29.108 1.00 43.03 345 LYS A N 1
ATOM 2708 C CA . LYS A 1 345 ? -17.014 0.783 -29.971 1.00 43.03 345 LYS A CA 1
ATOM 2709 C C . LYS A 1 345 ? -16.645 0.668 -31.451 1.00 43.03 345 LYS A C 1
ATOM 2711 O O . LYS A 1 345 ? -17.544 0.388 -32.230 1.00 43.03 345 LYS A O 1
ATOM 2716 N N . GLU A 1 346 ? -15.388 0.893 -31.819 1.00 45.34 346 GLU A N 1
ATOM 2717 C CA . GLU A 1 346 ? -14.892 0.802 -33.197 1.00 45.34 346 GLU A CA 1
ATOM 2718 C C . GLU A 1 346 ? -14.863 -0.654 -33.671 1.00 45.34 346 GLU A C 1
ATOM 2720 O O . GLU A 1 346 ? -15.469 -0.945 -34.693 1.00 45.34 346 GLU A O 1
ATOM 2725 N N . ASP A 1 347 ? -14.336 -1.585 -32.872 1.00 43.28 347 ASP A N 1
ATOM 2726 C CA . ASP A 1 347 ? -14.375 -3.026 -33.164 1.00 43.28 347 ASP A CA 1
ATOM 2727 C C . ASP A 1 347 ? -15.811 -3.551 -33.248 1.00 43.28 347 ASP A C 1
ATOM 2729 O O . ASP A 1 347 ? -16.102 -4.484 -33.992 1.00 43.28 347 ASP A O 1
ATOM 2733 N N . VAL A 1 348 ? -16.739 -2.957 -32.495 1.00 42.38 348 VAL A N 1
ATOM 2734 C CA . VAL A 1 348 ? -18.163 -3.296 -32.565 1.00 42.38 348 VAL A CA 1
ATOM 2735 C C . VAL A 1 348 ? -18.845 -2.655 -33.752 1.00 42.38 348 VAL A C 1
ATOM 2737 O O . VAL A 1 348 ? -19.724 -3.285 -34.319 1.00 42.38 348 VAL A O 1
ATOM 2740 N N . GLU A 1 349 ? -18.491 -1.431 -34.129 1.00 44.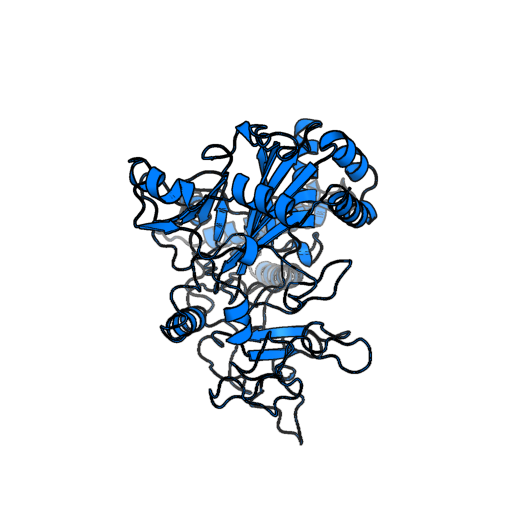97 349 GLU A N 1
ATOM 2741 C CA . GLU A 1 349 ? -18.994 -0.796 -35.347 1.00 44.97 349 GLU A CA 1
ATOM 2742 C C . GLU A 1 349 ? -18.508 -1.571 -36.580 1.00 44.97 349 GLU A C 1
ATOM 2744 O O . GLU A 1 349 ? -19.337 -1.913 -37.419 1.00 44.97 349 GLU A O 1
ATOM 2749 N N . ASP A 1 350 ? -17.242 -1.988 -36.608 1.00 46.53 350 ASP A N 1
ATOM 2750 C CA . ASP A 1 350 ? -16.664 -2.836 -37.653 1.00 46.53 350 ASP A CA 1
ATOM 2751 C C . ASP A 1 350 ? -17.259 -4.254 -37.638 1.00 46.53 350 ASP A C 1
ATOM 2753 O O . ASP A 1 350 ? -17.657 -4.769 -38.680 1.00 46.53 350 ASP A O 1
ATOM 2757 N N . PHE A 1 351 ? -17.431 -4.876 -36.464 1.00 41.56 351 PHE A N 1
ATOM 2758 C CA . PHE A 1 351 ? -18.110 -6.171 -36.341 1.00 41.56 351 PHE A CA 1
ATOM 2759 C C . PHE A 1 351 ? -19.587 -6.088 -36.742 1.00 41.56 351 PHE A C 1
ATOM 2761 O O . PHE A 1 351 ? -20.099 -7.036 -37.328 1.00 41.56 351 PHE A O 1
ATOM 2768 N N . ILE A 1 352 ? -20.285 -4.984 -36.444 1.00 41.16 352 ILE A N 1
ATOM 2769 C CA . ILE A 1 352 ? -21.673 -4.727 -36.861 1.00 41.16 352 ILE A CA 1
ATOM 2770 C C . ILE A 1 352 ? -21.756 -4.499 -38.371 1.00 41.16 352 ILE A C 1
ATOM 2772 O O . ILE A 1 352 ? -22.714 -4.978 -38.975 1.00 41.16 352 ILE A O 1
ATOM 2776 N N . ASP A 1 353 ? -20.791 -3.809 -38.977 1.00 45.97 353 ASP A N 1
ATOM 2777 C CA . ASP A 1 353 ? -20.727 -3.603 -40.426 1.00 45.97 353 ASP A CA 1
ATOM 2778 C C . ASP A 1 353 ? -20.410 -4.923 -41.159 1.00 45.97 353 ASP A C 1
ATOM 2780 O O . ASP A 1 353 ? -21.128 -5.284 -42.096 1.00 45.97 353 ASP A O 1
ATOM 2784 N N . ASP A 1 354 ? -19.463 -5.726 -40.659 1.00 41.97 354 ASP A N 1
ATOM 2785 C CA . ASP A 1 354 ? -19.167 -7.080 -41.159 1.00 41.97 354 ASP A CA 1
ATOM 2786 C C . ASP A 1 354 ? -20.347 -8.050 -40.942 1.00 41.97 354 ASP A C 1
ATOM 2788 O O . ASP A 1 354 ? -20.647 -8.906 -41.785 1.00 41.97 354 ASP A O 1
ATOM 2792 N N . LEU A 1 355 ? -21.086 -7.907 -39.835 1.00 36.75 355 LEU A N 1
ATOM 2793 C CA . LEU A 1 355 ? -22.349 -8.615 -39.623 1.00 36.75 355 LEU A CA 1
ATOM 2794 C C . LEU A 1 355 ? -23.468 -8.082 -40.503 1.00 36.75 355 LEU A C 1
ATOM 2796 O O . LEU A 1 355 ? -24.356 -8.860 -40.822 1.00 36.75 355 LEU A O 1
ATOM 2800 N N . GLY A 1 356 ? -23.457 -6.814 -40.905 1.00 37.47 356 GLY A N 1
ATOM 2801 C CA . GLY A 1 356 ? -24.410 -6.234 -41.848 1.00 37.47 356 GLY A CA 1
ATOM 2802 C C . GLY A 1 356 ? -24.375 -6.959 -43.191 1.00 37.47 356 GLY A C 1
ATOM 2803 O O . GLY A 1 356 ? -25.430 -7.258 -43.757 1.00 37.47 356 GLY A O 1
ATOM 2804 N N . ASP A 1 357 ? -23.179 -7.356 -43.623 1.00 43.53 357 ASP A N 1
ATOM 2805 C CA . ASP A 1 357 ? -22.962 -8.184 -44.811 1.00 43.53 357 ASP A CA 1
ATOM 2806 C C . ASP A 1 357 ? -23.351 -9.664 -44.594 1.00 43.53 357 ASP A C 1
ATOM 2808 O O . ASP A 1 357 ? -23.737 -10.358 -45.538 1.00 43.53 357 ASP A O 1
ATOM 2812 N N . PHE A 1 358 ? -23.334 -10.154 -43.349 1.00 37.12 358 PHE A N 1
ATOM 2813 C CA . PHE A 1 358 ? -23.802 -11.499 -42.973 1.00 37.12 358 PHE A CA 1
ATOM 2814 C C . PHE A 1 358 ? -25.319 -11.558 -42.658 1.00 37.12 358 PHE A C 1
ATOM 2816 O O . PHE A 1 358 ? -25.952 -12.618 -42.719 1.00 37.12 358 PHE A O 1
ATOM 2823 N N . ALA A 1 359 ? -25.940 -10.420 -42.340 1.00 34.59 359 ALA A N 1
ATOM 2824 C CA . ALA A 1 359 ? -27.282 -10.286 -41.773 1.00 34.59 359 ALA A CA 1
ATOM 2825 C C . ALA A 1 359 ? -28.387 -10.055 -42.816 1.00 34.59 359 ALA A C 1
ATOM 2827 O O . ALA A 1 359 ? -29.419 -9.456 -42.510 1.00 34.59 359 ALA A O 1
ATOM 2828 N N . GLU A 1 360 ? -28.271 -10.659 -44.001 1.00 41.09 360 GLU A N 1
ATOM 2829 C CA . GLU A 1 360 ? -29.468 -10.997 -44.787 1.00 41.09 360 GLU A CA 1
ATOM 2830 C C . GLU A 1 360 ? -30.236 -12.197 -44.162 1.00 41.09 360 GLU A C 1
ATOM 2832 O O . GLU A 1 360 ? -31.335 -12.531 -44.606 1.00 41.09 360 GLU A O 1
ATOM 2837 N N . GLY A 1 361 ? -29.705 -12.826 -43.091 1.00 38.22 361 GLY A N 1
ATOM 2838 C CA . GLY A 1 361 ? -30.273 -14.039 -42.475 1.00 38.22 361 GLY A CA 1
ATOM 2839 C C . GLY A 1 361 ? -30.519 -14.081 -40.951 1.00 38.22 361 GLY A C 1
ATOM 2840 O O . GLY A 1 361 ? -31.256 -14.964 -40.514 1.00 38.22 361 GLY A O 1
ATOM 2841 N N . ALA A 1 362 ? -29.980 -13.179 -40.118 1.00 34.69 362 ALA A N 1
ATOM 2842 C CA . ALA A 1 362 ? -29.989 -13.340 -38.647 1.00 34.69 362 ALA A CA 1
ATOM 2843 C C . ALA A 1 362 ? -30.614 -12.143 -37.891 1.00 34.69 362 ALA A C 1
ATOM 2845 O O . ALA A 1 362 ? -29.934 -11.319 -37.290 1.00 34.69 362 ALA A O 1
ATOM 2846 N N . GLY A 1 363 ? -31.946 -12.037 -37.909 1.00 32.75 363 GLY A N 1
ATOM 2847 C CA . GLY A 1 363 ? -32.692 -10.855 -37.441 1.00 32.75 363 GLY A CA 1
ATOM 2848 C C . GLY A 1 363 ? -32.978 -10.711 -35.934 1.00 32.75 363 GLY A C 1
ATOM 2849 O O . GLY A 1 363 ? -33.874 -9.943 -35.590 1.00 32.75 363 GLY A O 1
ATOM 2850 N N . ILE A 1 364 ? -32.305 -11.430 -35.025 1.00 39.81 364 ILE A N 1
ATOM 2851 C CA . ILE A 1 364 ? -32.678 -11.445 -33.586 1.00 39.81 364 ILE A CA 1
ATOM 2852 C C . ILE A 1 364 ? -31.688 -10.671 -32.693 1.00 39.81 364 ILE A C 1
ATOM 2854 O O . ILE A 1 364 ? -32.124 -9.983 -31.769 1.00 39.81 364 ILE A O 1
ATOM 2858 N N . THR A 1 365 ? -30.391 -10.684 -33.005 1.00 39.38 365 THR A N 1
ATOM 2859 C CA . THR A 1 365 ? -29.333 -10.102 -32.154 1.00 39.38 365 THR A CA 1
ATOM 2860 C C . THR A 1 365 ? -29.324 -8.563 -32.178 1.00 39.38 365 THR A C 1
ATOM 2862 O O . THR A 1 365 ? -29.160 -7.913 -31.147 1.00 39.38 365 THR A O 1
ATOM 2865 N N . ILE A 1 366 ? -29.627 -7.954 -33.332 1.00 37.47 366 ILE A N 1
ATOM 2866 C CA . ILE A 1 366 ? -29.619 -6.488 -33.536 1.00 37.47 366 ILE A CA 1
ATOM 2867 C C . ILE A 1 366 ? -30.726 -5.781 -32.724 1.00 37.47 366 ILE A C 1
ATOM 2869 O O . ILE A 1 366 ? -30.555 -4.660 -32.243 1.00 37.47 366 ILE A O 1
ATOM 2873 N N . ALA A 1 367 ? -31.872 -6.436 -32.516 1.00 37.56 367 ALA A N 1
ATOM 2874 C CA . ALA A 1 367 ? -33.037 -5.811 -31.888 1.00 37.56 367 ALA A CA 1
ATOM 2875 C C . ALA A 1 367 ? -32.843 -5.521 -30.387 1.00 37.56 367 ALA A C 1
ATOM 2877 O O . ALA A 1 367 ? -33.404 -4.553 -29.868 1.00 37.56 367 ALA A O 1
ATOM 2878 N N . LYS A 1 368 ? -32.042 -6.330 -29.680 1.00 38.06 368 LYS A N 1
ATOM 2879 C CA . LYS A 1 368 ? -31.817 -6.172 -28.234 1.00 38.06 368 LYS A CA 1
ATOM 2880 C C . LYS A 1 368 ? -30.830 -5.049 -27.914 1.00 38.06 368 LYS A C 1
ATOM 2882 O O . LYS A 1 368 ? -31.076 -4.291 -26.976 1.00 38.06 368 LYS A O 1
ATOM 2887 N N . ALA A 1 369 ? -29.797 -4.870 -28.738 1.00 38.75 369 ALA A N 1
ATOM 2888 C CA . ALA A 1 369 ? -28.852 -3.761 -28.602 1.00 38.75 369 ALA A CA 1
ATOM 2889 C C . ALA A 1 369 ? -29.534 -2.390 -28.787 1.00 38.75 369 ALA A C 1
ATOM 2891 O O . ALA A 1 369 ? -29.324 -1.463 -28.003 1.00 38.75 369 ALA A O 1
ATOM 2892 N N . VAL A 1 370 ? -30.446 -2.287 -29.759 1.00 36.97 370 VAL A N 1
ATOM 2893 C CA . VAL A 1 370 ? -31.212 -1.057 -30.032 1.00 36.97 370 VAL A CA 1
ATOM 2894 C C . VAL A 1 370 ? -32.285 -0.785 -28.960 1.00 36.97 370 VAL A C 1
ATOM 2896 O O . VAL A 1 370 ? -32.548 0.371 -28.610 1.00 36.97 370 VAL A O 1
ATOM 2899 N N . ALA A 1 371 ? -32.891 -1.829 -28.383 1.00 37.72 371 ALA A N 1
ATOM 2900 C CA . ALA A 1 371 ? -33.873 -1.685 -27.304 1.00 37.72 371 ALA A CA 1
ATOM 2901 C C . ALA A 1 371 ? -33.248 -1.175 -25.989 1.00 37.72 371 ALA A C 1
ATOM 2903 O O . ALA A 1 371 ? -33.862 -0.361 -25.301 1.00 37.72 371 ALA A O 1
ATOM 2904 N N . GLY A 1 372 ? -32.015 -1.578 -25.663 1.00 34.94 372 GLY A N 1
ATOM 2905 C CA . GLY A 1 372 ? -31.290 -1.071 -24.491 1.00 34.94 372 GLY A CA 1
ATOM 2906 C C . GLY A 1 372 ? -30.982 0.428 -24.580 1.00 34.94 372 GLY A C 1
ATOM 2907 O O . GLY A 1 372 ? -31.210 1.171 -23.624 1.00 34.94 372 GLY A O 1
ATOM 2908 N N . ALA A 1 373 ? -30.548 0.906 -25.752 1.00 35.41 373 ALA A N 1
ATOM 2909 C CA . ALA A 1 373 ? -30.170 2.306 -25.980 1.00 35.41 373 ALA A CA 1
ATOM 2910 C C . ALA A 1 373 ? -31.330 3.314 -25.823 1.00 35.41 373 ALA A C 1
ATOM 2912 O O . ALA A 1 373 ? -31.102 4.497 -25.561 1.00 35.41 373 ALA A O 1
ATOM 2913 N N . SER A 1 374 ? -32.584 2.869 -25.953 1.00 32.22 374 SER A N 1
ATOM 2914 C CA . SER A 1 374 ? -33.762 3.750 -25.958 1.00 32.22 374 SER A CA 1
ATOM 2915 C C . SER A 1 374 ? -34.392 3.995 -24.577 1.00 32.22 374 SER A C 1
ATOM 2917 O O . SER A 1 374 ? -35.120 4.975 -24.412 1.00 32.22 374 SER A O 1
ATOM 2919 N N . ILE A 1 375 ? -34.074 3.191 -23.555 1.00 34.16 375 ILE A N 1
ATOM 2920 C CA . ILE A 1 375 ? -34.651 3.330 -22.199 1.00 34.16 375 ILE A CA 1
ATOM 2921 C C . ILE A 1 375 ? -33.942 4.432 -21.376 1.00 34.16 375 ILE A C 1
ATOM 2923 O O . ILE A 1 375 ? -34.519 5.001 -20.451 1.00 34.16 375 ILE A O 1
ATOM 2927 N N . GLY A 1 376 ? -32.717 4.813 -21.745 1.00 31.09 376 GLY A N 1
ATOM 2928 C CA . GLY A 1 376 ? -31.866 5.724 -20.972 1.00 31.09 376 GLY A CA 1
ATOM 2929 C C . GLY A 1 376 ? -31.965 7.229 -21.281 1.00 31.09 376 GLY A C 1
ATOM 2930 O O . GLY A 1 376 ? -31.236 8.026 -20.690 1.00 31.09 376 GLY A O 1
ATOM 2931 N N . ALA A 1 377 ? -32.847 7.667 -22.181 1.00 29.22 377 ALA A N 1
ATOM 2932 C CA . ALA A 1 377 ? -32.867 9.056 -22.666 1.00 29.22 377 ALA A CA 1
ATOM 2933 C C . ALA A 1 377 ? -33.340 10.122 -21.639 1.00 29.22 377 ALA A C 1
ATOM 2935 O O . ALA A 1 377 ? -33.313 11.314 -21.939 1.00 29.22 377 ALA A O 1
ATOM 2936 N N . GLY A 1 378 ? -33.763 9.728 -20.429 1.00 30.84 378 GLY A N 1
ATOM 2937 C CA . GLY A 1 378 ? -34.319 10.633 -19.409 1.00 30.84 378 GLY A CA 1
ATOM 2938 C C . GLY A 1 378 ? -33.310 11.330 -18.481 1.00 30.84 378 GLY A C 1
ATOM 2939 O O . GLY A 1 378 ? -33.667 12.320 -17.847 1.00 30.84 378 GLY A O 1
ATOM 2940 N N . PHE A 1 379 ? -32.058 10.864 -18.407 1.00 28.50 379 PHE A N 1
ATOM 2941 C CA . PHE A 1 379 ? -31.014 11.437 -17.544 1.00 28.50 379 PHE A CA 1
ATOM 2942 C C . PHE A 1 379 ? -29.837 11.937 -18.392 1.00 28.50 379 PHE A C 1
ATOM 2944 O O . PHE A 1 379 ? -28.992 11.149 -18.803 1.00 28.50 379 PHE A O 1
ATOM 2951 N N . LEU A 1 380 ? -29.809 13.247 -18.678 1.00 30.98 380 LEU A N 1
ATOM 2952 C CA . LEU A 1 380 ? -28.640 14.029 -19.135 1.00 30.98 380 LEU A CA 1
ATOM 2953 C C . LEU A 1 380 ? -27.672 13.328 -20.123 1.00 30.98 380 LEU A C 1
ATOM 2955 O O . LEU A 1 380 ? -26.460 13.432 -19.977 1.00 30.98 380 LEU A O 1
ATOM 2959 N N . GLY A 1 381 ? -28.180 12.604 -21.129 1.00 28.62 381 GLY A N 1
ATOM 2960 C CA . GLY A 1 381 ? -27.353 11.925 -22.145 1.00 28.62 381 GLY A CA 1
ATOM 2961 C C . GLY A 1 381 ? -26.565 10.693 -21.663 1.00 28.62 381 GLY A C 1
ATOM 2962 O O . GLY A 1 381 ? -25.911 10.044 -22.473 1.00 28.62 381 GLY A O 1
ATOM 2963 N N . ILE A 1 382 ? -26.666 10.329 -20.381 1.00 31.36 382 ILE A N 1
ATOM 2964 C CA . ILE A 1 382 ? -25.917 9.244 -19.725 1.00 31.36 382 ILE A CA 1
ATOM 2965 C C . ILE A 1 382 ? -26.478 7.862 -20.101 1.00 31.36 382 ILE A C 1
ATOM 2967 O O . ILE A 1 382 ? -25.731 6.901 -20.257 1.00 31.36 382 ILE A O 1
ATOM 2971 N N . GLY A 1 383 ? -27.791 7.738 -20.298 1.00 29.20 383 GLY A N 1
ATOM 2972 C CA . GLY A 1 383 ? -28.417 6.422 -20.440 1.00 29.20 383 GLY A CA 1
ATOM 2973 C C . GLY A 1 383 ? -28.339 5.771 -21.829 1.00 29.20 383 GLY A C 1
ATOM 2974 O O . GLY A 1 383 ? -28.502 4.558 -21.922 1.00 29.20 383 GLY A O 1
ATOM 2975 N N . ALA A 1 384 ? -28.067 6.521 -22.902 1.00 32.94 384 ALA A N 1
ATOM 2976 C CA . ALA A 1 384 ? -27.966 5.941 -24.249 1.00 32.94 384 ALA A CA 1
ATOM 2977 C C . ALA A 1 384 ? -26.679 5.110 -24.431 1.00 32.94 384 ALA A C 1
ATOM 2979 O O . ALA A 1 384 ? -26.715 4.041 -25.034 1.00 32.94 384 ALA A O 1
ATOM 2980 N N . ALA A 1 385 ? -25.563 5.561 -23.845 1.00 34.88 385 ALA A N 1
ATOM 2981 C CA . ALA A 1 385 ? -24.295 4.828 -23.847 1.00 34.88 385 ALA A CA 1
ATOM 2982 C C . ALA A 1 385 ? -24.348 3.573 -22.954 1.00 34.88 385 ALA A C 1
ATOM 2984 O O . ALA A 1 385 ? -23.839 2.521 -23.332 1.00 34.88 385 ALA A O 1
ATOM 2985 N N . LEU A 1 386 ? -25.032 3.663 -21.805 1.00 34.38 386 LEU A N 1
ATOM 2986 C CA . LEU A 1 386 ? -25.255 2.534 -20.892 1.00 34.38 386 LEU A CA 1
ATOM 2987 C C . LEU A 1 386 ? -26.092 1.418 -21.538 1.00 34.38 386 LEU A C 1
ATOM 2989 O O . LEU A 1 386 ? -25.798 0.237 -21.370 1.00 34.38 386 LEU A O 1
ATOM 2993 N N . GLY A 1 387 ? -27.111 1.788 -22.318 1.00 35.88 387 GLY A N 1
ATOM 2994 C CA . GLY A 1 387 ? -27.959 0.831 -23.026 1.00 35.88 387 GLY A CA 1
ATOM 2995 C C . GLY A 1 387 ? -27.248 0.071 -24.150 1.00 35.88 387 GLY A C 1
ATOM 2996 O O . GLY A 1 387 ? -27.542 -1.103 -24.367 1.00 35.88 387 GLY A O 1
ATOM 2997 N N . ALA A 1 388 ? -26.298 0.715 -24.834 1.00 38.03 388 ALA A N 1
ATOM 2998 C CA . ALA A 1 388 ? -25.515 0.098 -25.904 1.00 38.03 388 ALA A CA 1
ATOM 2999 C C . ALA A 1 388 ? -24.494 -0.925 -25.369 1.00 38.03 388 ALA A C 1
ATOM 3001 O O . ALA A 1 388 ? -24.386 -2.015 -25.922 1.00 38.03 388 ALA A O 1
ATOM 3002 N N . ALA A 1 389 ? -23.813 -0.625 -24.255 1.00 38.75 389 ALA A N 1
ATOM 3003 C CA . ALA A 1 389 ? -22.839 -1.531 -23.635 1.00 38.75 389 ALA A CA 1
ATOM 3004 C C . ALA A 1 389 ? -23.488 -2.808 -23.064 1.00 38.75 389 ALA A C 1
ATOM 3006 O O . ALA A 1 389 ? -22.994 -3.911 -23.287 1.00 38.75 389 ALA A O 1
ATOM 3007 N N . ALA A 1 390 ? -24.645 -2.683 -22.401 1.00 39.03 390 ALA A N 1
ATOM 3008 C CA . ALA A 1 390 ? -25.419 -3.842 -21.945 1.00 39.03 390 ALA A CA 1
ATOM 3009 C C . ALA A 1 390 ? -25.955 -4.681 -23.123 1.00 39.03 390 ALA A C 1
ATOM 3011 O O . ALA A 1 390 ? -25.984 -5.910 -23.062 1.00 39.03 390 ALA A O 1
ATOM 3012 N N . GLY A 1 391 ? -26.347 -4.015 -24.216 1.00 37.56 391 GLY A N 1
ATOM 3013 C CA . GLY A 1 391 ? -26.739 -4.658 -25.468 1.00 37.56 391 GLY A CA 1
ATOM 3014 C C . GLY A 1 391 ? -25.605 -5.445 -26.126 1.00 37.56 391 GLY A C 1
ATOM 3015 O O . GLY A 1 391 ? -25.846 -6.530 -26.650 1.00 37.56 391 GLY A O 1
ATOM 3016 N N . LEU A 1 392 ? -24.378 -4.930 -26.047 1.00 40.19 392 LEU A N 1
ATOM 3017 C CA . LEU A 1 392 ? -23.179 -5.581 -26.557 1.00 40.19 392 LEU A CA 1
ATOM 3018 C C . LEU A 1 392 ? -22.777 -6.799 -25.721 1.00 40.19 392 LEU A C 1
ATOM 3020 O O . LEU A 1 392 ? -22.540 -7.855 -26.290 1.00 40.19 392 LEU A O 1
ATOM 3024 N N . ALA A 1 393 ? -22.752 -6.688 -24.390 1.00 40.25 393 ALA A N 1
ATOM 3025 C CA . ALA A 1 393 ? -22.449 -7.822 -23.513 1.00 40.25 393 ALA A CA 1
ATOM 3026 C C . ALA A 1 393 ? -23.455 -8.970 -23.714 1.00 40.25 393 ALA A C 1
ATOM 3028 O O . ALA A 1 393 ? -23.069 -10.133 -23.818 1.00 40.25 393 ALA A O 1
ATOM 3029 N N . ALA A 1 394 ? -24.742 -8.639 -23.873 1.00 40.38 394 ALA A N 1
ATOM 3030 C CA . ALA A 1 394 ? -25.770 -9.613 -24.232 1.00 40.38 394 ALA A CA 1
ATOM 3031 C C . ALA A 1 394 ? -25.580 -10.180 -25.653 1.00 40.38 394 ALA A C 1
ATOM 3033 O O . ALA A 1 394 ? -25.831 -11.362 -25.870 1.00 40.38 394 ALA A O 1
ATOM 3034 N N . GLY A 1 395 ? -25.120 -9.363 -26.607 1.00 38.25 395 GLY A N 1
ATOM 3035 C CA . GLY A 1 395 ? -24.839 -9.767 -27.986 1.00 38.25 395 GLY A CA 1
ATOM 3036 C C . GLY A 1 395 ? -23.610 -10.669 -28.130 1.00 38.25 395 GLY A C 1
ATOM 3037 O O . GLY A 1 395 ? -23.677 -11.646 -28.867 1.00 38.25 395 GLY A O 1
ATOM 3038 N N . ILE A 1 396 ? -22.527 -10.402 -27.393 1.00 39.75 396 ILE A N 1
ATOM 3039 C CA . ILE A 1 396 ? -21.323 -11.248 -27.318 1.00 39.75 396 ILE A CA 1
ATOM 3040 C C . ILE A 1 396 ? -21.659 -12.559 -26.605 1.00 39.75 396 ILE A C 1
ATOM 3042 O O . ILE A 1 396 ? -21.317 -13.629 -27.102 1.00 39.75 396 ILE A O 1
ATOM 3046 N N . ALA A 1 397 ? -22.409 -12.504 -25.499 1.00 37.38 397 ALA A N 1
ATOM 3047 C CA . ALA A 1 397 ? -22.911 -13.703 -24.833 1.00 37.38 397 ALA A CA 1
ATOM 3048 C C . ALA A 1 397 ? -23.817 -14.544 -25.756 1.00 37.38 397 ALA A C 1
ATOM 3050 O O . ALA A 1 397 ? -23.706 -15.767 -25.762 1.00 37.38 397 ALA A O 1
ATOM 3051 N N . GLU A 1 398 ? -24.670 -13.920 -26.580 1.00 37.38 398 GLU A N 1
ATOM 3052 C CA . GLU A 1 398 ? -25.486 -14.621 -27.587 1.00 37.38 398 GLU A CA 1
ATOM 3053 C C . GLU A 1 398 ? -24.663 -15.140 -28.783 1.00 37.38 398 GLU A C 1
ATOM 3055 O O . GLU A 1 398 ? -24.947 -16.228 -29.282 1.00 37.38 398 GLU A O 1
ATOM 3060 N N . ALA A 1 399 ? -23.631 -14.418 -29.229 1.00 37.75 399 ALA A N 1
ATOM 3061 C CA . ALA A 1 399 ? -22.741 -14.843 -30.313 1.00 37.75 399 ALA A CA 1
ATOM 3062 C C . ALA A 1 399 ? -21.871 -16.041 -29.897 1.00 37.75 399 ALA A C 1
ATOM 3064 O O . ALA A 1 399 ? -21.728 -16.998 -30.659 1.00 37.75 399 ALA A O 1
ATOM 3065 N N . LEU A 1 400 ? -21.380 -16.045 -28.655 1.00 38.03 400 LEU A N 1
ATOM 3066 C CA . LEU A 1 400 ? -20.708 -17.191 -28.036 1.00 38.03 400 LEU A CA 1
ATOM 3067 C C . LEU A 1 400 ? -21.687 -18.346 -27.746 1.00 38.03 400 LEU A C 1
ATOM 3069 O O . LEU A 1 400 ? -21.304 -19.515 -27.800 1.00 38.03 400 LEU A O 1
ATOM 3073 N N . ALA A 1 401 ? -22.973 -18.054 -27.513 1.00 38.25 401 ALA A N 1
ATOM 3074 C CA . ALA A 1 401 ? -24.022 -19.065 -27.358 1.00 38.25 401 ALA A CA 1
ATOM 3075 C C . ALA A 1 401 ? -24.425 -19.764 -28.676 1.00 38.25 401 ALA A C 1
ATOM 3077 O O . ALA A 1 401 ? -25.090 -20.802 -28.624 1.00 38.25 401 ALA A O 1
ATOM 3078 N N . GLY A 1 402 ? -24.010 -19.246 -29.839 1.00 37.72 402 GLY A N 1
ATOM 3079 C CA . GLY A 1 402 ? -24.359 -19.769 -31.166 1.00 37.72 402 GLY A CA 1
ATOM 3080 C C . GLY A 1 402 ? -23.588 -21.009 -31.642 1.00 37.72 402 GLY A C 1
ATOM 3081 O O . GLY A 1 402 ? -23.863 -21.487 -32.741 1.00 37.72 402 GLY A O 1
ATOM 3082 N N . SER A 1 403 ? -22.639 -21.542 -30.862 1.00 40.41 403 SER A N 1
ATOM 3083 C CA . SER A 1 403 ? -21.863 -22.741 -31.230 1.00 40.41 403 SER A CA 1
ATOM 3084 C C . SER A 1 403 ? -22.273 -23.957 -30.392 1.00 40.41 403 SER A C 1
ATOM 3086 O O . SER A 1 403 ? -22.141 -23.938 -29.176 1.00 40.41 403 SER A O 1
ATOM 3088 N N . ASP A 1 404 ? -22.827 -24.990 -31.035 1.00 41.53 404 ASP A N 1
ATOM 3089 C CA . ASP A 1 404 ? -23.339 -26.239 -30.440 1.00 41.53 404 ASP A CA 1
ATOM 3090 C C . ASP A 1 404 ? -22.233 -27.139 -29.841 1.00 41.53 404 ASP A C 1
ATOM 3092 O O . ASP A 1 404 ? -21.922 -28.182 -30.409 1.00 41.53 404 ASP A O 1
ATOM 3096 N N . ASP A 1 405 ? -21.670 -26.785 -28.681 1.00 39.53 405 ASP A N 1
ATOM 3097 C CA . ASP A 1 405 ? -20.888 -27.737 -27.865 1.00 39.53 405 ASP A CA 1
ATOM 3098 C C . ASP A 1 405 ? -21.445 -27.893 -26.438 1.00 39.53 405 ASP A C 1
ATOM 3100 O O . ASP A 1 405 ? -21.901 -26.929 -25.819 1.00 39.53 405 ASP A O 1
ATOM 3104 N N . ASP A 1 406 ? -21.443 -29.139 -25.953 1.00 40.06 406 ASP A N 1
ATOM 3105 C CA . ASP A 1 406 ? -22.113 -29.659 -24.740 1.00 40.06 406 ASP A CA 1
ATOM 3106 C C . ASP A 1 406 ? -21.237 -29.542 -23.463 1.00 40.06 406 ASP A C 1
ATOM 3108 O O . ASP A 1 406 ? -21.613 -30.022 -22.400 1.00 40.06 406 ASP A O 1
ATOM 3112 N N . ASP A 1 407 ? -20.074 -28.882 -23.558 1.00 43.22 407 ASP A N 1
ATOM 3113 C CA . ASP A 1 407 ? -19.095 -28.669 -22.468 1.00 43.22 407 ASP A CA 1
ATOM 3114 C C . ASP A 1 407 ? -19.104 -27.215 -21.934 1.00 43.22 407 ASP A C 1
ATOM 3116 O O . ASP A 1 407 ? -18.105 -26.693 -21.432 1.00 43.22 407 ASP A O 1
ATOM 3120 N N . ARG A 1 408 ? -20.232 -26.506 -22.070 1.00 45.94 408 ARG A N 1
ATOM 3121 C CA . ARG A 1 408 ? -20.320 -25.083 -21.706 1.00 45.94 408 ARG A CA 1
ATOM 3122 C C . ARG A 1 408 ? -20.530 -24.870 -20.205 1.00 45.94 408 ARG A C 1
ATOM 3124 O O . ARG A 1 408 ? -21.463 -25.445 -19.646 1.00 45.94 408 ARG A O 1
ATOM 3131 N N . PRO A 1 409 ? -19.770 -23.954 -19.580 1.00 36.88 409 PRO A N 1
ATOM 3132 C CA . PRO A 1 409 ? -20.040 -23.549 -18.216 1.00 36.88 409 PRO A CA 1
ATOM 3133 C C . PRO A 1 409 ? -21.315 -22.692 -18.146 1.00 36.88 409 PRO A C 1
ATOM 3135 O O . PRO A 1 409 ? -21.469 -21.688 -18.844 1.00 36.88 409 PRO A O 1
ATOM 3138 N N . THR A 1 410 ? -22.230 -23.105 -17.284 1.00 37.88 410 THR A N 1
ATOM 3139 C CA . THR A 1 410 ? -23.478 -22.445 -16.906 1.00 37.88 410 THR A CA 1
ATOM 3140 C C . THR A 1 410 ? -23.248 -21.042 -16.321 1.00 37.88 410 THR A C 1
ATOM 3142 O O . THR A 1 410 ? -22.157 -20.735 -15.843 1.00 37.88 410 THR A O 1
ATOM 3145 N N . PRO A 1 411 ? -24.276 -20.173 -16.285 1.00 36.59 411 PRO A N 1
ATOM 3146 C CA . PRO A 1 411 ? -24.220 -18.896 -15.566 1.00 36.59 411 PRO A CA 1
ATOM 3147 C C . PRO A 1 411 ? -23.822 -19.021 -14.088 1.00 36.59 411 PRO A C 1
ATOM 3149 O O . PRO A 1 411 ? -23.172 -18.130 -13.555 1.00 36.59 411 PRO A O 1
ATOM 3152 N N . GLU A 1 412 ? -24.159 -20.133 -13.432 1.00 34.47 412 GLU A N 1
ATOM 3153 C CA . GLU A 1 412 ? -23.712 -20.434 -12.065 1.00 34.47 412 GLU A CA 1
ATOM 3154 C C . GLU A 1 412 ? -22.222 -20.816 -12.024 1.00 34.47 412 GLU A C 1
ATOM 3156 O O . GLU A 1 412 ? -21.520 -20.410 -11.106 1.00 34.47 412 GLU A O 1
ATOM 3161 N N . GLU A 1 413 ? -21.696 -21.502 -13.044 1.00 32.91 413 GLU A N 1
ATOM 3162 C CA . GLU A 1 413 ? -20.253 -21.759 -13.217 1.00 32.91 413 GLU A CA 1
ATOM 3163 C C . GLU A 1 413 ? -19.468 -20.523 -13.699 1.00 32.91 413 GLU A C 1
ATOM 3165 O O . GLU A 1 413 ? -18.243 -20.486 -13.587 1.00 32.91 413 GLU A O 1
ATOM 3170 N N . ILE A 1 414 ? -20.149 -19.510 -14.246 1.00 38.00 414 ILE A N 1
ATOM 3171 C CA . ILE A 1 414 ? -19.601 -18.171 -14.513 1.00 38.00 414 ILE A CA 1
ATOM 3172 C C . ILE A 1 414 ? -19.503 -17.398 -13.196 1.00 38.00 414 ILE A C 1
ATOM 3174 O O . ILE A 1 414 ? -18.402 -17.042 -12.793 1.00 38.00 414 ILE A O 1
ATOM 3178 N N . ALA A 1 415 ? -20.610 -17.265 -12.463 1.00 37.69 415 ALA A N 1
ATOM 3179 C CA . ALA A 1 415 ? -20.643 -16.569 -11.179 1.00 37.69 415 ALA A CA 1
ATOM 3180 C C . ALA A 1 415 ? -19.692 -17.197 -10.138 1.00 37.69 415 ALA A C 1
ATOM 3182 O O . ALA A 1 415 ? -18.959 -16.487 -9.462 1.00 37.69 415 ALA A O 1
ATOM 3183 N N . ALA A 1 416 ? -19.609 -18.530 -10.061 1.00 41.44 416 ALA A N 1
ATOM 3184 C CA . ALA A 1 416 ? -18.658 -19.224 -9.183 1.00 41.44 416 ALA A CA 1
ATOM 3185 C C . ALA A 1 416 ? -17.188 -19.109 -9.648 1.00 41.44 416 ALA A C 1
ATOM 3187 O O . ALA A 1 416 ? -16.264 -19.360 -8.873 1.00 41.44 416 ALA A O 1
ATOM 3188 N N . ALA A 1 417 ? -16.939 -18.752 -10.914 1.00 43.56 417 ALA A N 1
ATOM 3189 C CA . ALA A 1 417 ? -15.599 -18.446 -11.419 1.00 43.56 417 ALA A CA 1
ATOM 3190 C C . ALA A 1 417 ? -15.182 -16.986 -11.154 1.00 43.56 417 ALA A C 1
ATOM 3192 O O . ALA A 1 417 ? -13.982 -16.710 -11.133 1.00 43.56 417 ALA A O 1
ATOM 3193 N N . GLU A 1 418 ? -16.146 -16.094 -10.919 1.00 50.41 418 GLU A N 1
ATOM 3194 C CA . GLU A 1 418 ? -15.959 -14.667 -10.612 1.00 50.41 418 GLU A CA 1
ATOM 3195 C C . GLU A 1 418 ? -15.682 -14.402 -9.122 1.00 50.41 418 GLU A C 1
ATOM 3197 O O . GLU A 1 418 ? -15.172 -13.342 -8.759 1.00 50.41 418 GLU A O 1
ATOM 3202 N N . GLU A 1 419 ? -15.993 -15.363 -8.253 1.00 56.88 419 GLU A N 1
ATOM 3203 C CA . GLU A 1 419 ? -15.873 -15.225 -6.805 1.00 56.88 419 GLU A CA 1
ATOM 3204 C C . GLU A 1 419 ? -14.415 -15.063 -6.335 1.00 56.88 419 GLU A C 1
ATOM 3206 O O . GLU A 1 419 ? -13.504 -15.819 -6.700 1.00 56.88 419 GLU A O 1
ATOM 3211 N N . GLU A 1 420 ? -14.180 -14.077 -5.468 1.00 62.12 420 GLU A N 1
ATOM 3212 C CA . GLU A 1 420 ? -12.918 -13.959 -4.747 1.00 62.12 420 GLU A CA 1
ATOM 3213 C C . GLU A 1 420 ? -12.902 -14.986 -3.619 1.00 62.12 420 GLU A C 1
ATOM 3215 O O . GLU A 1 420 ? -13.760 -15.013 -2.732 1.00 62.12 420 GLU A O 1
ATOM 3220 N N . HIS A 1 421 ? -11.908 -15.871 -3.670 1.00 67.75 421 HIS A N 1
ATOM 3221 C CA . HIS A 1 421 ? -11.800 -16.985 -2.741 1.00 67.75 421 HIS A CA 1
ATOM 3222 C C . HIS A 1 421 ? -11.070 -16.502 -1.482 1.00 67.75 421 HIS A C 1
ATOM 3224 O O . HIS A 1 421 ? -9.881 -16.762 -1.283 1.00 67.75 421 HIS A O 1
ATOM 3230 N N . ALA A 1 422 ? -11.777 -15.750 -0.636 1.00 69.38 422 ALA A N 1
ATOM 3231 C CA . ALA A 1 422 ? -11.336 -15.530 0.735 1.00 69.38 422 ALA A CA 1
ATOM 3232 C C . ALA A 1 422 ? -11.294 -16.882 1.478 1.00 69.38 422 ALA A C 1
ATOM 3234 O O . ALA A 1 422 ? -12.071 -17.786 1.154 1.00 69.38 422 ALA A O 1
ATOM 3235 N N . PRO A 1 423 ? -10.406 -17.055 2.474 1.00 68.81 423 PRO A N 1
ATOM 3236 C CA . PRO A 1 423 ? -10.289 -18.306 3.213 1.00 68.81 423 PRO A CA 1
ATOM 3237 C C . PRO A 1 423 ? -11.637 -18.775 3.761 1.00 68.81 423 PRO A C 1
ATOM 3239 O O . PRO A 1 423 ? -12.354 -18.008 4.408 1.00 68.81 423 PRO A O 1
ATOM 3242 N N . ASP A 1 424 ? -11.954 -20.048 3.547 1.00 74.50 424 ASP A N 1
ATOM 3243 C CA . ASP A 1 424 ? -13.161 -20.692 4.058 1.00 74.50 424 ASP A CA 1
ATOM 3244 C C . ASP A 1 424 ? -12.843 -21.621 5.240 1.00 74.50 424 ASP A C 1
ATOM 3246 O O . ASP A 1 424 ? -11.783 -22.234 5.332 1.00 74.50 424 ASP A O 1
ATOM 3250 N N . ARG A 1 425 ? -13.797 -21.750 6.161 1.00 67.06 425 ARG A N 1
ATOM 3251 C CA . ARG A 1 425 ? -13.733 -22.654 7.309 1.00 67.06 425 ARG A CA 1
ATOM 3252 C C . ARG A 1 425 ? -13.659 -24.124 6.913 1.00 67.06 425 ARG A C 1
ATOM 3254 O O . ARG A 1 425 ? -13.112 -24.894 7.698 1.00 67.06 425 ARG A O 1
ATOM 3261 N N . GLU A 1 426 ? -14.219 -24.524 5.770 1.00 63.97 426 GLU A N 1
ATOM 3262 C CA . GLU A 1 426 ? -14.175 -25.923 5.323 1.00 63.97 426 GLU A CA 1
ATOM 3263 C C . GLU A 1 426 ? -12.830 -26.278 4.678 1.00 63.97 426 GLU A C 1
ATOM 3265 O O . GLU A 1 426 ? -12.286 -27.348 4.955 1.00 63.97 426 GLU A O 1
ATOM 3270 N N . ALA A 1 427 ? -12.259 -25.362 3.886 1.00 64.69 427 ALA A N 1
ATOM 3271 C CA . ALA A 1 427 ? -10.930 -25.508 3.284 1.00 64.69 427 ALA A CA 1
ATOM 3272 C C . ALA A 1 427 ? -9.778 -25.302 4.290 1.00 64.69 427 ALA A C 1
ATOM 3274 O O . ALA A 1 427 ? -8.663 -25.775 4.067 1.00 64.69 427 ALA A O 1
ATOM 3275 N N . GLY A 1 428 ? -10.054 -24.632 5.412 1.00 75.69 428 GLY A N 1
ATOM 3276 C CA . GLY A 1 428 ? -9.059 -24.254 6.410 1.00 75.69 428 GLY A CA 1
ATOM 3277 C C . GLY A 1 428 ? -8.386 -22.920 6.085 1.00 75.69 428 GLY A C 1
ATOM 3278 O O . GLY A 1 428 ? -8.644 -22.289 5.061 1.00 75.69 428 GLY A O 1
ATOM 3279 N N . TYR A 1 429 ? -7.526 -22.463 6.993 1.00 85.12 429 TYR A N 1
ATOM 3280 C CA . TYR A 1 429 ? -6.804 -21.200 6.838 1.00 85.12 429 TYR A CA 1
ATOM 3281 C C . TYR A 1 429 ? -5.329 -21.461 6.529 1.00 85.12 429 TYR A C 1
ATOM 3283 O O . TYR A 1 429 ? -4.761 -22.449 6.990 1.00 85.12 429 TYR A O 1
ATOM 3291 N N . GLY A 1 430 ? -4.703 -20.577 5.755 1.00 87.38 430 GLY A N 1
ATOM 3292 C CA . GLY A 1 430 ? -3.269 -20.622 5.484 1.00 87.38 430 GLY A CA 1
ATOM 3293 C C . GLY A 1 430 ? -2.465 -20.052 6.641 1.00 87.38 430 GLY A C 1
ATOM 3294 O O . GLY A 1 430 ? -2.480 -20.573 7.758 1.00 87.38 430 GLY A O 1
ATOM 3295 N N . THR A 1 431 ? -1.767 -18.956 6.364 1.00 91.19 431 THR A N 1
ATOM 3296 C CA . THR A 1 431 ? -1.094 -18.159 7.393 1.00 91.19 431 THR A CA 1
ATOM 3297 C C . THR A 1 431 ? -2.111 -17.333 8.183 1.00 91.19 431 THR A C 1
ATOM 3299 O O . THR A 1 431 ? -3.043 -16.772 7.613 1.00 91.19 431 THR A O 1
ATOM 3302 N N . VAL A 1 432 ? -1.909 -17.185 9.491 1.00 92.31 432 VAL A N 1
ATOM 3303 C CA . VAL A 1 432 ? -2.560 -16.146 10.303 1.00 92.31 432 VAL A CA 1
ATOM 3304 C C . VAL A 1 432 ? -1.497 -15.225 10.889 1.00 92.31 432 VAL A C 1
ATOM 3306 O O . VAL A 1 432 ? -0.624 -15.692 11.615 1.00 92.31 432 VAL A O 1
ATOM 3309 N N . LEU A 1 433 ? -1.578 -13.922 10.610 1.00 93.62 433 LEU A N 1
ATOM 3310 C CA . LEU A 1 433 ? -0.713 -12.896 11.198 1.00 93.62 433 LEU A CA 1
ATOM 3311 C C . LEU A 1 433 ? -1.469 -12.139 12.281 1.00 93.62 433 LEU A C 1
ATOM 3313 O O . LEU A 1 433 ? -2.516 -11.550 12.014 1.00 93.62 433 LEU A O 1
ATOM 3317 N N . ALA A 1 434 ? -0.942 -12.153 13.505 1.00 92.75 434 ALA A N 1
ATOM 3318 C CA . ALA A 1 434 ? -1.623 -11.588 14.663 1.00 92.75 434 ALA A CA 1
ATOM 3319 C C . ALA A 1 434 ? -0.712 -10.716 15.547 1.00 92.75 434 ALA A C 1
ATOM 3321 O O . ALA A 1 434 ? 0.515 -10.884 15.561 1.00 92.75 434 ALA A O 1
ATOM 3322 N N . PRO A 1 435 ? -1.299 -9.804 16.347 1.00 91.00 435 PRO A N 1
ATOM 3323 C CA . PRO A 1 435 ? -0.588 -9.102 17.413 1.00 91.00 435 PRO A CA 1
ATOM 3324 C C . PRO A 1 435 ? 0.066 -10.076 18.397 1.00 91.00 435 PRO A C 1
ATOM 3326 O O . PRO A 1 435 ? -0.466 -11.154 18.667 1.00 91.00 435 PRO A O 1
ATOM 3329 N N . GLU A 1 436 ? 1.201 -9.677 18.979 1.00 84.62 436 GLU A N 1
ATOM 3330 C CA . GLU A 1 436 ? 2.005 -10.540 19.857 1.00 84.62 436 GLU A CA 1
ATOM 3331 C C . GLU A 1 436 ? 1.189 -11.133 21.017 1.00 84.62 436 GLU A C 1
ATOM 3333 O O . GLU A 1 436 ? 1.275 -12.331 21.280 1.00 84.62 436 GLU A O 1
ATOM 3338 N N . GLY A 1 437 ? 0.331 -10.326 21.651 1.00 83.25 437 GLY A N 1
ATOM 3339 C CA . GLY A 1 437 ? -0.534 -10.769 22.750 1.00 83.25 437 GLY A CA 1
ATOM 3340 C C . GLY A 1 437 ? -1.685 -11.699 22.345 1.00 83.25 437 GLY A C 1
ATOM 3341 O O . GLY A 1 437 ? -2.333 -12.266 23.223 1.00 83.25 437 GLY A O 1
ATOM 3342 N N . LEU A 1 438 ? -1.950 -11.864 21.045 1.00 83.94 438 LEU A N 1
ATOM 3343 C CA . LEU A 1 438 ? -3.022 -12.716 20.523 1.00 83.94 438 LEU A CA 1
ATOM 3344 C C . LEU A 1 438 ? -2.528 -14.003 19.868 1.00 83.94 438 LEU A C 1
ATOM 3346 O O . LEU A 1 438 ? -3.265 -14.983 19.885 1.00 83.94 438 LEU A O 1
ATOM 3350 N N . ALA A 1 439 ? -1.312 -14.038 19.322 1.00 74.50 439 ALA A N 1
ATOM 3351 C CA . ALA A 1 439 ? -0.844 -15.193 18.554 1.00 74.50 439 ALA A CA 1
ATOM 3352 C C . ALA A 1 439 ? -0.907 -16.513 19.345 1.00 74.50 439 ALA A C 1
ATOM 3354 O O . ALA A 1 439 ? -1.431 -17.503 18.842 1.00 74.50 439 ALA A O 1
ATOM 3355 N N . ASP A 1 440 ? -0.458 -16.520 20.604 1.00 75.44 440 ASP A N 1
ATOM 3356 C CA . ASP A 1 440 ? -0.487 -17.731 21.435 1.00 75.44 440 ASP A CA 1
ATOM 3357 C C . ASP A 1 440 ? -1.925 -18.167 21.780 1.00 75.44 440 ASP A C 1
ATOM 3359 O O . ASP A 1 440 ? -2.243 -19.342 21.581 1.00 75.44 440 ASP A O 1
ATOM 3363 N N . PRO A 1 441 ? -2.834 -17.272 22.228 1.00 74.69 441 PRO A N 1
ATOM 3364 C CA . PRO A 1 441 ? -4.250 -17.605 22.371 1.00 74.69 441 PRO A CA 1
ATOM 3365 C C . PRO A 1 441 ? -4.882 -18.226 21.122 1.00 74.69 441 PRO A C 1
ATOM 3367 O O . PRO A 1 441 ? -5.648 -19.178 21.254 1.00 74.69 441 PRO A O 1
ATOM 3370 N N . LEU A 1 442 ? -4.553 -17.728 19.925 1.00 79.56 442 LEU A N 1
ATOM 3371 C CA . LEU A 1 442 ? -5.144 -18.205 18.672 1.00 79.56 442 LEU A CA 1
ATOM 3372 C C . LEU A 1 442 ? -4.768 -19.656 18.355 1.00 79.56 442 LEU A C 1
ATOM 3374 O O . LEU A 1 442 ? -5.625 -20.420 17.920 1.00 79.56 442 LEU A O 1
ATOM 3378 N N . THR A 1 443 ? -3.551 -20.093 18.706 1.00 66.81 443 THR A N 1
ATOM 3379 C CA . THR A 1 443 ? -3.136 -21.506 18.548 1.00 66.81 443 THR A CA 1
ATOM 3380 C C . THR A 1 443 ? -4.006 -22.493 19.328 1.00 66.81 443 THR A C 1
ATOM 3382 O O . THR A 1 443 ? -4.027 -23.686 19.028 1.00 66.81 443 THR A O 1
ATOM 3385 N N . GLN A 1 444 ? -4.734 -22.012 20.339 1.00 60.22 444 GLN A N 1
ATOM 3386 C CA . GLN A 1 444 ? -5.595 -22.827 21.189 1.00 60.22 444 GLN A CA 1
ATOM 3387 C C . GLN A 1 444 ? -7.055 -22.835 20.724 1.00 60.22 444 GLN A C 1
ATOM 3389 O O . GLN A 1 444 ? -7.869 -23.535 21.329 1.00 60.22 444 GLN A O 1
ATOM 3394 N N . ILE A 1 445 ? -7.412 -22.072 19.683 1.00 60.03 445 ILE A N 1
ATOM 3395 C CA . ILE A 1 445 ? -8.782 -21.961 19.177 1.00 60.03 445 ILE A CA 1
ATOM 3396 C C . ILE A 1 445 ? -8.985 -22.982 18.045 1.00 60.03 445 ILE A C 1
ATOM 3398 O O . ILE A 1 445 ? -8.525 -22.760 16.930 1.00 60.03 445 ILE A O 1
ATOM 3402 N N . PRO A 1 446 ? -9.754 -24.074 18.249 1.00 56.72 446 PRO A N 1
ATOM 3403 C CA . PRO A 1 446 ? -9.900 -25.133 17.239 1.00 56.72 446 PRO A CA 1
ATOM 3404 C C . PRO A 1 446 ? -10.592 -24.684 15.944 1.00 56.72 446 PRO A C 1
ATOM 3406 O O . PRO A 1 446 ? -10.523 -25.376 14.938 1.00 56.72 446 PRO A O 1
ATOM 3409 N N . ARG A 1 447 ? -11.297 -23.542 15.976 1.00 54.88 447 ARG A N 1
ATOM 3410 C CA . ARG A 1 447 ? -11.942 -22.912 14.808 1.00 54.88 447 ARG A CA 1
ATOM 3411 C C . ARG A 1 447 ? -10.966 -22.140 13.916 1.00 54.88 447 ARG A C 1
ATOM 3413 O O . ARG A 1 447 ? -11.396 -21.552 12.929 1.00 54.88 447 ARG A O 1
ATOM 3420 N N . GLU A 1 448 ? -9.694 -22.113 14.288 1.00 59.50 448 GLU A N 1
ATOM 3421 C CA . GLU A 1 448 ? -8.607 -21.474 13.556 1.00 59.50 448 GLU A CA 1
ATOM 3422 C C . GLU A 1 448 ? -7.571 -22.530 13.190 1.00 59.50 448 GLU A C 1
ATOM 3424 O O . GLU A 1 448 ? -6.398 -22.420 13.532 1.00 59.50 448 GLU A O 1
ATOM 3429 N N . SER A 1 449 ? -8.023 -23.594 12.519 1.00 65.06 449 SER A N 1
ATOM 3430 C CA . SER A 1 449 ? -7.151 -24.579 11.878 1.00 65.06 449 SER A CA 1
ATOM 3431 C C . SER A 1 449 ? -6.411 -23.912 10.717 1.00 65.06 449 SER A C 1
ATOM 3433 O O . SER A 1 449 ? -6.772 -24.062 9.550 1.00 65.06 449 SER A O 1
ATOM 3435 N N . ALA A 1 450 ? -5.433 -23.097 11.089 1.00 77.69 450 ALA A N 1
ATOM 3436 C CA . ALA A 1 450 ? -4.476 -22.463 10.218 1.00 77.69 450 ALA A CA 1
ATOM 3437 C C . ALA A 1 450 ? -3.297 -23.410 9.999 1.00 77.69 450 ALA A C 1
ATOM 3439 O O . ALA A 1 450 ? -2.885 -24.112 10.929 1.00 77.69 450 ALA A O 1
ATOM 3440 N N . THR A 1 451 ? -2.733 -23.402 8.795 1.00 83.25 451 THR A N 1
ATOM 3441 C CA . THR A 1 451 ? -1.453 -24.058 8.509 1.00 83.25 451 THR A CA 1
ATOM 3442 C C . THR A 1 451 ? -0.374 -23.531 9.450 1.00 83.25 451 THR A C 1
ATOM 3444 O O . THR A 1 451 ? 0.415 -24.305 9.993 1.00 83.25 451 THR A O 1
ATOM 3447 N N . GLU A 1 452 ? -0.375 -22.219 9.694 1.00 86.94 452 GLU A N 1
ATOM 3448 C CA . GLU A 1 452 ? 0.540 -21.576 10.627 1.00 86.94 452 GLU A CA 1
ATOM 3449 C C . GLU A 1 452 ? -0.032 -20.286 11.221 1.00 86.94 452 GLU A C 1
ATOM 3451 O O . GLU A 1 452 ? -0.777 -19.550 10.578 1.00 86.94 452 GLU A O 1
ATOM 3456 N N . ILE A 1 453 ? 0.356 -19.993 12.464 1.00 87.81 453 ILE A N 1
ATOM 3457 C CA . ILE A 1 453 ? 0.042 -18.735 13.144 1.00 87.81 453 ILE A CA 1
ATOM 3458 C C . ILE A 1 453 ? 1.360 -18.048 13.473 1.00 87.81 453 ILE A C 1
ATOM 3460 O O . ILE A 1 453 ? 2.191 -18.586 14.209 1.00 87.81 453 ILE A O 1
ATOM 3464 N N . ARG A 1 454 ? 1.545 -16.851 12.924 1.00 89.88 454 ARG A N 1
ATOM 3465 C CA . ARG A 1 454 ? 2.741 -16.029 13.077 1.00 89.88 454 ARG A CA 1
ATOM 3466 C C . ARG A 1 454 ? 2.384 -14.688 13.714 1.00 89.88 454 ARG A C 1
ATOM 3468 O O . ARG A 1 454 ? 1.240 -14.231 13.726 1.00 89.88 454 ARG A O 1
ATOM 3475 N N . ARG A 1 455 ? 3.392 -14.075 14.322 1.00 90.56 455 ARG A N 1
ATOM 3476 C CA . ARG A 1 455 ? 3.279 -12.768 14.973 1.00 90.56 455 ARG A CA 1
ATOM 3477 C C . ARG A 1 455 ? 3.749 -11.703 14.004 1.00 90.56 455 ARG A C 1
ATOM 3479 O O . ARG A 1 455 ? 4.723 -11.929 13.293 1.00 90.56 455 ARG A O 1
ATOM 3486 N N . TRP A 1 456 ? 3.141 -10.525 14.067 1.00 91.94 456 TRP A N 1
ATOM 3487 C CA . TRP A 1 456 ? 3.739 -9.346 13.452 1.00 91.94 456 TRP A CA 1
ATOM 3488 C C . TRP A 1 456 ? 5.161 -9.122 13.989 1.00 91.94 456 TRP A C 1
ATOM 3490 O O . TRP A 1 456 ? 5.373 -9.179 15.206 1.00 91.94 456 TRP A O 1
ATOM 3500 N N . LEU A 1 457 ? 6.117 -8.806 13.114 1.00 88.31 457 LEU A N 1
ATOM 3501 C CA . LEU A 1 457 ? 7.530 -8.654 13.479 1.00 88.31 457 LEU A CA 1
ATOM 3502 C C . LEU A 1 457 ? 7.939 -7.221 13.838 1.00 88.31 457 LEU A C 1
ATOM 3504 O O . LEU A 1 457 ? 7.349 -6.243 13.383 1.00 88.31 457 LEU A O 1
ATOM 3508 N N . GLY A 1 458 ? 8.951 -7.089 14.699 1.00 85.62 458 GLY A N 1
ATOM 3509 C CA . GLY A 1 458 ? 9.459 -5.801 15.192 1.00 85.62 458 GLY A CA 1
ATOM 3510 C C . GLY A 1 458 ? 8.566 -5.123 16.245 1.00 85.62 458 GLY A C 1
ATOM 3511 O O . GLY A 1 458 ? 7.425 -5.530 16.449 1.00 85.62 458 GLY A O 1
ATOM 3512 N N . PRO A 1 459 ? 9.069 -4.096 16.951 1.00 86.62 459 PRO A N 1
ATOM 3513 C CA . PRO A 1 459 ? 8.263 -3.337 17.901 1.00 86.62 459 PRO A CA 1
ATOM 3514 C C . PRO A 1 459 ? 7.271 -2.407 17.171 1.00 86.62 459 PRO A C 1
ATOM 3516 O O . PRO A 1 459 ? 7.585 -1.924 16.081 1.00 86.62 459 PRO A O 1
ATOM 3519 N N . PRO A 1 460 ? 6.123 -2.056 17.780 1.00 85.94 460 PRO A N 1
ATOM 3520 C CA . PRO A 1 460 ? 5.159 -1.109 17.206 1.00 85.94 460 PRO A CA 1
ATOM 3521 C C . PRO A 1 460 ? 5.769 0.245 16.817 1.00 85.94 460 PRO A C 1
ATOM 3523 O O . PRO A 1 460 ? 5.396 0.819 15.797 1.00 85.94 460 PRO A O 1
ATOM 3526 N N . SER A 1 461 ? 6.776 0.718 17.560 1.00 88.81 461 SER A N 1
ATOM 3527 C CA . SER A 1 461 ? 7.522 1.942 17.234 1.00 88.81 461 SER A CA 1
ATOM 3528 C C . SER A 1 461 ? 8.239 1.895 15.886 1.00 88.81 461 SER A C 1
ATOM 3530 O O . SER A 1 461 ? 8.361 2.929 15.242 1.00 88.81 461 SER A O 1
ATOM 3532 N N . ALA A 1 462 ? 8.675 0.717 15.434 1.00 88.81 462 ALA A N 1
ATOM 3533 C CA . ALA A 1 462 ? 9.303 0.550 14.124 1.00 88.81 462 ALA A CA 1
ATOM 3534 C C . ALA A 1 462 ? 8.281 0.499 12.974 1.00 88.81 462 ALA A C 1
ATOM 3536 O O . ALA A 1 462 ? 8.658 0.660 11.815 1.00 88.81 462 ALA A O 1
ATOM 3537 N N . ARG A 1 463 ? 7.001 0.264 13.290 1.00 91.69 463 ARG A N 1
ATOM 3538 C CA . ARG A 1 463 ? 5.897 0.194 12.322 1.00 91.69 463 ARG A CA 1
ATOM 3539 C C . ARG A 1 463 ? 5.186 1.531 12.152 1.00 91.69 463 ARG A C 1
ATOM 3541 O O . ARG A 1 463 ? 4.540 1.741 11.130 1.00 91.69 463 ARG A O 1
ATOM 3548 N N . LEU A 1 464 ? 5.305 2.436 13.123 1.00 94.88 464 LEU A N 1
ATOM 3549 C CA . LEU A 1 464 ? 4.762 3.786 13.011 1.00 94.88 464 LEU A CA 1
ATOM 3550 C C . LEU A 1 464 ? 5.403 4.528 11.830 1.00 94.88 464 LEU A C 1
ATOM 3552 O O . LEU A 1 464 ? 6.626 4.538 11.674 1.00 94.88 464 LEU A O 1
ATOM 3556 N N . ILE A 1 465 ? 4.562 5.154 11.015 1.00 93.56 465 ILE A N 1
ATOM 3557 C CA . ILE A 1 465 ? 4.998 6.006 9.916 1.00 93.56 465 ILE A CA 1
ATOM 3558 C C . ILE A 1 465 ? 5.497 7.333 10.486 1.00 93.56 465 ILE A C 1
ATOM 3560 O O . ILE A 1 465 ? 4.792 8.034 11.214 1.00 93.56 465 ILE A O 1
ATOM 3564 N N . ASP A 1 466 ? 6.727 7.684 10.126 1.00 89.44 466 ASP A N 1
ATOM 3565 C CA . ASP A 1 466 ? 7.338 8.970 10.430 1.00 89.44 466 ASP A CA 1
ATOM 3566 C C . ASP A 1 466 ? 7.721 9.674 9.130 1.00 89.44 466 ASP A C 1
ATOM 3568 O O . ASP A 1 466 ? 8.846 9.577 8.641 1.00 89.44 466 ASP A O 1
ATOM 3572 N N . TYR A 1 467 ? 6.788 10.467 8.606 1.00 84.38 467 TYR A N 1
ATOM 3573 C CA . TYR A 1 467 ? 7.003 11.269 7.402 1.00 84.38 467 TYR A CA 1
ATOM 3574 C C . TYR A 1 467 ? 8.140 12.302 7.524 1.00 84.38 467 TYR A C 1
ATOM 3576 O O . TYR A 1 467 ? 8.351 13.080 6.596 1.00 84.38 467 TYR A O 1
ATOM 3584 N N . SER A 1 468 ? 8.786 12.478 8.687 1.00 81.25 468 SER A N 1
ATOM 3585 C CA . SER A 1 468 ? 9.936 13.391 8.810 1.00 81.25 468 SER A CA 1
ATOM 3586 C C . SER A 1 468 ? 11.256 12.726 8.438 1.00 81.25 468 SER A C 1
ATOM 3588 O O . SER A 1 468 ? 12.190 13.419 8.039 1.00 81.25 468 SER A O 1
ATOM 3590 N N . THR A 1 469 ? 11.311 11.399 8.529 1.00 82.00 469 THR A N 1
ATOM 3591 C CA . THR A 1 469 ? 12.511 10.597 8.276 1.00 82.00 469 THR A CA 1
ATOM 3592 C C . THR A 1 469 ? 12.305 9.584 7.148 1.00 82.00 469 THR A C 1
ATOM 3594 O O . THR A 1 469 ? 13.255 9.242 6.452 1.00 82.00 469 THR A O 1
ATOM 3597 N N . GLN A 1 470 ? 11.067 9.154 6.897 1.00 87.94 470 GLN A N 1
ATOM 3598 C CA . GLN A 1 470 ? 10.705 8.178 5.868 1.00 87.94 470 GLN A CA 1
ATOM 3599 C C . GLN A 1 470 ? 10.252 8.873 4.575 1.00 87.94 470 GLN A C 1
ATOM 3601 O O . GLN A 1 470 ? 9.085 8.812 4.203 1.00 87.94 470 GLN A O 1
ATOM 3606 N N . LEU A 1 471 ? 11.171 9.546 3.876 1.00 86.12 471 LEU A N 1
ATOM 3607 C CA . LEU A 1 471 ? 10.859 10.270 2.626 1.00 86.12 471 LEU A CA 1
ATOM 3608 C C . LEU A 1 471 ? 10.406 9.363 1.470 1.00 86.12 471 LEU A C 1
ATOM 3610 O O . LEU A 1 471 ? 9.837 9.840 0.498 1.00 86.12 471 LEU A O 1
ATOM 3614 N N . TRP A 1 472 ? 10.684 8.066 1.564 1.00 88.12 472 TRP A N 1
ATOM 3615 C CA . TRP A 1 472 ? 10.224 7.056 0.615 1.00 88.12 472 TRP A CA 1
ATOM 3616 C C . TRP A 1 472 ? 8.751 6.692 0.807 1.00 88.12 472 TRP A C 1
ATOM 3618 O O . TRP A 1 472 ? 8.162 6.071 -0.076 1.00 88.12 472 TRP A O 1
ATOM 3628 N N . TRP A 1 473 ? 8.153 7.054 1.950 1.00 90.31 473 TRP A N 1
ATOM 3629 C CA . TRP A 1 473 ? 6.721 6.881 2.122 1.00 90.31 473 TRP A CA 1
ATOM 3630 C C . TRP A 1 473 ? 5.996 7.731 1.071 1.00 90.31 473 TRP A C 1
ATOM 3632 O O . TRP A 1 473 ? 6.477 8.822 0.758 1.00 90.31 473 TRP A O 1
ATOM 3642 N N . PRO A 1 474 ? 4.883 7.259 0.497 1.00 84.19 474 PRO A N 1
ATOM 3643 C CA . PRO A 1 474 ? 4.174 7.985 -0.548 1.00 84.19 474 PRO A CA 1
ATOM 3644 C C . PRO A 1 474 ? 3.776 9.403 -0.144 1.00 84.19 474 PRO A C 1
ATOM 3646 O O . PRO A 1 474 ? 3.555 9.690 1.039 1.00 84.19 474 PRO A O 1
ATOM 3649 N N . SER A 1 475 ? 3.741 10.302 -1.133 1.00 77.00 475 SER A N 1
ATOM 3650 C CA . SER A 1 475 ? 3.485 11.720 -0.881 1.00 77.00 475 SER A CA 1
ATOM 3651 C C . SER A 1 475 ? 2.081 11.951 -0.323 1.00 77.00 475 SER A C 1
ATOM 3653 O O . SER A 1 475 ? 1.165 11.142 -0.475 1.00 77.00 475 SER A O 1
ATOM 3655 N N . ASN A 1 476 ? 1.916 13.070 0.377 1.00 72.19 476 ASN A N 1
ATOM 3656 C CA . ASN A 1 476 ? 0.612 13.562 0.803 1.00 72.19 476 ASN A CA 1
ATOM 3657 C C . ASN A 1 476 ? 0.535 15.080 0.609 1.00 72.19 476 ASN A C 1
ATOM 3659 O O . ASN A 1 476 ? 1.541 15.728 0.322 1.00 72.19 476 ASN A O 1
ATOM 3663 N N . ASP A 1 477 ? -0.642 15.665 0.848 1.00 65.19 477 ASP A N 1
ATOM 3664 C CA . ASP A 1 477 ? -0.917 17.102 0.664 1.00 65.19 477 ASP A CA 1
ATOM 3665 C C . ASP A 1 477 ? 0.061 18.053 1.384 1.00 65.19 477 ASP A C 1
ATOM 3667 O O . ASP A 1 477 ? 0.070 19.260 1.141 1.00 65.19 477 ASP A O 1
ATOM 3671 N N . VAL A 1 478 ? 0.847 17.544 2.334 1.00 66.44 478 VAL A N 1
ATOM 3672 C CA . VAL A 1 478 ? 1.699 18.332 3.229 1.00 66.44 478 VAL A CA 1
ATOM 3673 C C . VAL A 1 478 ? 3.179 18.015 3.071 1.00 66.44 478 VAL A C 1
ATOM 3675 O O . VAL A 1 478 ? 4.012 18.807 3.520 1.00 66.44 478 VAL A O 1
ATOM 3678 N N . ARG A 1 479 ? 3.524 16.843 2.531 1.00 74.25 479 ARG A N 1
ATOM 3679 C CA . ARG A 1 479 ? 4.895 16.340 2.500 1.00 74.25 479 ARG A CA 1
ATOM 3680 C C . ARG A 1 479 ? 5.175 15.576 1.211 1.00 74.25 479 ARG A C 1
ATOM 3682 O O . ARG A 1 479 ? 4.389 14.706 0.840 1.00 74.25 479 ARG A O 1
ATOM 3689 N N . PRO A 1 480 ? 6.323 15.857 0.574 1.00 78.31 480 PRO A N 1
ATOM 3690 C CA . PRO A 1 480 ? 6.766 15.066 -0.555 1.00 78.31 480 PRO A CA 1
ATOM 3691 C C . PRO A 1 480 ? 7.106 13.644 -0.106 1.00 78.31 480 PRO A C 1
ATOM 3693 O O . PRO A 1 480 ? 7.565 13.431 1.019 1.00 78.31 480 PRO A O 1
ATOM 3696 N N . GLY A 1 481 ? 6.908 12.704 -1.017 1.00 87.88 481 GLY A N 1
ATOM 3697 C CA . GLY A 1 481 ? 7.121 11.279 -0.823 1.00 87.88 481 GLY A CA 1
ATOM 3698 C C . GLY A 1 481 ? 7.342 10.586 -2.164 1.00 87.88 481 GLY A C 1
ATOM 3699 O O . GLY A 1 481 ? 7.374 11.265 -3.191 1.00 87.88 481 GLY A O 1
ATOM 3700 N N . PHE A 1 482 ? 7.498 9.261 -2.181 1.00 91.44 482 PHE A N 1
ATOM 3701 C CA . PHE A 1 482 ? 7.628 8.526 -3.445 1.00 91.44 482 PHE A CA 1
ATOM 3702 C C . PHE A 1 482 ? 6.288 8.492 -4.201 1.00 91.44 482 PHE A C 1
ATOM 3704 O O . PHE A 1 482 ? 5.316 7.907 -3.730 1.00 91.44 482 PHE A O 1
ATOM 3711 N N . GLU A 1 483 ? 6.240 9.110 -5.380 1.00 89.31 483 GLU A N 1
ATOM 3712 C CA . GLU A 1 483 ? 5.049 9.221 -6.247 1.00 89.31 483 GLU A CA 1
ATOM 3713 C C . GLU A 1 483 ? 5.072 8.247 -7.433 1.00 89.31 483 GLU A C 1
ATOM 3715 O O . GLU A 1 483 ? 4.162 8.231 -8.266 1.00 89.31 483 GLU A O 1
ATOM 3720 N N . GLY A 1 484 ? 6.137 7.452 -7.535 1.00 90.88 484 GLY A N 1
ATOM 3721 C CA . GLY A 1 484 ? 6.299 6.466 -8.590 1.00 90.88 484 GLY A CA 1
ATOM 3722 C C . GLY A 1 484 ? 5.458 5.206 -8.392 1.00 90.88 484 GLY A C 1
ATOM 3723 O O . GLY A 1 484 ? 4.791 5.003 -7.373 1.00 90.88 484 GLY A O 1
ATOM 3724 N N . ARG A 1 485 ? 5.521 4.329 -9.393 1.00 92.31 485 ARG A N 1
ATOM 3725 C CA . ARG A 1 485 ? 4.912 2.998 -9.346 1.00 92.31 485 ARG A CA 1
ATOM 3726 C C . ARG A 1 485 ? 5.766 2.038 -8.530 1.00 92.31 485 ARG A C 1
ATOM 3728 O O . ARG A 1 485 ? 6.984 1.971 -8.699 1.00 92.31 485 ARG A O 1
ATOM 3735 N N . TRP A 1 486 ? 5.107 1.279 -7.670 1.00 93.00 486 TRP A N 1
ATOM 3736 C CA . TRP A 1 486 ? 5.678 0.140 -6.975 1.00 93.00 486 TRP A CA 1
ATOM 3737 C C . TRP A 1 486 ? 5.516 -1.083 -7.869 1.00 93.00 486 TRP A C 1
ATOM 3739 O O . TRP A 1 486 ? 4.435 -1.654 -7.898 1.00 93.00 486 TRP A O 1
ATOM 3749 N N . GLY A 1 487 ? 6.567 -1.421 -8.620 1.00 93.50 487 GLY A N 1
ATOM 3750 C CA . GLY A 1 487 ? 6.582 -2.504 -9.606 1.00 93.50 487 GLY A CA 1
ATOM 3751 C C . GLY A 1 487 ? 6.776 -2.016 -11.043 1.00 93.50 487 GLY A C 1
ATOM 3752 O O . GLY A 1 487 ? 6.610 -0.824 -11.335 1.00 93.50 487 GLY A O 1
ATOM 3753 N N . VAL A 1 488 ? 7.176 -2.943 -11.920 1.00 93.00 488 VAL A N 1
ATOM 3754 C CA . VAL A 1 488 ? 7.564 -2.642 -13.307 1.00 93.00 488 VAL A CA 1
ATOM 3755 C C . VAL A 1 488 ? 6.450 -1.952 -14.084 1.00 93.00 488 VAL A C 1
ATOM 3757 O O . VAL A 1 488 ? 5.275 -2.261 -13.903 1.00 93.00 488 VAL A O 1
ATOM 3760 N N . ARG A 1 489 ? 6.812 -1.055 -15.004 1.00 91.62 489 ARG A N 1
ATOM 3761 C CA . ARG A 1 489 ? 5.908 -0.659 -16.090 1.00 91.62 489 ARG A CA 1
ATOM 3762 C C . ARG A 1 489 ? 5.962 -1.711 -17.190 1.00 91.62 489 ARG A C 1
ATOM 3764 O O . ARG A 1 489 ? 7.044 -2.228 -17.472 1.00 91.62 489 ARG A O 1
ATOM 3771 N N . VAL A 1 490 ? 4.830 -2.013 -17.811 1.00 89.69 490 VAL A N 1
ATOM 3772 C CA . VAL A 1 490 ? 4.770 -2.921 -18.962 1.00 89.69 490 VAL A CA 1
ATOM 3773 C C . VAL A 1 490 ? 4.329 -2.179 -20.222 1.00 89.69 490 VAL A C 1
ATOM 3775 O O . VAL A 1 490 ? 3.781 -1.082 -20.150 1.00 89.69 490 VAL A O 1
ATOM 3778 N N . THR A 1 491 ? 4.637 -2.744 -21.383 1.00 87.50 491 THR A N 1
ATOM 3779 C CA . THR A 1 491 ? 4.174 -2.237 -22.681 1.00 87.50 491 THR A CA 1
ATOM 3780 C C . THR A 1 491 ? 2.713 -2.626 -22.928 1.00 87.50 491 THR A C 1
ATOM 3782 O O . THR A 1 491 ? 2.234 -3.654 -22.436 1.00 87.50 491 THR A O 1
ATOM 3785 N N . ASP A 1 492 ? 2.018 -1.804 -23.718 1.00 77.69 492 ASP A N 1
ATOM 3786 C CA . ASP A 1 492 ? 0.607 -1.960 -24.099 1.00 77.69 492 ASP A CA 1
ATOM 3787 C C . ASP A 1 492 ? -0.350 -2.108 -22.906 1.00 77.69 492 ASP A C 1
ATOM 3789 O O . ASP A 1 492 ? -1.281 -2.899 -22.981 1.00 77.69 492 ASP A O 1
ATOM 3793 N N . ASP A 1 493 ? -0.112 -1.455 -21.767 1.00 77.62 493 ASP A N 1
ATOM 3794 C CA . ASP A 1 493 ? -0.858 -1.721 -20.532 1.00 77.62 493 ASP A CA 1
ATOM 3795 C C . ASP A 1 493 ? -2.239 -1.037 -20.500 1.00 77.62 493 ASP A C 1
ATOM 3797 O O . ASP A 1 493 ? -2.328 0.149 -20.160 1.00 77.62 493 ASP A O 1
ATOM 3801 N N . PRO A 1 494 ? -3.346 -1.743 -20.801 1.00 66.12 494 PRO A N 1
ATOM 3802 C CA . PRO A 1 494 ? -4.650 -1.103 -20.819 1.00 66.12 494 PRO A CA 1
ATOM 3803 C C . PRO A 1 494 ? -5.002 -0.645 -19.405 1.00 66.12 494 PRO A C 1
ATOM 3805 O O . PRO A 1 494 ? -5.097 -1.453 -18.484 1.00 66.12 494 PRO A O 1
ATOM 3808 N N . HIS A 1 495 ? -5.216 0.658 -19.231 1.00 67.06 495 HIS A N 1
ATOM 3809 C CA . HIS A 1 495 ? -5.648 1.245 -17.960 1.00 67.06 495 HIS A CA 1
ATOM 3810 C C . HIS A 1 495 ? -4.753 0.916 -16.747 1.00 67.06 495 HIS A C 1
ATOM 3812 O O . HIS A 1 495 ? -5.253 0.877 -15.622 1.00 67.06 495 HIS A O 1
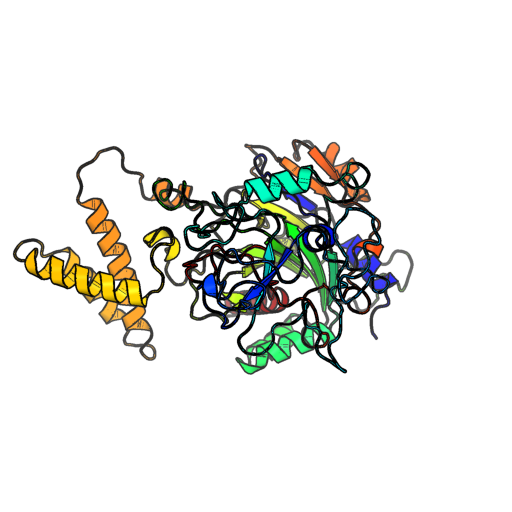ATOM 3818 N N . ASP A 1 496 ? -3.445 0.726 -16.952 1.00 74.88 496 ASP A N 1
ATOM 3819 C CA . ASP A 1 496 ? -2.483 0.425 -15.881 1.00 74.88 496 ASP A CA 1
ATOM 3820 C C . ASP A 1 496 ? -2.808 -0.854 -15.077 1.00 74.88 496 ASP A C 1
ATOM 3822 O O . ASP A 1 496 ? -2.621 -0.909 -13.854 1.00 74.88 496 ASP A O 1
ATOM 3826 N N . LEU A 1 497 ? -3.353 -1.882 -15.731 1.00 73.88 497 LEU A N 1
ATOM 3827 C CA . LEU A 1 497 ? -3.784 -3.110 -15.061 1.00 73.88 497 LEU A CA 1
ATOM 3828 C C . LEU A 1 497 ? -2.626 -4.056 -14.729 1.00 73.88 497 LEU A C 1
ATOM 3830 O O . LEU A 1 497 ? -2.725 -4.810 -13.756 1.00 73.88 497 LEU A O 1
ATOM 3834 N N . ARG A 1 498 ? -1.547 -4.017 -15.517 1.00 81.06 498 ARG A N 1
ATOM 3835 C CA . ARG A 1 498 ? -0.413 -4.958 -15.464 1.00 81.06 498 ARG A CA 1
ATOM 3836 C C . ARG A 1 498 ? 0.882 -4.322 -14.965 1.00 81.06 498 ARG A C 1
ATOM 3838 O O . ARG A 1 498 ? 1.790 -5.020 -14.515 1.00 81.06 498 ARG A O 1
ATOM 3845 N N . SER A 1 499 ? 0.970 -3.001 -15.004 1.00 87.81 499 SER A N 1
ATOM 3846 C CA . SER A 1 499 ? 2.066 -2.248 -14.415 1.00 87.81 499 SER A CA 1
ATOM 3847 C C . SER A 1 499 ? 1.926 -2.176 -12.898 1.00 87.81 499 SER A C 1
ATOM 3849 O O . SER A 1 499 ? 0.828 -2.171 -12.340 1.00 87.81 499 SER A O 1
ATOM 3851 N N . GLY A 1 500 ? 3.062 -2.035 -12.218 1.00 89.31 500 GLY A N 1
ATOM 3852 C CA . GLY A 1 500 ? 3.112 -1.702 -10.802 1.00 89.31 500 GLY A CA 1
ATOM 3853 C C . GLY A 1 500 ? 2.262 -0.475 -10.475 1.00 89.31 500 GLY A C 1
ATOM 3854 O O . GLY A 1 500 ? 2.086 0.448 -11.286 1.00 89.31 500 GLY A O 1
ATOM 3855 N N . ARG A 1 501 ? 1.715 -0.451 -9.262 1.00 86.31 501 ARG A N 1
ATOM 3856 C CA . ARG A 1 501 ? 0.731 0.563 -8.870 1.00 86.31 501 ARG A CA 1
ATOM 3857 C C . ARG A 1 501 ? 1.388 1.722 -8.141 1.00 86.31 501 ARG A C 1
ATOM 3859 O O . ARG A 1 501 ? 2.325 1.549 -7.361 1.00 86.31 501 ARG A O 1
ATOM 3866 N N . LYS A 1 502 ? 0.860 2.926 -8.349 1.00 89.06 502 LYS A N 1
ATOM 3867 C CA . LYS A 1 502 ? 1.092 4.024 -7.403 1.00 89.06 502 LYS A CA 1
ATOM 3868 C C . LYS A 1 502 ? 0.443 3.679 -6.068 1.00 89.06 502 LYS A C 1
ATOM 3870 O O . LYS A 1 502 ? -0.465 2.850 -6.005 1.00 89.06 502 LYS A O 1
ATOM 3875 N N . PHE A 1 503 ? 0.905 4.320 -5.000 1.00 90.12 503 PHE A N 1
ATOM 3876 C CA . PHE A 1 503 ? 0.274 4.144 -3.700 1.00 90.12 503 PHE A CA 1
ATOM 3877 C C . PHE A 1 503 ? -1.200 4.578 -3.755 1.00 90.12 503 PHE A C 1
ATOM 3879 O O . PHE A 1 503 ? -1.468 5.722 -4.131 1.00 90.12 503 PHE A O 1
ATOM 3886 N N . PRO A 1 504 ? -2.154 3.703 -3.393 1.00 87.81 504 PRO A N 1
ATOM 3887 C CA . PRO A 1 504 ? -3.566 4.035 -3.498 1.00 87.81 504 PRO A CA 1
ATOM 3888 C C . PRO A 1 504 ? -3.988 5.157 -2.547 1.00 87.81 504 PRO A C 1
ATOM 3890 O O . PRO A 1 504 ? -3.536 5.241 -1.402 1.00 87.81 504 PRO A O 1
ATOM 3893 N N . ALA A 1 505 ? -4.949 5.973 -2.980 1.00 85.12 505 ALA A N 1
ATOM 3894 C CA . ALA A 1 505 ? -5.543 7.026 -2.162 1.00 85.12 505 ALA A CA 1
ATOM 3895 C C . ALA A 1 505 ? -6.554 6.464 -1.136 1.00 85.12 505 ALA A C 1
ATOM 3897 O O . ALA A 1 505 ? -7.732 6.827 -1.137 1.00 85.12 505 ALA A O 1
ATOM 3898 N N . PHE A 1 506 ? -6.105 5.580 -0.236 1.00 89.56 506 PHE A N 1
ATOM 3899 C CA . PHE A 1 506 ? -6.964 4.869 0.724 1.00 89.56 506 PHE A CA 1
ATOM 3900 C C . PHE A 1 506 ? -7.853 5.798 1.558 1.00 89.56 506 PHE A C 1
ATOM 3902 O O . PHE A 1 506 ? -9.011 5.479 1.817 1.00 89.56 506 PHE A O 1
ATOM 3909 N N . GLY A 1 507 ? -7.344 6.973 1.940 1.00 86.81 507 GLY A N 1
ATOM 3910 C CA . GLY A 1 507 ? -8.136 7.982 2.641 1.00 86.81 507 GLY A CA 1
ATOM 3911 C C . GLY A 1 507 ? -9.364 8.424 1.840 1.00 86.81 507 GLY A C 1
ATOM 3912 O O . GLY A 1 507 ? -10.472 8.446 2.377 1.00 86.81 507 GLY A O 1
ATOM 3913 N N . LEU A 1 508 ? -9.187 8.735 0.553 1.00 79.88 508 LEU A N 1
ATOM 3914 C CA . LEU A 1 508 ? -10.292 9.128 -0.324 1.00 79.88 508 LEU A CA 1
ATOM 3915 C C . LEU A 1 508 ? -11.272 7.970 -0.531 1.00 79.88 508 LEU A C 1
ATOM 3917 O O . LEU A 1 508 ? -12.479 8.189 -0.445 1.00 79.88 508 LEU A O 1
ATOM 3921 N N . ALA A 1 509 ? -10.766 6.747 -0.722 1.00 81.56 509 ALA A N 1
ATOM 3922 C CA . ALA A 1 509 ? -11.598 5.551 -0.846 1.00 81.56 509 ALA A CA 1
ATOM 3923 C C . ALA A 1 509 ? -12.472 5.332 0.406 1.00 81.56 509 ALA A C 1
ATOM 3925 O O . ALA A 1 509 ? -13.687 5.183 0.289 1.00 81.56 509 ALA A O 1
ATOM 3926 N N . LEU A 1 510 ? -11.894 5.436 1.611 1.00 85.88 510 LEU A N 1
ATOM 3927 C CA . LEU A 1 510 ? -12.641 5.345 2.870 1.00 85.88 510 LEU A CA 1
ATOM 3928 C C . LEU A 1 510 ? -13.737 6.411 2.971 1.00 85.88 510 LEU A C 1
ATOM 3930 O O . LEU A 1 510 ? -14.860 6.101 3.363 1.00 85.88 510 LEU A O 1
ATOM 3934 N N . MET A 1 511 ? -13.427 7.672 2.653 1.00 80.81 511 MET A N 1
ATOM 3935 C CA . MET A 1 511 ? -14.417 8.752 2.744 1.00 80.81 511 MET A CA 1
ATOM 3936 C C . MET A 1 511 ? -15.553 8.566 1.735 1.00 80.81 511 MET A C 1
ATOM 3938 O O . MET A 1 511 ? -16.715 8.778 2.087 1.00 80.81 511 MET A O 1
ATOM 3942 N N . ASN A 1 512 ? -15.229 8.136 0.513 1.00 75.94 512 ASN A N 1
ATOM 3943 C CA . ASN A 1 512 ? -16.212 7.845 -0.524 1.00 75.94 512 ASN A CA 1
ATOM 3944 C C . ASN A 1 512 ? -17.175 6.735 -0.082 1.00 75.94 512 ASN A C 1
ATOM 3946 O O . ASN A 1 512 ? -18.394 6.920 -0.104 1.00 75.94 512 ASN A O 1
ATOM 3950 N N . ASP A 1 513 ? -16.640 5.615 0.402 1.00 76.75 513 ASP A N 1
ATOM 3951 C CA . ASP A 1 513 ? -17.467 4.480 0.805 1.00 76.75 513 ASP A CA 1
ATOM 3952 C C . ASP A 1 513 ? -18.262 4.772 2.091 1.00 76.75 513 ASP A C 1
ATOM 3954 O O . ASP A 1 513 ? -19.410 4.332 2.215 1.00 76.75 513 ASP A O 1
ATOM 3958 N N . LEU A 1 514 ? -17.727 5.583 3.020 1.00 78.62 514 LEU A N 1
ATOM 3959 C CA . LEU A 1 514 ? -18.487 6.067 4.182 1.00 78.62 514 LEU A CA 1
ATOM 3960 C C . LEU A 1 514 ? -19.687 6.899 3.714 1.00 78.62 514 LEU A C 1
ATOM 3962 O O . LEU A 1 514 ? -20.805 6.689 4.188 1.00 78.62 514 LEU A O 1
ATOM 3966 N N . ALA A 1 515 ? -19.480 7.815 2.762 1.00 72.44 515 ALA A N 1
ATOM 3967 C CA . ALA A 1 515 ? -20.543 8.660 2.218 1.00 72.44 515 ALA A CA 1
ATOM 3968 C C . ALA A 1 515 ? -21.657 7.829 1.563 1.00 72.44 515 ALA A C 1
ATOM 3970 O O . ALA A 1 515 ? -22.839 8.052 1.836 1.00 72.44 515 ALA A O 1
ATOM 3971 N N . ILE A 1 516 ? -21.280 6.844 0.739 1.00 68.25 516 ILE A N 1
ATOM 3972 C CA . ILE A 1 516 ? -22.216 5.934 0.066 1.00 68.25 516 ILE A CA 1
ATOM 3973 C C . ILE A 1 516 ? -22.992 5.101 1.093 1.00 68.25 516 ILE A C 1
ATOM 3975 O O . ILE A 1 516 ? -24.215 4.976 0.988 1.00 68.25 516 ILE A O 1
ATOM 3979 N N . GLY A 1 517 ? -22.304 4.555 2.101 1.00 65.94 517 GLY A N 1
ATOM 3980 C CA . GLY A 1 517 ? -22.924 3.778 3.173 1.00 65.94 517 GLY A CA 1
ATOM 3981 C C . GLY A 1 517 ? -23.995 4.572 3.923 1.00 65.94 517 GLY A C 1
ATOM 3982 O O . GLY A 1 517 ? -25.112 4.085 4.106 1.00 65.94 517 GLY A O 1
ATOM 3983 N N . PHE A 1 518 ? -23.702 5.825 4.279 1.00 66.12 518 PHE A N 1
ATOM 3984 C CA . PHE A 1 518 ? -24.673 6.691 4.950 1.00 66.12 518 PHE A CA 1
ATOM 3985 C C . PHE A 1 518 ? -25.856 7.074 4.060 1.00 66.12 518 PHE A C 1
ATOM 3987 O O . PHE A 1 518 ? -26.991 7.089 4.539 1.00 66.12 518 PHE A O 1
ATOM 3994 N N . ALA A 1 519 ? -25.626 7.345 2.772 1.00 60.66 519 ALA A N 1
ATOM 3995 C CA . ALA A 1 519 ? -26.704 7.652 1.835 1.00 60.66 519 ALA A CA 1
ATOM 3996 C C . ALA A 1 519 ? -27.703 6.487 1.710 1.00 60.66 519 ALA A C 1
ATOM 3998 O O . ALA A 1 519 ? -28.909 6.717 1.717 1.00 60.66 519 ALA A O 1
ATOM 3999 N N . LYS A 1 520 ? -27.218 5.236 1.680 1.00 59.62 520 LYS A N 1
ATOM 4000 C CA . LYS A 1 520 ? -28.064 4.028 1.611 1.00 59.62 520 LYS A CA 1
ATOM 4001 C C . LYS A 1 520 ? -28.906 3.783 2.872 1.00 59.62 520 LYS A C 1
ATOM 4003 O O . LYS A 1 520 ? -29.934 3.122 2.787 1.00 59.62 520 LYS A O 1
ATOM 4008 N N . LEU A 1 521 ? -28.474 4.272 4.037 1.00 52.94 521 LEU A N 1
ATOM 4009 C CA . LEU A 1 521 ? -29.187 4.095 5.312 1.00 52.94 521 LEU A CA 1
ATOM 4010 C C . LEU A 1 521 ? -30.244 5.179 5.581 1.00 52.94 521 LEU A C 1
ATOM 4012 O O . LEU A 1 521 ? -31.105 4.993 6.445 1.00 52.94 521 LEU A O 1
ATOM 4016 N N . HIS A 1 522 ? -30.163 6.318 4.888 1.00 46.56 522 HIS A N 1
ATOM 4017 C CA . HIS A 1 522 ? -30.968 7.508 5.183 1.00 46.56 522 HIS A CA 1
ATOM 4018 C C . HIS A 1 522 ? -31.764 8.073 3.996 1.00 46.56 522 HIS A C 1
ATOM 4020 O O . HIS A 1 522 ? -32.547 9.003 4.208 1.00 46.56 522 HIS A O 1
ATOM 4026 N N . GLY A 1 523 ? -31.581 7.540 2.785 1.00 39.50 523 GLY A N 1
ATOM 4027 C CA . GLY A 1 523 ? -32.446 7.769 1.620 1.00 39.50 523 GLY A CA 1
ATOM 4028 C C . GLY A 1 523 ? -33.447 6.639 1.450 1.00 39.50 523 GLY A C 1
ATOM 4029 O O . GLY A 1 523 ? -34.610 6.952 1.106 1.00 39.50 523 GLY A O 1
#